Protein AF-0000000074537818 (afdb_homodimer)

Foldseek 3Di:
DDPDPPCPPPDDPDDDPPDQLQAQEEEEEEFEFEPDAPVLQVLLLVVVLPADVVLQQRYAYEYEYAQHPDDDDDDDGLHQYWYKYFNDNWPPQLQQRQLVSLVPGPHQWYKYDYSQKHWDNVLSVCSSPDDRQVLEKAFFKEFEPPPPPPDPPPPDPPQRQPPDDSVDRRTHTGDLGIMTGGSVLCVVLLHFFSVCINADDDRSVLRVVLSVLVPRHYYYDDNVGYMYGFDCDPPDSNHDVCVRRPDPDDHDCVPVVVVQVVLVCQCVPPHNVTSGPSDHNPGDMDTDDGDRNPDHDDDDDDPCPVVCVVVCVVVNDD/DDPDPPCPPPDDPDDDPPDQLQAQEEEEEEFEFEPDAPVLQVLLLVVVLPADVVLQQRYAYEYEYAQHPDDDDDDDGLHQYWYKYFNDNWPPQRQQRQLVSLVPGPHQWYKYDYSQKHWDNVLSVCSSPPDRQVLEKAFFKEFEPPPPPPDPQPPDPPQRQPPDDSVDRRTDTGDLGIMGGGSVLCVVLLHFFSVCINADDDRSVLRVVLSVLVPRHYYYDDNVGYMYGFDCDPPDSNHDVCVRGPDPDDHDCVPVVVVQVVLVCQCVPPHNVTSGPSDHNPGDMDTDDGDRNPDHDDDDDDPCPVVCVVVCVVPNDD

InterPro domains:
  IPR001173 Glycosyltransferase 2-like [PF00535] (56-130)
  IPR029044 Nucleotide-diphospho-sugar transferases [G3DSA:3.90.550.10] (13-238)
  IPR029044 Nucleotide-diphospho-sugar transferases [SSF53448] (52-224)

Sequence (636 aa):
MTASANDVPPYYPNRHPKDASHIKLSYVTHFYCNQKDINSVISLLREYETYDPRLLDVMEFIIVDDGSPIEYEIPKFDLNLRWLKINEDIPWNQAGARNLGVTYARSDKVLITDLDHLFYEDTLWYMANHKPLGRKFYKIYRDFVGYCAEERVYKGPLNLFYILSCKKKTIYKGHTNTFFISRARYMRLFGYDEEFAGHYGSEDFRFVKFQKAHGSIQGYLPIKYLCKERSSKKGDQQFVDRDLSYHSLDRDLSYNTPVDARKKRENREFGAEYGHSRIFLNFTWKILYENMRKNIPQPEQKRWWYYLWYVRWIFGYRMTASANDVPPYYPNRHPKDASHIKLSYVTHFYCNQKDINSVISLLREYETYDPRLLDVMEFIIVDDGSPIEYEIPKFDLNLRWLKINEDIPWNQAGARNLGVTYARSDKVLITDLDHLFYEDTLWYMANHKPLGRKFYKIYRDFVGYCAEERVYKGPLNLFYILSCKKKTIYKGHTNTFFISRARYMRLFGYDEEFAGHYGSEDFRFVKFQKAHGSIQGYLPIKYLCKERSSKKGDQQFVDRDLSYHSLDRDLSYNTPVDARKKRENREFGAEYGHSRIFLNFTWKILYENMRKNIPQPEQKRWWYYLWYVRWIFGYR

Solvent-accessible surface area (backbone atoms only — not comparable to full-atom values): 34981 Å² total; per-residue (Å²): 135,80,80,77,82,78,71,66,70,77,84,64,95,78,62,59,90,68,49,37,38,70,33,36,23,20,38,28,33,46,46,40,37,79,81,71,71,66,55,50,59,50,51,52,54,55,54,59,59,69,45,62,63,73,56,46,51,25,30,34,39,30,40,22,34,48,17,42,87,61,85,82,81,80,77,91,65,91,38,23,33,38,33,34,33,36,70,53,73,50,50,56,35,61,37,42,34,51,43,53,34,57,70,68,43,57,21,53,39,28,38,37,37,54,71,49,54,45,70,38,66,67,30,52,51,49,56,42,67,47,71,79,47,50,54,35,30,28,31,42,33,25,39,51,79,78,65,78,62,76,77,81,67,63,70,55,84,80,52,72,69,77,80,70,68,91,92,52,83,46,69,37,78,38,56,84,69,35,38,42,32,19,41,29,51,38,54,53,65,54,45,35,41,32,75,35,34,64,36,31,61,56,42,57,62,50,38,51,52,52,40,37,50,62,14,33,42,82,48,65,50,62,81,87,35,37,28,33,64,40,43,60,51,87,88,46,89,54,35,32,54,54,79,46,49,34,72,92,65,76,87,51,48,78,66,27,50,59,51,49,53,49,27,51,48,34,21,38,39,40,14,89,59,33,52,46,32,57,35,63,70,90,67,55,67,47,77,78,45,76,40,73,59,84,62,71,78,76,76,62,78,28,66,61,51,38,75,42,16,63,55,18,48,73,70,46,65,111,135,78,81,79,82,78,72,66,69,79,83,62,97,80,63,58,91,69,50,38,38,69,32,36,22,20,38,28,34,47,47,40,39,77,82,73,71,66,55,51,60,50,50,51,54,55,54,59,58,70,46,62,65,75,57,47,51,25,30,33,40,31,39,24,34,47,18,43,87,61,86,80,84,81,77,90,67,92,39,24,32,38,34,35,34,34,70,55,73,50,52,56,34,60,36,42,36,51,44,53,33,57,70,68,43,58,20,51,39,27,37,38,37,56,72,50,52,44,69,39,68,67,30,53,51,49,57,42,68,46,70,77,47,50,54,35,31,27,31,44,33,25,39,50,80,78,65,80,62,78,78,79,69,63,69,55,87,80,54,73,69,76,80,68,69,91,91,52,84,44,69,38,77,36,58,84,69,33,39,42,32,19,42,29,52,37,52,52,65,53,44,35,40,34,77,34,36,64,37,32,59,56,44,58,61,50,39,53,52,54,40,35,50,61,14,33,42,82,46,66,49,62,81,88,35,36,29,32,64,43,44,59,52,88,88,45,88,54,35,31,53,52,81,49,49,34,74,90,65,77,88,49,47,78,67,29,52,58,51,48,52,49,27,52,49,34,21,37,40,42,14,89,59,32,51,48,34,56,35,63,71,91,68,56,66,46,78,77,44,77,41,72,59,85,62,70,78,76,75,61,79,27,66,60,52,40,75,42,17,65,54,18,47,72,70,45,66,113

Radius of gyration: 25.88 Å; Cα contacts (8 Å, |Δi|>4): 1280; chains: 2; bounding box: 97×82×56 Å

Structure (mmCIF, N/CA/C/O backbone):
data_AF-0000000074537818-model_v1
#
loop_
_entity.id
_entity.type
_entity.pdbx_description
1 polymer 'Glycosyltransferase, family 2'
#
loop_
_atom_site.group_PDB
_atom_site.id
_atom_site.type_symbol
_atom_site.label_atom_id
_atom_site.label_alt_id
_atom_site.label_comp_id
_atom_site.label_asym_id
_atom_site.label_entity_id
_atom_site.label_seq_id
_atom_site.pdbx_PDB_ins_code
_atom_site.Cartn_x
_atom_site.Cartn_y
_atom_site.Cartn_z
_atom_site.occupancy
_atom_site.B_iso_or_equiv
_atom_site.auth_seq_id
_atom_site.auth_comp_id
_atom_site.auth_asym_id
_atom_site.auth_atom_id
_atom_site.pdbx_PDB_model_num
ATOM 1 N N . MET A 1 1 ? -49.5 23.891 -0.928 1 25.55 1 MET A N 1
ATOM 2 C CA . MET A 1 1 ? -48.75 23.406 0.235 1 25.55 1 MET A CA 1
ATOM 3 C C . MET A 1 1 ? -47.406 22.781 -0.185 1 25.55 1 MET A C 1
ATOM 5 O O . MET A 1 1 ? -47.406 21.734 -0.828 1 25.55 1 MET A O 1
ATOM 9 N N . THR A 1 2 ? -46.312 23.484 -0.629 1 27 2 THR A N 1
ATOM 10 C CA . THR A 1 2 ? -45.219 23.219 -1.543 1 27 2 THR A CA 1
ATOM 11 C C . THR A 1 2 ? -44.188 22.297 -0.896 1 27 2 THR A C 1
ATOM 13 O O . THR A 1 2 ? -43.688 22.578 0.201 1 27 2 THR A O 1
ATOM 16 N N . ALA A 1 3 ? -44.25 20.906 -0.992 1 31.2 3 ALA A N 1
ATOM 17 C CA . ALA A 1 3 ? -43.406 19.891 -0.404 1 31.2 3 ALA A CA 1
ATOM 18 C C . ALA A 1 3 ? -41.938 20.281 -0.536 1 31.2 3 ALA A C 1
ATOM 20 O O . ALA A 1 3 ? -41.438 20.547 -1.64 1 31.2 3 ALA A O 1
ATOM 21 N N . SER A 1 4 ? -41.312 20.844 0.522 1 30.86 4 SER A N 1
ATOM 22 C CA . SER A 1 4 ? -39.969 21.469 0.577 1 30.86 4 SER A CA 1
ATOM 23 C C . SER A 1 4 ? -38.906 20.5 0.114 1 30.86 4 SER A C 1
ATOM 25 O O . SER A 1 4 ? -38.906 19.328 0.477 1 30.86 4 SER A O 1
ATOM 27 N N . ALA A 1 5 ? -38.312 20.641 -0.981 1 34.28 5 ALA A N 1
ATOM 28 C CA . ALA A 1 5 ? -37.281 20.031 -1.834 1 34.28 5 ALA A CA 1
ATOM 29 C C . ALA A 1 5 ? -36.188 19.406 -0.998 1 34.28 5 ALA A C 1
ATOM 31 O O . ALA A 1 5 ? -35.562 18.438 -1.424 1 34.28 5 ALA A O 1
ATOM 32 N N . ASN A 1 6 ? -35.625 20.062 0.038 1 33.31 6 ASN A N 1
ATOM 33 C CA . ASN A 1 6 ? -34.281 20.062 0.6 1 33.31 6 ASN A CA 1
ATOM 34 C C . ASN A 1 6 ? -34.062 18.844 1.487 1 33.31 6 ASN A C 1
ATOM 36 O O . ASN A 1 6 ? -33.094 18.812 2.27 1 33.31 6 ASN A O 1
ATOM 40 N N . ASP A 1 7 ? -35.062 18.109 1.91 1 34.53 7 ASP A N 1
ATOM 41 C CA . ASP A 1 7 ? -34.781 17.078 2.9 1 34.53 7 ASP A CA 1
ATOM 42 C C . ASP A 1 7 ? -33.938 15.953 2.307 1 34.53 7 ASP A C 1
ATOM 44 O O . ASP A 1 7 ? -34.469 15 1.729 1 34.53 7 ASP A O 1
ATOM 48 N N . VAL A 1 8 ? -32.906 16.219 1.576 1 37.31 8 VAL A N 1
ATOM 49 C CA . VAL A 1 8 ? -32.094 15.094 1.102 1 37.31 8 VAL A CA 1
ATOM 50 C C . VAL A 1 8 ? -31.922 14.078 2.229 1 37.31 8 VAL A C 1
ATOM 52 O O . VAL A 1 8 ? -31.547 14.445 3.348 1 37.31 8 VAL A O 1
ATOM 55 N N . PRO A 1 9 ? -32.719 13.102 2.303 1 43.72 9 PRO A N 1
ATOM 56 C CA . PRO A 1 9 ? -32.469 12.102 3.348 1 43.72 9 PRO A CA 1
ATOM 57 C C . PRO A 1 9 ? -31 11.938 3.68 1 43.72 9 PRO A C 1
ATOM 59 O O . PRO A 1 9 ? -30.141 12.211 2.84 1 43.72 9 PRO A O 1
ATOM 62 N N . PRO A 1 10 ? -30.578 12.016 5.059 1 46.41 10 PRO A N 1
ATOM 63 C CA . PRO A 1 10 ? -29.172 11.766 5.422 1 46.41 10 PRO A CA 1
ATOM 64 C C . PRO A 1 10 ? -28.5 10.766 4.496 1 46.41 10 PRO A C 1
ATOM 66 O O . PRO A 1 10 ? -29.172 9.977 3.824 1 46.41 10 PRO A O 1
ATOM 69 N N . TYR A 1 11 ? -27.094 10.977 4.188 1 53.38 11 TYR A N 1
ATOM 70 C CA . TYR A 1 11 ? -26.188 9.984 3.627 1 53.38 11 TYR A CA 1
ATOM 71 C C . TYR A 1 11 ? -26.453 8.602 4.219 1 53.38 11 TYR A C 1
ATOM 73 O O . TYR A 1 11 ? -26.609 8.461 5.434 1 53.38 11 TYR A O 1
ATOM 81 N N . TYR A 1 12 ? -26.422 7.461 3.381 1 61.56 12 TYR A N 1
ATOM 82 C CA . TYR A 1 12 ? -26.812 6.078 3.123 1 61.56 12 TYR A CA 1
ATOM 83 C C . TYR A 1 12 ? -27.109 5.344 4.426 1 61.56 12 TYR A C 1
ATOM 85 O O . TYR A 1 12 ? -26.297 5.375 5.355 1 61.56 12 TYR A O 1
ATOM 93 N N . PRO A 1 13 ? -28.406 5.051 4.773 1 62.22 13 PRO A N 1
ATOM 94 C CA . PRO A 1 13 ? -28.859 4.367 5.984 1 62.22 13 PRO A CA 1
ATOM 95 C C . PRO A 1 13 ? -27.984 3.166 6.344 1 62.22 13 PRO A C 1
ATOM 97 O O . PRO A 1 13 ? -27.875 2.812 7.52 1 62.22 13 PRO A O 1
ATOM 100 N N . ASN A 1 14 ? -27.141 2.662 5.43 1 79.88 14 ASN A N 1
ATOM 101 C CA . ASN A 1 14 ? -26.438 1.436 5.781 1 79.88 14 ASN A CA 1
ATOM 102 C C . ASN A 1 14 ? -24.938 1.562 5.527 1 79.88 14 ASN A C 1
ATOM 104 O O . ASN A 1 14 ? -24.281 0.592 5.141 1 79.88 14 ASN A O 1
ATOM 108 N N . ARG A 1 15 ? -24.547 2.756 5.914 1 85.81 15 ARG A N 1
ATOM 109 C CA . ARG A 1 15 ? -23.109 2.969 5.766 1 85.81 15 ARG A CA 1
ATOM 110 C C . ARG A 1 15 ? -22.344 2.285 6.887 1 85.81 15 ARG A C 1
ATOM 112 O O . ARG A 1 15 ? -22.75 2.328 8.047 1 85.81 15 ARG A O 1
ATOM 119 N N . HIS A 1 16 ? -21.25 1.62 6.488 1 91.5 16 HIS A N 1
ATOM 120 C CA . HIS A 1 16 ? -20.406 1.007 7.512 1 91.5 16 HIS A CA 1
ATOM 121 C C . HIS A 1 16 ? -19.766 2.064 8.398 1 91.5 16 HIS A C 1
ATOM 123 O O . HIS A 1 16 ? -19.312 3.105 7.914 1 91.5 16 HIS A O 1
ATOM 129 N N . PRO A 1 17 ? -19.688 1.839 9.664 1 90.12 17 PRO A N 1
ATOM 130 C CA . PRO A 1 17 ? -19.141 2.836 10.578 1 90.12 17 PRO A CA 1
ATOM 131 C C . PRO A 1 17 ? -17.688 3.182 10.266 1 90.12 17 PRO A C 1
ATOM 133 O O . PRO A 1 17 ? -17.219 4.281 10.586 1 90.12 17 PRO A O 1
ATOM 136 N N . LYS A 1 18 ? -17 2.316 9.609 1 93.88 18 LYS A N 1
ATOM 137 C CA . LYS A 1 18 ? -15.586 2.557 9.328 1 93.88 18 LYS A CA 1
ATOM 138 C C . LYS A 1 18 ? -15.391 3.068 7.906 1 93.88 18 LYS A C 1
ATOM 140 O O . LYS A 1 18 ? -14.258 3.244 7.453 1 93.88 18 LYS A O 1
ATOM 145 N N . ASP A 1 19 ? -16.469 3.248 7.219 1 95.5 19 ASP A N 1
ATOM 146 C CA . ASP A 1 19 ? -16.375 3.797 5.871 1 95.5 19 ASP A CA 1
ATOM 147 C C . ASP A 1 19 ? -15.719 5.18 5.887 1 95.5 19 ASP A C 1
ATOM 149 O O . ASP A 1 19 ? -16.141 6.059 6.645 1 95.5 19 ASP A O 1
ATOM 153 N N . ALA A 1 20 ? -14.656 5.363 5.129 1 96.44 20 ALA A N 1
ATOM 154 C CA . ALA A 1 20 ? -13.891 6.609 5.121 1 96.44 20 ALA A CA 1
ATOM 155 C C . ALA A 1 20 ? -13.805 7.188 3.711 1 96.44 20 ALA A C 1
ATOM 157 O O . ALA A 1 20 ? -12.828 7.855 3.369 1 96.44 20 ALA A O 1
ATOM 158 N N . SER A 1 21 ? -14.781 6.93 2.857 1 95.06 21 SER A N 1
ATOM 159 C CA . SER A 1 21 ? -14.773 7.383 1.469 1 95.06 21 SER A CA 1
ATOM 160 C C . SER A 1 21 ? -14.789 8.906 1.383 1 95.06 21 SER A C 1
ATOM 162 O O . SER A 1 21 ? -14.367 9.477 0.376 1 95.06 21 SER A O 1
ATOM 164 N N . HIS A 1 22 ? -15.219 9.562 2.453 1 96.06 22 HIS A N 1
ATOM 165 C CA . HIS A 1 22 ? -15.344 11.008 2.445 1 96.06 22 HIS A CA 1
ATOM 166 C C . HIS A 1 22 ? -14.008 11.688 2.746 1 96.06 22 HIS A C 1
ATOM 168 O O . HIS A 1 22 ? -13.875 12.898 2.602 1 96.06 22 HIS A O 1
ATOM 174 N N . ILE A 1 23 ? -12.984 10.922 3.178 1 97.69 23 ILE A N 1
ATOM 175 C CA . ILE A 1 23 ? -11.68 11.484 3.512 1 97.69 23 ILE A CA 1
ATOM 176 C C . ILE A 1 23 ? -10.961 11.906 2.234 1 97.69 23 ILE A C 1
ATOM 178 O O . ILE A 1 23 ? -10.766 11.094 1.329 1 97.69 23 ILE A O 1
ATOM 182 N N . LYS A 1 24 ? -10.477 13.133 2.248 1 97.56 24 LYS A N 1
ATOM 183 C CA . LYS A 1 24 ? -9.883 13.703 1.043 1 97.56 24 LYS A CA 1
ATOM 184 C C . LYS A 1 24 ? -8.383 13.898 1.211 1 97.56 24 LYS A C 1
ATOM 186 O O . LYS A 1 24 ? -7.66 14.078 0.228 1 97.56 24 LYS A O 1
ATOM 191 N N . LEU A 1 25 ? -7.949 13.938 2.41 1 98.62 25 LEU A N 1
ATOM 192 C CA . LEU A 1 25 ? -6.543 14.18 2.701 1 98.62 25 LEU A CA 1
ATOM 193 C C . LEU A 1 25 ? -6.082 13.344 3.891 1 98.62 25 LEU A C 1
ATOM 195 O O . LEU A 1 25 ? -6.746 13.312 4.926 1 98.62 25 LEU A O 1
ATOM 199 N N . SER A 1 26 ? -5.043 12.617 3.703 1 98.69 26 SER A N 1
ATOM 200 C CA . SER A 1 26 ? -4.402 11.898 4.805 1 98.69 26 SER A CA 1
ATOM 201 C C . SER A 1 26 ? -3.107 12.586 5.227 1 98.69 26 SER A C 1
ATOM 203 O O . SER A 1 26 ? -2.178 12.711 4.43 1 98.69 26 SER A O 1
ATOM 205 N N . TYR A 1 27 ? -3.055 13.07 6.395 1 98.81 27 TYR A N 1
ATOM 206 C CA . TYR A 1 27 ? -1.888 13.664 7.035 1 98.81 27 TYR A CA 1
ATOM 207 C C . TYR A 1 27 ? -1.084 12.609 7.789 1 98.81 27 TYR A C 1
ATOM 209 O O . 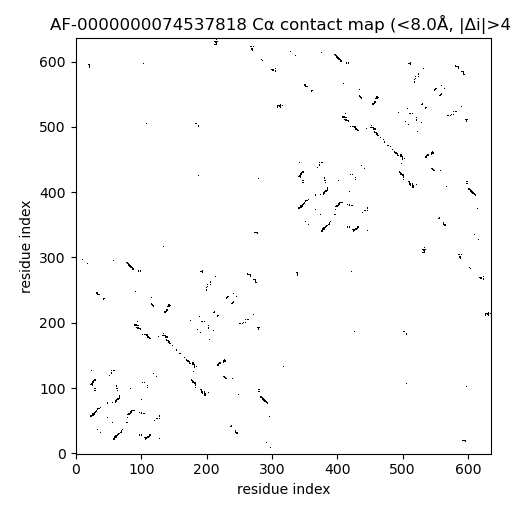TYR A 1 27 ? -1.574 12.016 8.758 1 98.81 27 TYR A O 1
ATOM 217 N N . VAL A 1 28 ? 0.143 12.352 7.363 1 98.62 28 VAL A N 1
ATOM 218 C CA . VAL A 1 28 ? 0.969 11.305 7.961 1 98.62 28 VAL A CA 1
ATOM 219 C C . VAL A 1 28 ? 2.191 11.93 8.625 1 98.62 28 VAL A C 1
ATOM 221 O O . VAL A 1 28 ? 2.945 12.664 7.988 1 98.62 28 VAL A O 1
ATOM 224 N N . THR A 1 29 ? 2.389 11.68 9.852 1 97.5 29 THR A N 1
ATOM 225 C CA . THR A 1 29 ? 3.596 12.078 10.57 1 97.5 29 THR A CA 1
ATOM 226 C C . THR A 1 29 ? 4.047 10.984 11.531 1 97.5 29 THR A C 1
ATOM 228 O O . THR A 1 29 ? 3.328 10.008 11.742 1 97.5 29 THR A O 1
ATOM 231 N N . HIS A 1 30 ? 5.25 11.07 11.969 1 96.5 30 HIS A N 1
ATOM 232 C CA . HIS A 1 30 ? 5.816 10.094 12.891 1 96.5 30 HIS A CA 1
ATOM 233 C C . HIS A 1 30 ? 6.605 10.781 14 1 96.5 30 HIS A C 1
ATOM 235 O O . HIS A 1 30 ? 6.957 11.961 13.883 1 96.5 30 HIS A O 1
ATOM 241 N N . PHE A 1 31 ? 6.844 10.047 15.055 1 93.44 31 PHE A N 1
ATOM 242 C CA . PHE A 1 31 ? 7.633 10.578 16.156 1 93.44 31 PHE A CA 1
ATOM 243 C C . PHE A 1 31 ? 8.359 9.461 16.891 1 93.44 31 PHE A C 1
ATOM 245 O O . PHE A 1 31 ? 8.016 8.289 16.734 1 93.44 31 PHE A O 1
ATOM 252 N N . TYR A 1 32 ? 9.367 9.836 17.484 1 91.69 32 TYR A N 1
ATOM 253 C CA . TYR A 1 32 ? 10.109 8.992 18.406 1 91.69 32 TYR A CA 1
ATOM 254 C C . TYR A 1 32 ? 10.422 9.75 19.703 1 91.69 32 TYR A C 1
ATOM 256 O O . TYR A 1 32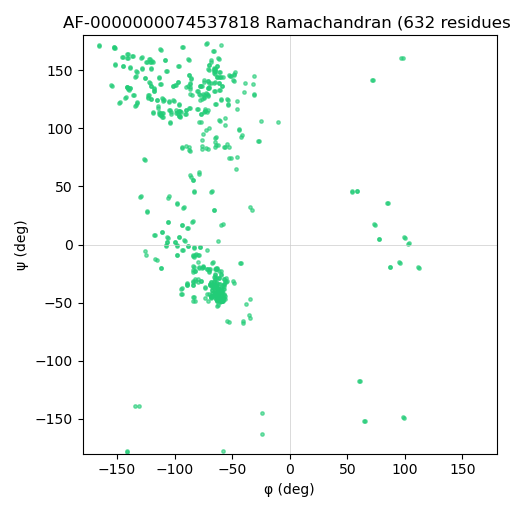 ? 11.023 10.82 19.656 1 91.69 32 TYR A O 1
ATOM 264 N N . CYS A 1 33 ? 9.969 9.18 20.812 1 83.62 33 CYS A N 1
ATOM 265 C CA . CYS A 1 33 ? 10.188 9.812 22.109 1 83.62 33 CYS A CA 1
ATOM 266 C C . CYS A 1 33 ? 11.008 8.914 23.016 1 83.62 33 CYS A C 1
ATOM 268 O O . CYS A 1 33 ? 10.578 7.812 23.375 1 83.62 33 CYS A O 1
ATOM 270 N N . ASN A 1 34 ? 12.188 9.25 23.375 1 72.38 34 ASN A N 1
ATOM 271 C CA . ASN A 1 34 ? 13.055 8.438 24.219 1 72.38 34 ASN A CA 1
ATOM 272 C C . ASN A 1 34 ? 12.922 8.805 25.688 1 72.38 34 ASN A C 1
ATOM 274 O O . ASN A 1 34 ? 13.133 7.969 26.562 1 72.38 34 ASN A O 1
ATOM 278 N N . GLN A 1 35 ? 12.852 9.984 26.109 1 61.34 35 GLN A N 1
ATOM 279 C CA . GLN A 1 35 ? 13.07 10.266 27.531 1 61.34 35 GLN A CA 1
ATOM 280 C C . GLN A 1 35 ? 11.906 11.047 28.125 1 61.34 35 GLN A C 1
ATOM 282 O O . GLN A 1 35 ? 11.773 11.141 29.344 1 61.34 35 GLN A O 1
ATOM 287 N N . LYS A 1 36 ? 10.984 11.438 27.266 1 69.31 36 LYS A N 1
ATOM 288 C CA . LYS A 1 36 ? 10.016 12.344 27.875 1 69.31 36 LYS A CA 1
ATOM 289 C C . LYS A 1 36 ? 8.586 11.953 27.5 1 69.31 36 LYS A C 1
ATOM 291 O O . LYS A 1 36 ? 8.195 10.789 27.641 1 69.31 36 LYS A O 1
ATOM 296 N N . ASP A 1 37 ? 7.805 12.961 27.234 1 77.94 37 ASP A N 1
ATOM 297 C CA . ASP 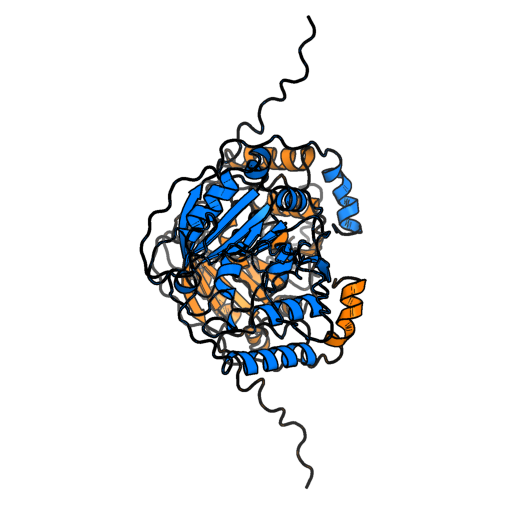A 1 37 ? 6.375 12.797 26.984 1 77.94 37 ASP A CA 1
ATOM 298 C C . ASP A 1 37 ? 6.039 13.133 25.531 1 77.94 37 ASP A C 1
ATOM 300 O O . ASP A 1 37 ? 6.918 13.531 24.766 1 77.94 37 ASP A O 1
ATOM 304 N N . ILE A 1 38 ? 4.957 12.82 25.203 1 87.25 38 ILE A N 1
ATOM 305 C CA . ILE A 1 38 ? 4.504 13 23.828 1 87.25 38 ILE A CA 1
ATOM 306 C C . ILE A 1 38 ? 3.797 14.344 23.688 1 87.25 38 ILE A C 1
ATOM 308 O O . ILE A 1 38 ? 2.873 14.492 22.875 1 87.25 38 ILE A O 1
ATOM 312 N N . ASN A 1 39 ? 4.227 15.344 24.469 1 88.25 39 ASN A N 1
ATOM 313 C CA . ASN A 1 39 ? 3.561 16.641 24.5 1 88.25 39 ASN A CA 1
ATOM 314 C C . ASN A 1 39 ? 3.66 17.359 23.156 1 88.25 39 ASN A C 1
ATOM 316 O O . ASN A 1 39 ? 2.744 18.078 22.766 1 88.25 39 ASN A O 1
ATOM 320 N N . SER A 1 40 ? 4.785 17.172 22.484 1 87.44 40 SER A N 1
ATOM 321 C CA . SER A 1 40 ? 4.949 17.812 21.188 1 87.44 40 SER A CA 1
ATOM 322 C C . SER A 1 40 ? 3.891 17.344 20.188 1 87.44 40 SER A C 1
ATOM 324 O O . SER A 1 40 ? 3.383 18.125 19.391 1 87.44 40 SER A O 1
ATOM 326 N N . VAL A 1 41 ? 3.572 16.109 20.234 1 92.88 41 VAL A N 1
ATOM 327 C CA . VAL A 1 41 ? 2.547 15.555 19.344 1 92.88 41 VAL A CA 1
ATOM 328 C C . VAL A 1 41 ? 1.171 16.062 19.781 1 92.88 41 VAL A C 1
ATOM 330 O O . VAL A 1 41 ? 0.369 16.484 18.938 1 92.88 41 VAL A O 1
ATOM 333 N N . ILE A 1 42 ? 0.959 16.062 21.062 1 94.19 42 ILE A N 1
ATOM 334 C CA . ILE A 1 42 ? -0.328 16.469 21.625 1 94.19 42 ILE A CA 1
ATOM 335 C C . ILE A 1 42 ? -0.598 17.938 21.281 1 94.19 42 ILE A C 1
ATOM 337 O O . ILE A 1 42 ? -1.69 18.281 20.812 1 94.19 42 ILE A O 1
ATOM 341 N N . SER A 1 43 ? 0.41 18.75 21.5 1 92.31 43 SER A N 1
ATOM 342 C CA . SER A 1 43 ? 0.23 20.188 21.25 1 92.31 43 SER A CA 1
ATOM 343 C C . SER A 1 43 ? -0.048 20.438 19.781 1 92.31 43 SER A C 1
ATOM 345 O O . SER A 1 43 ? -0.844 21.328 19.438 1 92.31 43 SER A O 1
ATOM 347 N N . LEU A 1 44 ? 0.574 19.719 18.875 1 93.94 44 LEU A N 1
ATOM 348 C CA . LEU A 1 44 ? 0.343 19.859 17.453 1 93.94 44 LEU A CA 1
ATOM 349 C C . LEU A 1 44 ? -1.098 19.5 17.094 1 93.94 44 LEU A C 1
ATOM 351 O O . LEU A 1 44 ? -1.776 20.25 16.391 1 93.94 44 LEU A O 1
ATOM 355 N N . LEU A 1 45 ? -1.587 18.375 17.578 1 97.31 45 LEU A N 1
ATOM 356 C CA . LEU A 1 45 ? -2.936 17.906 17.281 1 97.31 45 LEU A CA 1
ATOM 357 C C . LEU A 1 45 ? -3.982 18.828 17.875 1 97.31 45 LEU A C 1
ATOM 359 O O . LEU A 1 45 ? -5.039 19.062 17.281 1 97.31 45 LEU A O 1
ATOM 363 N N . ARG A 1 46 ? -3.68 19.391 19.062 1 96.75 46 ARG A N 1
ATOM 364 C CA . ARG A 1 46 ? -4.598 20.344 19.672 1 96.75 46 ARG A CA 1
ATOM 365 C C . ARG A 1 46 ? -4.727 21.594 18.828 1 96.75 46 ARG A C 1
ATOM 367 O O . ARG A 1 46 ? -5.816 22.156 18.703 1 96.75 46 ARG A O 1
ATOM 374 N N . GLU A 1 47 ? -3.607 21.984 18.297 1 95.56 47 GLU A N 1
ATOM 375 C CA . GLU A 1 47 ? -3.654 23.109 17.391 1 95.56 47 GLU A CA 1
ATOM 376 C C . GLU A 1 47 ? -4.531 22.812 16.172 1 95.56 47 GLU A C 1
ATOM 378 O O . GLU A 1 47 ? -5.379 23.625 15.805 1 95.56 47 GLU A O 1
ATOM 383 N N . TYR A 1 48 ? -4.371 21.672 15.586 1 97.56 48 TYR A N 1
ATOM 384 C CA . TYR A 1 48 ? -5.152 21.312 14.406 1 97.56 48 TYR A CA 1
ATOM 385 C C . TYR A 1 48 ? -6.633 21.203 14.75 1 97.56 48 TYR A C 1
ATOM 387 O O . TYR A 1 48 ? -7.492 21.5 13.906 1 97.56 48 TYR A O 1
ATOM 395 N N . GLU A 1 49 ? -6.977 20.891 15.945 1 97.88 49 GLU A N 1
ATOM 396 C CA . GLU A 1 49 ? -8.367 20.766 16.375 1 97.88 49 GLU A CA 1
ATOM 397 C C . GLU A 1 49 ? -9.086 22.109 16.281 1 97.88 49 GLU A C 1
ATOM 399 O O . GLU A 1 49 ? -10.32 22.172 16.297 1 97.88 49 GLU A O 1
ATOM 404 N N . THR A 1 50 ? -8.281 23.172 16.266 1 97.88 50 THR A N 1
ATOM 405 C CA . THR A 1 50 ? -8.875 24.5 16.266 1 97.88 50 THR A CA 1
ATOM 406 C C . THR A 1 50 ? -9.25 24.906 14.836 1 97.88 50 THR A C 1
ATOM 408 O O . THR A 1 50 ? -9.883 25.953 14.633 1 97.88 50 THR A O 1
ATOM 411 N N . TYR A 1 51 ? -8.859 24.156 13.867 1 98.25 51 TYR A N 1
ATOM 412 C CA . TYR A 1 51 ? -9.117 24.5 12.477 1 98.25 51 TYR A CA 1
ATOM 413 C C . TYR A 1 51 ? -10.586 24.297 12.133 1 98.25 51 TYR A C 1
ATOM 415 O O . TYR A 1 51 ? -11.367 23.797 12.953 1 98.25 51 TYR A O 1
ATOM 423 N N . ASP A 1 52 ? -11.047 24.719 10.891 1 98.19 52 ASP A N 1
ATOM 424 C CA . ASP A 1 52 ? -12.414 24.609 10.398 1 98.19 52 ASP A CA 1
ATOM 425 C C . ASP A 1 52 ? -12.922 23.172 10.508 1 98.19 52 ASP A C 1
ATOM 427 O O . ASP A 1 52 ? -12.328 22.25 9.945 1 98.19 52 ASP A O 1
ATOM 431 N N . PRO A 1 53 ? -14.008 22.984 11.25 1 97.94 53 PRO A N 1
ATOM 432 C CA . PRO A 1 53 ? -14.547 21.625 11.414 1 97.94 53 PRO A CA 1
ATOM 433 C C . PRO A 1 53 ? -14.859 20.953 10.078 1 97.94 53 PRO A C 1
ATOM 435 O O . PRO A 1 53 ? -14.75 19.719 9.969 1 97.94 53 PRO A O 1
ATOM 438 N N . ARG A 1 54 ? -15.234 21.688 9.102 1 97.94 54 ARG A N 1
ATOM 439 C CA . ARG A 1 54 ? -15.531 21.109 7.793 1 97.94 54 ARG A CA 1
ATOM 440 C C . ARG A 1 54 ? -14.289 20.484 7.176 1 97.94 54 ARG A C 1
ATOM 442 O O . ARG A 1 54 ? -14.375 19.484 6.465 1 97.94 54 ARG A O 1
ATOM 449 N N . LEU A 1 55 ? -13.172 21.094 7.395 1 98.44 55 LEU A N 1
ATOM 450 C CA . LEU A 1 55 ? -11.906 20.547 6.941 1 98.44 55 LEU A CA 1
ATOM 451 C C . LEU A 1 55 ? -11.555 19.281 7.719 1 98.44 55 LEU A C 1
ATOM 453 O O . LEU A 1 55 ? -11.18 18.266 7.125 1 98.44 55 LEU A O 1
ATOM 457 N N . LEU A 1 56 ? -11.766 19.406 9.031 1 98.69 56 LEU A N 1
ATOM 458 C CA . LEU A 1 56 ? -11.414 18.281 9.898 1 98.69 56 LEU A CA 1
ATOM 459 C C . LEU A 1 56 ? -12.273 17.062 9.602 1 98.69 56 LEU A C 1
ATOM 461 O O . LEU A 1 56 ? -11.844 15.93 9.797 1 98.69 56 LEU A O 1
ATOM 465 N N . ASP A 1 57 ? -13.477 17.281 9.07 1 98.12 57 ASP A N 1
ATOM 466 C CA . ASP A 1 57 ? -14.375 16.188 8.719 1 98.12 57 ASP A CA 1
ATOM 467 C C . ASP A 1 57 ? -13.844 15.406 7.52 1 98.12 57 ASP A C 1
ATOM 469 O O . ASP A 1 57 ? -14.133 14.219 7.375 1 98.12 57 ASP A O 1
ATOM 473 N N . VAL A 1 58 ? -13.008 16.016 6.684 1 98.12 58 VAL A N 1
ATOM 474 C CA . VAL A 1 58 ? -12.656 15.359 5.426 1 98.12 58 VAL A CA 1
ATOM 475 C C . VAL A 1 58 ? -11.164 15.062 5.391 1 98.12 58 VAL A C 1
ATOM 477 O O . VAL A 1 58 ? -10.617 14.703 4.344 1 98.12 58 VAL A O 1
ATOM 480 N N . MET A 1 59 ? -10.461 15.25 6.43 1 98.56 59 MET A N 1
ATOM 481 C CA . MET A 1 59 ? -9.055 14.852 6.5 1 98.56 59 MET A CA 1
ATOM 482 C C . MET A 1 59 ? -8.812 13.922 7.684 1 98.56 59 MET A C 1
ATOM 484 O O . MET A 1 59 ? -9.617 13.867 8.609 1 98.56 59 MET A O 1
ATOM 488 N N . GLU A 1 60 ? -7.789 13.172 7.605 1 98.81 60 GLU A N 1
ATOM 489 C CA . GLU A 1 60 ? -7.402 12.297 8.703 1 98.81 60 GLU A CA 1
ATOM 490 C C . GLU A 1 60 ? -5.934 12.492 9.07 1 98.81 60 GLU A C 1
ATOM 492 O O . GLU A 1 60 ? -5.137 12.945 8.25 1 98.81 60 GLU A O 1
ATOM 497 N N . PHE A 1 61 ? -5.68 12.219 10.328 1 98.88 61 PHE A N 1
ATOM 498 C CA . PHE A 1 61 ? -4.316 12.227 10.844 1 98.88 61 PHE A CA 1
ATOM 499 C C . PHE A 1 61 ? -3.855 10.812 11.172 1 98.88 61 PHE A C 1
ATOM 501 O O . PHE A 1 61 ? -4.555 10.07 11.875 1 98.88 61 PHE A O 1
ATOM 508 N N . ILE A 1 62 ? -2.787 10.414 10.586 1 98.81 62 ILE A N 1
ATOM 509 C CA . ILE A 1 62 ? -2.127 9.156 10.914 1 98.81 62 ILE A CA 1
ATOM 510 C C . ILE A 1 62 ? -0.805 9.43 11.625 1 98.81 62 ILE A C 1
ATOM 512 O O . ILE A 1 62 ? 0.138 9.945 11.016 1 98.81 62 ILE A O 1
ATOM 516 N N . ILE A 1 63 ? -0.767 9.133 12.867 1 98.56 63 ILE A N 1
ATOM 517 C CA . ILE A 1 63 ? 0.403 9.359 13.703 1 98.56 63 ILE A CA 1
ATOM 518 C C . ILE A 1 63 ? 1.116 8.031 13.969 1 98.56 63 ILE A C 1
ATOM 520 O O . ILE A 1 63 ? 0.518 7.094 14.492 1 98.56 63 ILE A O 1
ATOM 524 N N . VAL A 1 64 ? 2.377 7.973 13.609 1 98.38 64 VAL A N 1
ATOM 525 C CA . VAL A 1 64 ? 3.137 6.734 13.773 1 98.38 64 VAL A CA 1
ATOM 526 C C . VAL A 1 64 ? 4.199 6.922 14.852 1 98.38 64 VAL A C 1
ATOM 528 O O . VAL A 1 64 ? 5.125 7.719 14.695 1 98.38 64 VAL A O 1
ATOM 531 N N . ASP A 1 65 ? 4.055 6.266 15.969 1 97.25 65 ASP A N 1
ATOM 532 C CA . ASP A 1 65 ? 5.133 6.133 16.938 1 97.25 65 ASP A CA 1
ATOM 533 C C . ASP A 1 65 ? 6.203 5.164 16.453 1 97.25 65 ASP A C 1
ATOM 535 O O . ASP A 1 65 ? 5.961 3.959 16.344 1 97.25 65 ASP A O 1
ATOM 539 N N . ASP A 1 66 ? 7.332 5.68 16.234 1 96.25 66 ASP A N 1
ATOM 540 C CA . ASP A 1 66 ? 8.422 4.922 15.633 1 96.25 66 ASP A CA 1
ATOM 541 C C . ASP A 1 66 ? 9.172 4.105 16.672 1 96.25 66 ASP A C 1
ATOM 543 O O . ASP A 1 66 ? 10.398 4.172 16.766 1 96.25 66 ASP A O 1
ATOM 547 N N . GLY A 1 67 ? 8.469 3.455 17.5 1 95.5 67 GLY A N 1
ATOM 548 C CA . GLY A 1 67 ? 9.047 2.506 18.438 1 95.5 67 GLY A CA 1
ATOM 549 C C . GLY A 1 67 ? 9.547 3.154 19.719 1 95.5 67 GLY A C 1
ATOM 550 O O . GLY A 1 67 ? 10.594 2.775 20.234 1 95.5 67 GLY A O 1
ATOM 551 N N . SER A 1 68 ? 8.867 4.16 20.188 1 93 68 SER A N 1
ATOM 552 C CA . SER A 1 68 ? 9.266 4.805 21.438 1 93 68 SER A CA 1
ATOM 553 C C . SER A 1 68 ? 9.266 3.809 22.594 1 93 68 SER A C 1
ATOM 555 O O . SER A 1 68 ? 8.344 3.004 22.719 1 93 68 SER A O 1
ATOM 557 N N . PRO A 1 69 ? 10.281 3.836 23.453 1 89.38 69 PRO A N 1
ATOM 558 C CA . PRO A 1 69 ? 10.375 2.895 24.562 1 89.38 69 PRO A CA 1
ATOM 559 C C . PRO A 1 69 ? 9.586 3.35 25.797 1 89.38 69 PRO A C 1
ATOM 561 O O . PRO A 1 69 ? 9.805 2.848 26.891 1 89.38 69 PRO A O 1
ATOM 564 N N . ILE A 1 70 ? 8.703 4.203 25.625 1 88.19 70 ILE A N 1
ATOM 565 C CA . ILE A 1 70 ? 7.945 4.715 26.75 1 88.19 70 ILE A CA 1
ATOM 566 C C . ILE A 1 70 ? 6.461 4.398 26.578 1 88.19 70 ILE A C 1
ATOM 568 O O . ILE A 1 70 ? 6 4.18 25.453 1 88.19 70 ILE A O 1
ATOM 572 N N . GLU A 1 71 ? 5.891 4.402 27.688 1 90.38 71 GLU A N 1
ATOM 573 C CA . GLU A 1 71 ? 4.434 4.301 27.688 1 90.38 71 GLU A CA 1
ATOM 574 C C . GLU A 1 71 ? 3.783 5.672 27.875 1 90.38 71 GLU A C 1
ATOM 576 O O . GLU A 1 71 ? 4.309 6.523 28.594 1 90.38 71 GLU A O 1
ATOM 581 N N . TYR A 1 72 ? 2.836 5.867 27.156 1 93.25 72 TYR A N 1
ATOM 582 C CA . TYR A 1 72 ? 2.098 7.121 27.266 1 93.25 72 TYR A CA 1
ATOM 583 C C . TYR A 1 72 ? 0.611 6.898 27.016 1 93.25 72 TYR A C 1
ATOM 585 O O . TYR A 1 72 ? 0.208 5.855 26.5 1 93.25 72 TYR A O 1
ATOM 593 N N . GLU A 1 73 ? -0.167 7.879 27.469 1 93.94 73 GLU A N 1
ATOM 594 C CA . GLU A 1 73 ? -1.605 7.879 27.219 1 93.94 73 GLU A CA 1
ATOM 595 C C . GLU A 1 73 ? -1.969 8.836 26.078 1 93.94 73 GLU A C 1
ATOM 597 O O . GLU A 1 73 ? -1.427 9.938 26 1 93.94 73 GLU A O 1
ATOM 602 N N . ILE A 1 74 ? -2.812 8.383 25.234 1 96.19 74 ILE A N 1
ATOM 603 C CA . ILE A 1 74 ? -3.295 9.219 24.141 1 96.19 74 ILE A CA 1
ATOM 604 C C . ILE A 1 74 ? -4.609 9.883 24.531 1 96.19 74 ILE A C 1
ATOM 606 O O . ILE A 1 74 ? -5.609 9.203 24.781 1 96.19 74 ILE A O 1
ATOM 610 N N . PRO A 1 75 ? -4.598 11.164 24.641 1 96.25 75 PRO A N 1
ATOM 611 C CA . PRO A 1 75 ? -5.859 11.852 24.953 1 96.25 75 PRO A CA 1
ATOM 612 C C . PRO A 1 75 ? -6.875 11.75 23.812 1 96.25 75 PRO A C 1
ATOM 614 O O . PRO A 1 75 ? -6.523 11.367 22.703 1 96.25 75 PRO A O 1
ATOM 617 N N . LYS A 1 76 ? -8.094 12.086 24.125 1 97 76 LYS A N 1
ATOM 618 C CA . LYS A 1 76 ? -9.125 12.141 23.094 1 97 76 LYS A CA 1
ATOM 619 C C . LYS A 1 76 ? -8.984 13.398 22.25 1 97 76 LYS A C 1
ATOM 621 O O . LYS A 1 76 ? -8.695 14.477 22.766 1 97 76 LYS A O 1
ATOM 626 N N . PHE A 1 77 ? -9.125 13.219 20.984 1 97.81 77 PHE A N 1
ATOM 627 C CA . PHE A 1 77 ? -9.094 14.328 20.031 1 97.81 77 PHE A CA 1
ATOM 628 C C . PHE A 1 77 ? -10.352 14.328 19.172 1 97.81 77 PHE A C 1
ATOM 630 O O . PHE A 1 77 ? -10.875 13.273 18.812 1 97.81 77 PHE A O 1
ATOM 637 N N . ASP A 1 78 ? -10.828 15.5 18.859 1 97.88 78 ASP A N 1
ATOM 638 C CA . ASP A 1 78 ? -11.906 15.609 17.891 1 97.88 78 ASP A CA 1
ATOM 639 C C . ASP A 1 78 ? -11.352 15.672 16.469 1 97.88 78 ASP A C 1
ATOM 641 O O . ASP A 1 78 ? -11.523 16.672 15.766 1 97.88 78 ASP A O 1
ATOM 645 N N . LEU A 1 79 ? -10.656 14.672 16.094 1 98.62 79 LEU A N 1
ATOM 646 C CA . LEU A 1 79 ? -10.023 14.477 14.789 1 98.62 79 LEU A CA 1
ATOM 647 C C . LEU A 1 79 ? -10.266 13.07 14.266 1 98.62 79 LEU A C 1
ATOM 649 O O . LEU A 1 79 ? -10.492 12.141 15.055 1 98.62 79 LEU A O 1
ATOM 653 N N . ASN A 1 80 ? -10.445 12.867 12.938 1 98.62 80 ASN A N 1
ATOM 654 C CA . ASN A 1 80 ? -10.172 11.539 12.398 1 98.62 80 ASN A CA 1
ATOM 655 C C . ASN A 1 80 ? -8.719 11.133 12.609 1 98.62 80 ASN A C 1
ATOM 657 O O . ASN A 1 80 ? -7.816 11.695 11.984 1 98.62 80 ASN A O 1
ATOM 661 N N . LEU A 1 81 ? -8.516 10.227 13.531 1 98.69 81 LEU A N 1
ATOM 662 C CA . LEU A 1 81 ? -7.156 9.992 14.023 1 98.69 81 LEU A CA 1
ATOM 663 C C . LEU A 1 81 ? -6.867 8.5 14.125 1 98.69 81 LEU A C 1
ATOM 665 O O . LEU A 1 81 ? -7.684 7.738 14.648 1 98.69 81 LEU A O 1
ATOM 669 N N . ARG A 1 82 ? -5.793 8.102 13.562 1 98.38 82 ARG A N 1
ATOM 670 C CA . ARG A 1 82 ? -5.223 6.77 13.766 1 98.38 82 ARG A CA 1
ATOM 671 C C . ARG A 1 82 ? -3.814 6.859 14.344 1 98.38 82 ARG A C 1
ATOM 673 O O . ARG A 1 82 ? -2.961 7.566 13.805 1 98.38 82 ARG A O 1
ATOM 680 N N . TRP A 1 83 ? -3.639 6.191 15.445 1 98.5 83 TRP A N 1
ATOM 681 C CA . TRP A 1 83 ? -2.363 6.188 16.156 1 98.5 83 TRP A CA 1
ATOM 682 C C . TRP A 1 83 ? -1.724 4.805 16.109 1 98.5 83 TRP A C 1
ATOM 684 O O . TRP A 1 83 ? -2.236 3.857 16.719 1 98.5 83 TRP A O 1
ATOM 694 N N . LEU A 1 84 ? -0.606 4.738 15.375 1 98.19 84 LEU A N 1
ATOM 695 C CA . LEU A 1 84 ? 0.1 3.473 15.203 1 98.19 84 LEU A CA 1
ATOM 696 C C . LEU A 1 84 ? 1.396 3.461 16.016 1 98.19 84 LEU A C 1
ATOM 698 O O . LEU A 1 84 ? 2.033 4.504 16.188 1 98.19 84 LEU A O 1
ATOM 702 N N . LYS A 1 85 ? 1.771 2.314 16.438 1 97.94 85 LYS A N 1
ATOM 703 C CA . LYS A 1 85 ? 3.053 2.178 17.125 1 97.94 85 LYS A CA 1
ATOM 704 C C . LYS A 1 85 ? 3.83 0.972 16.609 1 97.94 85 LYS A C 1
ATOM 706 O O . LYS A 1 85 ? 3.328 -0.155 16.625 1 97.94 85 LYS A O 1
ATOM 711 N N . ILE A 1 86 ? 4.973 1.268 16.078 1 97.81 86 ILE A N 1
ATOM 712 C CA . ILE A 1 86 ? 5.898 0.2 15.727 1 97.81 86 ILE A CA 1
ATOM 713 C C . ILE A 1 86 ? 6.438 -0.463 16.984 1 97.81 86 ILE A C 1
ATOM 715 O O . ILE A 1 86 ? 6.77 0.219 17.969 1 97.81 86 ILE A O 1
ATOM 719 N N . ASN A 1 87 ? 6.555 -1.727 17 1 96.75 87 ASN A N 1
ATOM 720 C CA . ASN A 1 87 ? 6.902 -2.471 18.203 1 96.75 87 ASN A CA 1
ATOM 721 C C . ASN A 1 87 ? 8.414 -2.516 18.422 1 96.75 87 ASN A C 1
ATOM 723 O O . ASN A 1 87 ? 8.883 -2.596 19.547 1 96.75 87 ASN A O 1
ATOM 727 N N . GLU A 1 88 ? 9.156 -2.514 17.375 1 95.75 88 GLU A N 1
ATOM 728 C CA . GLU A 1 88 ? 10.609 -2.596 17.453 1 95.75 88 GLU A CA 1
ATOM 729 C C . GLU A 1 88 ? 11.234 -1.209 17.594 1 95.75 88 GLU A C 1
ATOM 731 O O . GLU A 1 88 ? 10.734 -0.238 17.031 1 95.75 88 GLU A O 1
ATOM 736 N N . ASP A 1 89 ? 12.289 -1.142 18.312 1 93.19 89 ASP A N 1
ATOM 737 C CA . ASP A 1 89 ? 13.062 0.092 18.406 1 93.19 89 ASP A CA 1
ATOM 738 C C . ASP A 1 89 ? 14.195 0.107 17.375 1 93.19 89 ASP A C 1
ATOM 740 O O . ASP A 1 89 ? 15.352 -0.149 17.719 1 93.19 89 ASP A O 1
ATOM 744 N N . ILE A 1 90 ? 13.891 0.488 16.188 1 94.19 90 ILE A N 1
ATOM 745 C CA . ILE A 1 90 ? 14.844 0.556 15.086 1 94.19 90 ILE A CA 1
ATOM 746 C C . ILE A 1 90 ? 15.375 1.981 14.953 1 94.19 90 ILE A C 1
ATOM 748 O O . ILE A 1 90 ? 14.609 2.914 14.695 1 94.19 90 ILE A O 1
ATOM 752 N N . PRO A 1 91 ? 16.656 2.184 15.195 1 93 91 PRO A N 1
ATOM 753 C CA . PRO A 1 91 ? 17.188 3.539 15.031 1 93 91 PRO A CA 1
ATOM 754 C C . PRO A 1 91 ? 17.047 4.062 13.602 1 93 91 PRO A C 1
ATOM 756 O O . PRO A 1 91 ? 17.172 3.293 12.648 1 93 91 PRO A O 1
ATOM 759 N N . TRP A 1 92 ? 16.781 5.355 13.492 1 93.56 92 TRP A N 1
ATOM 760 C CA . TRP A 1 92 ? 16.719 6.016 12.195 1 93.56 92 TRP A CA 1
ATOM 761 C C . TRP A 1 92 ? 15.75 5.305 11.266 1 93.56 92 TRP A C 1
ATOM 763 O O . TRP A 1 92 ? 16.078 5.035 10.102 1 93.56 92 TRP A O 1
ATOM 773 N N . ASN A 1 93 ? 14.539 4.953 11.766 1 96.12 93 ASN A N 1
ATOM 774 C CA . ASN A 1 93 ? 13.547 4.199 11 1 96.12 93 ASN A CA 1
ATOM 775 C C . ASN A 1 93 ? 12.492 5.113 10.391 1 96.12 93 ASN A C 1
ATOM 777 O O . ASN A 1 93 ? 11.312 4.746 10.312 1 96.12 93 ASN A O 1
ATOM 781 N N . GLN A 1 94 ? 12.859 6.324 9.961 1 94.5 94 GLN A N 1
ATOM 782 C CA . GLN A 1 94 ? 11.914 7.25 9.352 1 94.5 94 GLN A CA 1
ATOM 783 C C . GLN A 1 94 ? 11.289 6.648 8.094 1 94.5 94 GLN A C 1
ATOM 785 O O . GLN A 1 94 ? 10.086 6.789 7.863 1 94.5 94 GLN A O 1
ATOM 790 N N . ALA A 1 95 ? 12.117 5.934 7.371 1 96.62 95 ALA A N 1
ATOM 791 C CA . ALA A 1 95 ? 11.617 5.281 6.164 1 96.62 95 ALA A CA 1
ATOM 792 C C . ALA A 1 95 ? 10.492 4.309 6.492 1 96.62 95 ALA A C 1
ATOM 794 O O . ALA A 1 95 ? 9.43 4.352 5.867 1 96.62 95 ALA A O 1
ATOM 795 N N . GLY A 1 96 ? 10.711 3.48 7.477 1 97.81 96 GLY A N 1
ATOM 796 C CA . GLY A 1 96 ? 9.703 2.51 7.883 1 97.81 96 GLY A CA 1
ATOM 797 C C . GLY A 1 96 ? 8.445 3.152 8.438 1 97.81 96 GLY A C 1
ATOM 798 O O . GLY A 1 96 ? 7.336 2.723 8.133 1 97.81 96 GLY A O 1
ATOM 799 N N . ALA A 1 97 ? 8.648 4.16 9.219 1 98 97 ALA A N 1
ATOM 800 C CA . ALA A 1 97 ? 7.516 4.844 9.828 1 98 97 ALA A CA 1
ATOM 801 C C . ALA A 1 97 ? 6.633 5.504 8.773 1 98 97 ALA A C 1
ATOM 803 O O . ALA A 1 97 ? 5.406 5.43 8.852 1 98 97 ALA A O 1
ATOM 804 N N . ARG A 1 98 ? 7.238 6.145 7.84 1 98 98 ARG A N 1
ATOM 805 C CA . ARG A 1 98 ? 6.484 6.785 6.766 1 98 98 ARG A CA 1
ATOM 806 C C . ARG A 1 98 ? 5.762 5.75 5.91 1 98 98 ARG A C 1
ATOM 808 O O . ARG A 1 98 ? 4.602 5.941 5.543 1 98 98 ARG A O 1
ATOM 815 N N . ASN A 1 99 ? 6.453 4.637 5.594 1 98.06 99 ASN A N 1
ATOM 816 C CA . ASN A 1 99 ? 5.82 3.549 4.852 1 98.06 99 ASN A CA 1
ATOM 817 C C . ASN A 1 99 ? 4.574 3.033 5.566 1 98.06 99 ASN A C 1
ATOM 819 O O . ASN A 1 99 ? 3.531 2.832 4.941 1 98.06 99 ASN A O 1
ATOM 823 N N . LEU A 1 100 ? 4.688 2.877 6.844 1 98.25 100 LEU A N 1
ATOM 824 C CA . LEU A 1 100 ? 3.566 2.381 7.633 1 98.25 100 LEU A CA 1
ATOM 825 C C . LEU A 1 100 ? 2.398 3.361 7.594 1 98.25 100 LEU A C 1
ATOM 827 O O . LEU A 1 100 ? 1.257 2.963 7.352 1 98.25 100 LEU A O 1
ATOM 831 N N . GLY A 1 101 ? 2.727 4.582 7.797 1 98.38 101 GLY A N 1
ATOM 832 C CA . GLY A 1 101 ? 1.688 5.602 7.766 1 98.38 101 GLY A CA 1
ATOM 833 C C . GLY A 1 101 ? 0.949 5.656 6.441 1 98.38 101 GLY A C 1
ATOM 834 O O . GLY A 1 101 ? -0.283 5.688 6.414 1 98.38 101 GLY A O 1
ATOM 835 N N . VAL A 1 102 ? 1.665 5.637 5.348 1 97.56 102 VAL A N 1
ATOM 836 C CA . VAL A 1 102 ? 1.066 5.75 4.02 1 97.56 102 VAL A CA 1
ATOM 837 C C . VAL A 1 102 ? 0.248 4.5 3.713 1 97.56 102 VAL A C 1
ATOM 839 O O . VAL A 1 102 ? -0.783 4.574 3.041 1 97.56 102 VAL A O 1
ATOM 842 N N . THR A 1 103 ? 0.677 3.385 4.223 1 96.5 103 THR A N 1
ATOM 843 C CA . THR A 1 103 ? -0.058 2.139 4.023 1 96.5 103 THR A CA 1
ATOM 844 C C . THR A 1 103 ? -1.49 2.27 4.535 1 96.5 103 THR A C 1
ATOM 846 O O . THR A 1 103 ? -2.424 1.755 3.914 1 96.5 103 THR A O 1
ATOM 849 N N . TYR A 1 104 ? -1.679 2.998 5.551 1 97 104 TYR A N 1
ATOM 850 C CA . TYR A 1 104 ? -2.99 3.092 6.188 1 97 104 TYR A CA 1
ATOM 851 C C . TYR A 1 104 ? -3.732 4.336 5.719 1 97 104 TYR A C 1
ATOM 853 O O . TYR A 1 104 ? -4.848 4.609 6.172 1 97 104 TYR A O 1
ATOM 861 N N . ALA A 1 105 ? -3.111 5.137 4.855 1 97.44 105 ALA A N 1
ATOM 862 C CA . ALA A 1 105 ? -3.773 6.348 4.367 1 97.44 105 ALA A CA 1
ATOM 863 C C . ALA A 1 105 ? -5.055 6.004 3.613 1 97.44 105 ALA A C 1
ATOM 865 O O . ALA A 1 105 ? -5.082 5.062 2.816 1 97.44 105 ALA A O 1
ATOM 866 N N . ARG A 1 106 ? -6.07 6.789 3.848 1 96.88 106 ARG A N 1
ATOM 867 C CA . ARG A 1 106 ? -7.375 6.496 3.266 1 96.88 106 ARG A CA 1
ATOM 868 C C . ARG A 1 106 ? -7.703 7.465 2.137 1 96.88 106 ARG A C 1
ATOM 870 O O . ARG A 1 106 ? -8.797 7.426 1.574 1 96.88 106 ARG A O 1
ATOM 877 N N . SER A 1 107 ? -6.84 8.336 1.816 1 96.38 107 SER A N 1
ATOM 878 C CA . SER A 1 107 ? -6.906 9.203 0.646 1 96.38 107 SER A CA 1
ATOM 879 C C . SER A 1 107 ? -5.703 8.992 -0.268 1 96.38 107 SER A C 1
ATOM 881 O O . SER A 1 107 ? -4.629 8.617 0.193 1 96.38 107 SER A O 1
ATOM 883 N N . ASP A 1 108 ? -5.941 9.242 -1.503 1 94.12 108 ASP A N 1
ATOM 884 C CA . ASP A 1 108 ? -4.812 9.219 -2.432 1 94.12 108 ASP A CA 1
ATOM 885 C C . ASP A 1 108 ? -3.945 10.461 -2.277 1 94.12 108 ASP A C 1
ATOM 887 O O . ASP A 1 108 ? -2.811 10.5 -2.76 1 94.12 108 ASP A O 1
ATOM 891 N N . LYS A 1 109 ? -4.488 11.453 -1.706 1 97 109 LYS A N 1
ATOM 892 C CA . LYS A 1 109 ? -3.717 12.648 -1.381 1 97 109 LYS A CA 1
ATOM 893 C C . LYS A 1 109 ? -3.107 12.547 0.015 1 97 109 LYS A C 1
ATOM 895 O O . LYS A 1 109 ? -3.822 12.617 1.017 1 97 109 LYS A O 1
ATOM 900 N N . VAL A 1 110 ? -1.788 12.445 0.012 1 98.12 110 VAL A N 1
ATOM 901 C CA . VAL A 1 110 ? -1.107 12.195 1.278 1 98.12 110 VAL A CA 1
ATOM 902 C C . VAL A 1 110 ? -0.083 13.297 1.541 1 98.12 110 VAL A C 1
ATOM 904 O O . VAL A 1 110 ? 0.723 13.625 0.667 1 98.12 110 VAL A O 1
ATOM 907 N N . LEU A 1 111 ? -0.184 13.875 2.67 1 98.44 111 LEU A N 1
ATOM 908 C CA . LEU A 1 111 ? 0.859 14.758 3.182 1 98.44 111 LEU A CA 1
ATOM 909 C C . LEU A 1 111 ? 1.761 14.016 4.164 1 98.44 111 LEU A C 1
ATOM 911 O O . LEU A 1 111 ? 1.301 13.555 5.211 1 98.44 111 LEU A O 1
ATOM 915 N N . ILE A 1 112 ? 2.988 13.836 3.785 1 97.75 112 ILE A N 1
ATOM 916 C CA . ILE A 1 112 ? 3.996 13.25 4.66 1 97.75 112 ILE A CA 1
ATOM 917 C C . ILE A 1 112 ? 4.871 14.352 5.254 1 97.75 112 ILE A C 1
ATOM 919 O O . ILE A 1 112 ? 5.484 15.133 4.52 1 97.75 112 ILE A O 1
ATOM 923 N N . THR A 1 113 ? 4.934 14.406 6.531 1 95.19 113 THR A N 1
ATOM 924 C CA . THR A 1 113 ? 5.676 15.5 7.148 1 95.19 113 THR A CA 1
ATOM 925 C C . THR A 1 113 ? 6.234 15.078 8.5 1 95.19 113 THR A C 1
ATOM 927 O O . THR A 1 113 ? 5.922 14 9 1 95.19 113 THR A O 1
ATOM 930 N N . ASP A 1 114 ? 7.09 15.906 9.008 1 90.19 114 ASP A N 1
ATOM 931 C CA . ASP A 1 114 ? 7.648 15.703 10.336 1 90.19 114 ASP A CA 1
ATOM 932 C C . ASP A 1 114 ? 6.84 16.453 11.398 1 90.19 114 ASP A C 1
ATOM 934 O O . ASP A 1 114 ? 6.027 17.312 11.062 1 90.19 114 ASP A O 1
ATOM 938 N N . LEU A 1 115 ? 7.148 16.156 12.562 1 88.56 115 LEU A N 1
ATOM 939 C CA . LEU A 1 115 ? 6.395 16.688 13.688 1 88.56 115 LEU A CA 1
ATOM 940 C C . LEU A 1 115 ? 6.684 18.172 13.883 1 88.56 115 LEU A C 1
ATOM 942 O O . LEU A 1 115 ? 5.887 18.891 14.492 1 88.56 115 LEU A O 1
ATOM 946 N N . ASP A 1 116 ? 7.758 18.641 13.391 1 84.75 116 ASP A N 1
ATOM 947 C CA . ASP A 1 116 ? 8.18 20.016 13.68 1 84.75 116 ASP A CA 1
ATOM 948 C C . ASP A 1 116 ? 7.59 20.984 12.656 1 84.75 116 ASP A C 1
ATOM 950 O O . ASP A 1 116 ? 7.973 22.156 12.617 1 84.75 116 ASP A O 1
ATOM 954 N N . HIS A 1 117 ? 6.645 20.562 11.914 1 89.12 117 HIS A N 1
ATOM 955 C CA . HIS A 1 117 ? 5.961 21.438 10.961 1 89.12 117 HIS A CA 1
ATOM 956 C C . HIS A 1 117 ? 4.48 21.562 11.305 1 89.12 117 HIS A C 1
ATOM 958 O O . HIS A 1 117 ? 3.826 20.578 11.648 1 89.12 117 HIS A O 1
ATOM 964 N N . LEU A 1 118 ? 4.008 22.797 11.258 1 92.25 118 LEU A N 1
ATOM 965 C CA . LEU A 1 118 ? 2.584 23.094 11.375 1 92.25 118 LEU A CA 1
ATOM 966 C C . LEU A 1 118 ? 2.047 23.688 10.078 1 92.25 118 LEU A C 1
ATOM 968 O O . LEU A 1 118 ? 2.521 24.75 9.633 1 92.25 118 LEU A O 1
ATOM 972 N N . PHE A 1 119 ? 1.141 23.062 9.484 1 95 119 PHE A N 1
ATOM 973 C CA . PHE A 1 119 ? 0.56 23.531 8.234 1 95 119 PHE A CA 1
ATOM 974 C C . PHE A 1 119 ? -0.632 24.438 8.508 1 95 119 PHE A C 1
ATOM 976 O O . PHE A 1 119 ? -1.497 24.125 9.32 1 95 119 PHE A O 1
ATOM 983 N N . TYR A 1 120 ? -0.669 25.547 7.773 1 94.12 120 TYR A N 1
ATOM 984 C CA . TYR A 1 120 ? -1.779 26.469 7.934 1 94.12 120 TYR A CA 1
ATOM 985 C C . TYR A 1 120 ? -3.072 25.891 7.383 1 94.12 120 TYR A C 1
ATOM 987 O O . TYR A 1 120 ? -3.043 25.031 6.488 1 94.12 120 TYR A O 1
ATOM 995 N N . GLU A 1 121 ? -4.141 26.406 7.953 1 97 121 GLU A N 1
ATOM 996 C CA . GLU A 1 121 ? -5.461 25.891 7.613 1 97 121 GLU A CA 1
ATOM 997 C C . GLU A 1 121 ? -5.727 26 6.113 1 97 121 GLU A C 1
ATOM 999 O O . GLU A 1 121 ? -6.23 25.062 5.492 1 97 121 GLU A O 1
ATOM 1004 N N . ASP A 1 122 ? -5.383 27.078 5.504 1 96.31 122 ASP A N 1
ATOM 1005 C CA . ASP A 1 122 ? -5.633 27.297 4.082 1 96.31 122 ASP A CA 1
ATOM 1006 C C . ASP A 1 122 ? -4.805 26.328 3.234 1 96.31 122 ASP A C 1
ATOM 1008 O O . ASP A 1 122 ? -5.246 25.891 2.168 1 96.31 122 ASP A O 1
ATOM 1012 N N . THR A 1 123 ? -3.602 26.016 3.711 1 96.75 123 THR A N 1
ATOM 1013 C CA . THR A 1 123 ? -2.762 25.047 3.01 1 96.75 123 THR A CA 1
ATOM 1014 C C . THR A 1 123 ? -3.416 23.672 2.998 1 96.75 123 THR A C 1
ATOM 1016 O O . THR A 1 123 ? -3.475 23.016 1.956 1 96.75 123 THR A O 1
ATOM 1019 N N . LEU A 1 124 ? -3.939 23.281 4.121 1 98.56 124 LEU A N 1
ATOM 1020 C CA . LEU A 1 124 ? -4.578 21.969 4.219 1 98.56 124 LEU A CA 1
ATOM 1021 C C . LEU A 1 124 ? -5.871 21.938 3.41 1 98.56 124 LEU A C 1
ATOM 1023 O O . LEU A 1 124 ? -6.199 20.906 2.801 1 98.56 124 LEU A O 1
ATOM 1027 N N . TRP A 1 125 ? -6.586 23.047 3.354 1 98.12 125 TRP A N 1
ATOM 1028 C CA . TRP A 1 125 ? -7.762 23.156 2.496 1 98.12 125 TRP A CA 1
ATOM 1029 C C . TRP A 1 125 ? -7.379 22.984 1.028 1 98.12 125 TRP A C 1
ATOM 1031 O O . TRP A 1 125 ? -8.062 22.266 0.285 1 98.12 125 TRP A O 1
ATOM 1041 N N . TYR A 1 126 ? -6.344 23.656 0.708 1 97.81 126 TYR A N 1
ATOM 1042 C CA . TYR A 1 126 ? -5.875 23.562 -0.67 1 97.81 126 TYR A CA 1
ATOM 1043 C C . TYR A 1 126 ? -5.527 22.125 -1.031 1 97.81 126 TYR A C 1
ATOM 1045 O O . TYR A 1 126 ? -5.918 21.641 -2.094 1 97.81 126 TYR A O 1
ATOM 1053 N N . MET A 1 127 ? -4.867 21.469 -0.149 1 98.25 127 MET A N 1
ATOM 1054 C CA . MET A 1 127 ? -4.453 20.094 -0.393 1 98.25 127 MET A CA 1
ATOM 1055 C C . MET A 1 127 ? -5.66 19.172 -0.476 1 98.25 127 MET A C 1
ATOM 1057 O O . MET A 1 127 ? -5.746 18.328 -1.379 1 98.25 127 MET A O 1
ATOM 1061 N N . ALA A 1 128 ? -6.605 19.312 0.417 1 98.06 128 ALA A N 1
ATOM 1062 C CA . ALA A 1 128 ? -7.785 18.453 0.459 1 98.06 128 ALA A CA 1
ATOM 1063 C C . ALA A 1 128 ? -8.602 18.578 -0.823 1 98.06 128 ALA A C 1
ATOM 1065 O O . ALA A 1 128 ? -9.219 17.609 -1.278 1 98.06 128 ALA A O 1
ATOM 1066 N N . ASN A 1 129 ? -8.531 19.719 -1.43 1 96.62 129 ASN A N 1
ATOM 1067 C CA . ASN A 1 129 ? -9.359 19.984 -2.6 1 96.62 129 ASN A CA 1
ATOM 1068 C C . ASN A 1 129 ? -8.539 19.953 -3.887 1 96.62 129 ASN A C 1
ATOM 1070 O O . ASN A 1 129 ? -9.039 20.328 -4.949 1 96.62 129 ASN A O 1
ATOM 1074 N N . HIS A 1 130 ? -7.34 19.609 -3.746 1 96.5 130 HIS A N 1
ATOM 1075 C CA . HIS A 1 130 ? -6.48 19.531 -4.922 1 96.5 130 HIS A CA 1
ATOM 1076 C C . HIS A 1 130 ? -6.941 18.438 -5.883 1 96.5 130 HIS A C 1
ATOM 1078 O O . HIS A 1 130 ? -7.504 17.438 -5.457 1 96.5 130 HIS A O 1
ATOM 1084 N N . LYS A 1 131 ? -6.766 18.641 -7.074 1 92.5 131 LYS A N 1
ATOM 1085 C CA . LYS A 1 131 ? -6.992 17.578 -8.055 1 92.5 131 LYS A CA 1
ATOM 1086 C C . LYS A 1 131 ? -6.059 16.391 -7.809 1 92.5 131 LYS A C 1
ATOM 1088 O O . LYS A 1 131 ? -5.074 16.516 -7.074 1 92.5 131 LYS A O 1
ATOM 1093 N N . PRO A 1 132 ? -6.438 15.25 -8.336 1 89.19 132 PRO A N 1
ATOM 1094 C CA . PRO A 1 132 ? -5.527 14.109 -8.188 1 89.19 132 PRO A CA 1
ATOM 1095 C C . PRO A 1 132 ? -4.09 14.445 -8.57 1 89.19 132 PRO A C 1
ATOM 1097 O O . PRO A 1 132 ? -3.857 15.102 -9.594 1 89.19 132 PRO A O 1
ATOM 1100 N N . LEU A 1 133 ? -3.168 13.922 -7.816 1 92.25 133 LEU A N 1
ATOM 1101 C CA . LEU A 1 133 ? -1.78 14.344 -7.984 1 92.25 133 LEU A CA 1
ATOM 1102 C C . LEU A 1 133 ? -1.112 13.562 -9.117 1 92.25 133 LEU A C 1
ATOM 1104 O O . LEU A 1 133 ? -0.207 14.078 -9.773 1 92.25 133 LEU A O 1
ATOM 1108 N N . GLY A 1 134 ? -1.47 12.258 -9.289 1 87 134 GLY A N 1
ATOM 1109 C CA . GLY A 1 134 ? -0.809 11.438 -10.297 1 87 134 GLY A CA 1
ATOM 1110 C C . GLY A 1 134 ? 0.684 11.297 -10.062 1 87 134 GLY A C 1
ATOM 1111 O O . GLY A 1 134 ? 1.111 10.828 -9.008 1 87 134 GLY A O 1
ATOM 1112 N N . ARG A 1 135 ? 1.426 11.812 -11.039 1 90.19 135 ARG A N 1
ATOM 1113 C CA . ARG A 1 135 ? 2.873 11.656 -10.961 1 90.19 135 ARG A CA 1
ATOM 1114 C C . ARG A 1 135 ? 3.52 12.859 -10.289 1 90.19 135 ARG A C 1
ATOM 1116 O O . ARG A 1 135 ? 4.73 12.875 -10.055 1 90.19 135 ARG A O 1
ATOM 1123 N N . LYS A 1 136 ? 2.76 13.805 -9.992 1 91.5 136 LYS A N 1
ATOM 1124 C CA . LYS A 1 136 ? 3.322 15.008 -9.383 1 91.5 136 LYS A CA 1
ATOM 1125 C C . LYS A 1 136 ? 3.42 14.867 -7.867 1 91.5 136 LYS A C 1
ATOM 1127 O O . LYS A 1 136 ? 2.535 14.281 -7.234 1 91.5 136 LYS A O 1
ATOM 1132 N N . PHE A 1 137 ? 4.461 15.305 -7.32 1 93.06 137 PHE A N 1
ATOM 1133 C CA . PHE A 1 137 ? 4.555 15.477 -5.875 1 93.06 137 PHE A CA 1
ATOM 1134 C C . PHE A 1 137 ? 5.152 16.844 -5.531 1 93.06 137 PHE A C 1
ATOM 1136 O O . PHE A 1 137 ? 5.953 17.375 -6.297 1 93.06 137 PHE A O 1
ATOM 1143 N N . TYR A 1 138 ? 4.723 17.375 -4.398 1 94.38 138 TYR A N 1
ATOM 1144 C CA . TYR A 1 138 ? 4.988 18.781 -4.129 1 94.38 138 TYR A CA 1
ATOM 1145 C C . TYR A 1 138 ? 5.766 18.953 -2.83 1 94.38 138 TYR A C 1
ATOM 1147 O O . TYR A 1 138 ? 5.5 18.266 -1.845 1 94.38 138 TYR A O 1
ATOM 1155 N N . LYS A 1 139 ? 6.668 19.828 -2.875 1 92.81 139 LYS A N 1
ATOM 1156 C CA . LYS A 1 139 ? 7.25 20.406 -1.675 1 92.81 139 LYS A CA 1
ATOM 1157 C C . LYS A 1 139 ? 6.441 21.625 -1.212 1 92.81 139 LYS A C 1
ATOM 1159 O O . LYS A 1 139 ? 5.633 22.156 -1.969 1 92.81 139 LYS A O 1
ATOM 1164 N N . ILE A 1 140 ? 6.605 21.969 0.033 1 91.44 140 ILE A N 1
ATOM 1165 C CA . ILE A 1 140 ? 5.824 23.047 0.623 1 91.44 140 ILE A CA 1
ATOM 1166 C C . ILE A 1 140 ? 6.766 24.109 1.196 1 91.44 140 ILE A C 1
ATOM 1168 O O . ILE A 1 140 ? 7.691 23.781 1.944 1 91.44 140 ILE A O 1
ATOM 1172 N N . TYR A 1 141 ? 6.504 25.297 0.806 1 85.31 141 TYR A N 1
ATOM 1173 C CA . TYR A 1 141 ? 7.285 26.406 1.34 1 85.31 141 TYR A CA 1
ATOM 1174 C C . TYR A 1 141 ? 7.043 26.578 2.834 1 85.31 141 TYR A C 1
ATOM 1176 O O . TYR A 1 141 ? 5.965 26.25 3.336 1 85.31 141 TYR A O 1
ATOM 1184 N N . ARG A 1 142 ? 8.062 27.078 3.484 1 83.12 142 ARG A N 1
ATOM 1185 C CA . ARG A 1 142 ? 7.965 27.266 4.93 1 83.12 142 ARG A CA 1
ATOM 1186 C C . ARG A 1 142 ? 8.164 28.734 5.312 1 83.12 142 ARG A C 1
ATOM 1188 O O . ARG A 1 142 ? 8.922 29.453 4.664 1 83.12 142 ARG A O 1
ATOM 1195 N N . ASP A 1 143 ? 7.383 29.234 6.176 1 74.19 143 ASP A N 1
ATOM 1196 C CA . ASP A 1 143 ? 7.66 30.547 6.73 1 74.19 143 ASP A CA 1
ATOM 1197 C C . ASP A 1 143 ? 8.398 30.453 8.062 1 74.19 143 ASP A C 1
ATOM 1199 O O . ASP A 1 143 ? 8.227 29.469 8.797 1 74.19 143 ASP A O 1
ATOM 1203 N N . PHE A 1 144 ? 9.602 31.031 8.133 1 54.53 144 PHE A N 1
ATOM 1204 C CA . PHE A 1 144 ? 10.32 31.078 9.398 1 54.53 144 PHE A CA 1
ATOM 1205 C C . PHE A 1 144 ? 9.938 32.312 10.203 1 54.53 144 PHE A C 1
ATOM 1207 O O . PHE A 1 144 ? 10.039 33.438 9.703 1 54.53 144 PHE A O 1
ATOM 1214 N N . VAL A 1 145 ? 8.938 32.375 10.945 1 46.59 145 VAL A N 1
ATOM 1215 C CA . VAL A 1 1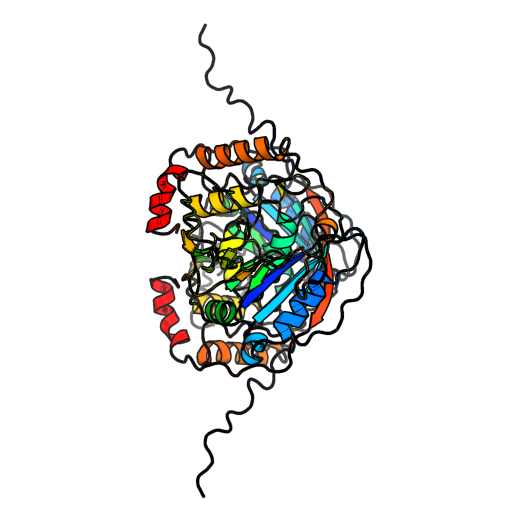45 ? 8.727 33.562 11.75 1 46.59 145 VAL A CA 1
ATOM 1216 C C . VAL A 1 145 ? 9.969 33.844 12.594 1 46.59 145 VAL A C 1
ATOM 1218 O O . VAL A 1 145 ? 10.383 35 12.734 1 46.59 145 VAL A O 1
ATOM 1221 N N . GLY A 1 146 ? 10.383 33.031 13.578 1 41.28 146 GLY A N 1
ATOM 1222 C CA . GLY A 1 146 ? 11.258 33.438 14.664 1 41.28 146 GLY A CA 1
ATOM 1223 C C . GLY A 1 146 ? 12.688 33.688 14.219 1 41.28 146 GLY A C 1
ATOM 1224 O O . GLY A 1 146 ? 13.5 34.219 14.984 1 41.28 146 GLY A O 1
ATOM 1225 N N . TYR A 1 147 ? 13.289 32.812 13.477 1 35.91 147 TYR A N 1
ATOM 1226 C CA . TYR A 1 147 ? 14.742 32.969 13.477 1 35.91 147 TYR A CA 1
ATOM 1227 C C . TYR A 1 147 ? 15.164 34.125 12.609 1 35.91 147 TYR A C 1
ATOM 1229 O O . TYR A 1 147 ? 14.93 34.125 11.398 1 35.91 147 TYR A O 1
ATOM 1237 N N . CYS A 1 148 ? 15.164 35.281 13.125 1 33.53 148 CYS A N 1
ATOM 1238 C CA . CYS A 1 148 ? 16.219 36.156 12.609 1 33.53 148 CYS A CA 1
ATOM 1239 C C . CYS A 1 148 ? 17.484 35.375 12.297 1 33.53 148 CYS A C 1
ATOM 1241 O O . CYS A 1 148 ? 18.328 35.156 13.164 1 33.53 148 CYS A O 1
ATOM 1243 N N . ALA A 1 149 ? 17.328 34.094 11.875 1 33.03 149 ALA A N 1
ATOM 1244 C CA . ALA A 1 149 ? 18.625 33.469 11.625 1 33.03 149 ALA A CA 1
ATOM 1245 C C . ALA A 1 149 ? 19.547 34.375 10.828 1 33.03 149 ALA A C 1
ATOM 1247 O O . ALA A 1 149 ? 19.094 35.031 9.875 1 33.03 149 ALA A O 1
ATOM 1248 N N . GLU A 1 150 ? 20.703 34.844 11.32 1 33.62 150 GLU A N 1
ATOM 1249 C CA . GLU A 1 150 ? 21.906 35.188 10.562 1 33.62 150 GLU A CA 1
ATOM 1250 C C . GLU A 1 150 ? 21.953 34.438 9.227 1 33.62 150 GLU A C 1
ATOM 1252 O O . GLU A 1 150 ? 21.094 33.594 8.953 1 33.62 150 GLU A O 1
ATOM 1257 N N . GLU A 1 151 ? 23.359 34.031 8.797 1 33.12 151 GLU A N 1
ATOM 1258 C CA . GLU A 1 151 ? 24.156 33.688 7.629 1 33.12 151 GLU A CA 1
ATOM 1259 C C . GLU A 1 151 ? 23.781 32.312 7.07 1 33.12 151 GLU A C 1
ATOM 1261 O O . GLU A 1 151 ? 24.516 31.734 6.262 1 33.12 151 GLU A O 1
ATOM 1266 N N . ARG A 1 152 ? 22.953 31.516 7.582 1 31.83 152 ARG A N 1
ATOM 1267 C CA . ARG A 1 152 ? 23.25 30.234 6.938 1 31.83 152 ARG A CA 1
ATOM 1268 C C . ARG A 1 152 ? 22.781 30.234 5.488 1 31.83 152 ARG A C 1
ATOM 1270 O O . ARG A 1 152 ? 21.594 30.406 5.215 1 31.83 152 ARG A O 1
ATOM 1277 N N . VAL A 1 153 ? 23.609 30.781 4.574 1 30.53 153 VAL A N 1
ATOM 1278 C CA . VAL A 1 153 ? 23.625 30.609 3.127 1 30.53 153 VAL A CA 1
ATOM 1279 C C . VAL A 1 153 ? 23.656 29.125 2.781 1 30.53 153 VAL A C 1
ATOM 1281 O O . VAL A 1 153 ? 24.594 28.406 3.15 1 30.53 153 VAL A O 1
ATOM 1284 N N . TYR A 1 154 ? 22.656 28.422 2.91 1 31.22 154 TYR A N 1
ATOM 1285 C CA . TYR A 1 154 ? 22.828 27.141 2.219 1 31.22 154 TYR A CA 1
ATOM 1286 C C . TYR A 1 154 ? 23.156 27.375 0.745 1 31.22 154 TYR A C 1
ATOM 1288 O O . TYR A 1 154 ? 22.328 27.922 0.003 1 31.22 154 TYR A O 1
ATOM 1296 N N . LYS A 1 155 ? 24.469 27.625 0.398 1 32.03 155 LYS A N 1
ATOM 1297 C CA . LYS A 1 155 ? 25.109 27.797 -0.903 1 32.03 155 LYS A CA 1
ATOM 1298 C C . LYS A 1 155 ? 24.922 26.547 -1.769 1 32.03 155 LYS A C 1
ATOM 1300 O O . LYS A 1 155 ? 25.609 26.359 -2.77 1 32.03 155 LYS A O 1
ATOM 1305 N N . GLY A 1 156 ? 24.031 25.578 -1.565 1 33.81 156 GLY A N 1
ATOM 1306 C CA . GLY A 1 156 ? 24.266 24.703 -2.707 1 33.81 156 GLY A CA 1
ATOM 1307 C C . GLY A 1 156 ? 23.859 25.328 -4.027 1 33.81 156 GLY A C 1
ATOM 1308 O O . GLY A 1 156 ? 23.219 26.391 -4.047 1 33.81 156 GLY A O 1
ATOM 1309 N N . PRO A 1 157 ? 24.344 24.906 -5.148 1 33.12 157 PRO A N 1
ATOM 1310 C CA . PRO A 1 157 ? 24.188 25.609 -6.426 1 33.12 157 PRO A CA 1
ATOM 1311 C C . PRO A 1 157 ? 22.781 26.188 -6.609 1 33.12 157 PRO A C 1
ATOM 1313 O O . PRO A 1 157 ? 22.641 27.312 -7.086 1 33.12 157 PRO A O 1
ATOM 1316 N N . LEU A 1 158 ? 21.812 25.359 -6.742 1 32.91 158 LEU A N 1
ATOM 1317 C CA . LEU A 1 158 ? 20.594 25.938 -7.285 1 32.91 158 LEU A CA 1
ATOM 1318 C C . LEU A 1 158 ? 19.812 26.688 -6.203 1 32.91 158 LEU A C 1
ATOM 1320 O O . LEU A 1 158 ? 18.766 27.266 -6.473 1 32.91 158 LEU A O 1
ATOM 1324 N N . ASN A 1 159 ? 19.906 26.266 -4.945 1 31.59 159 ASN A N 1
ATOM 1325 C CA . ASN A 1 159 ? 18.938 26.891 -4.055 1 31.59 159 ASN A CA 1
ATOM 1326 C C . ASN A 1 159 ? 19.375 28.297 -3.646 1 31.59 159 ASN A C 1
ATOM 1328 O O . ASN A 1 159 ? 20.281 28.453 -2.824 1 31.59 159 ASN A O 1
ATOM 1332 N N . LEU A 1 160 ? 19.547 29.203 -4.559 1 29.5 160 LEU A N 1
ATOM 1333 C CA . LEU A 1 160 ? 19.75 30.625 -4.234 1 29.5 160 LEU A CA 1
ATOM 1334 C C . LEU A 1 160 ? 18.734 31.094 -3.199 1 29.5 160 LEU A C 1
ATOM 1336 O O . LEU A 1 160 ? 17.531 31.125 -3.473 1 29.5 160 LEU A O 1
ATOM 1340 N N . PHE A 1 161 ? 18.766 30.578 -1.996 1 30.62 161 PHE A N 1
ATOM 1341 C CA . PHE A 1 161 ? 17.891 31.25 -1.051 1 30.62 161 PHE A CA 1
ATOM 1342 C C . PHE A 1 161 ? 18.344 32.688 -0.807 1 30.62 161 PHE A C 1
ATOM 1344 O O . PHE A 1 161 ? 19.531 32.938 -0.566 1 30.62 161 PHE A O 1
ATOM 1351 N N . TYR A 1 162 ? 17.922 33.656 -1.579 1 29.3 162 TYR A N 1
ATOM 1352 C CA . TYR A 1 162 ? 18.141 35.062 -1.256 1 29.3 162 TYR A CA 1
ATOM 1353 C C . TYR A 1 162 ? 17.406 35.438 0.023 1 29.3 162 TYR A C 1
ATOM 1355 O O . TYR A 1 162 ? 16.219 35.156 0.175 1 29.3 162 TYR A O 1
ATOM 1363 N N . ILE A 1 163 ? 18.031 35.219 1.252 1 31.89 163 ILE A N 1
ATOM 1364 C CA . ILE A 1 163 ? 17.516 35.875 2.467 1 31.89 163 ILE A CA 1
ATOM 1365 C C . ILE A 1 163 ? 17.438 37.375 2.27 1 31.89 163 ILE A C 1
ATOM 1367 O O . ILE A 1 163 ? 18.453 38.031 2.062 1 31.89 163 ILE A O 1
ATOM 1371 N N . LEU A 1 164 ? 16.391 37.844 1.738 1 30.42 164 LEU A N 1
ATOM 1372 C CA . LEU A 1 164 ? 16.234 39.312 1.834 1 30.42 164 LEU A CA 1
ATOM 1373 C C . LEU A 1 164 ? 16.234 39.75 3.291 1 30.42 164 LEU A C 1
ATOM 1375 O O . LEU A 1 164 ? 15.961 38.969 4.191 1 30.42 164 LEU A O 1
ATOM 1379 N N . SER A 1 165 ? 16.062 41.094 3.732 1 31.8 165 SER A N 1
ATOM 1380 C CA . SER A 1 165 ? 16.094 41.969 4.906 1 31.8 165 SER A CA 1
ATOM 1381 C C . SER A 1 165 ? 15.234 41.406 6.031 1 31.8 165 SER A C 1
ATOM 1383 O O . SER A 1 165 ? 14.305 40.625 5.781 1 31.8 165 SER A O 1
ATOM 1385 N N . CYS A 1 166 ? 15.492 41.5 7.473 1 35.88 166 CYS A N 1
ATOM 1386 C CA . CYS A 1 166 ? 14.992 41.156 8.805 1 35.88 166 CYS A CA 1
ATOM 1387 C C . CYS A 1 166 ? 13.469 41.219 8.836 1 35.88 166 CYS A C 1
ATOM 1389 O O . CYS A 1 166 ? 12.844 40.562 9.68 1 35.88 166 CYS A O 1
ATOM 1391 N N . LYS A 1 167 ? 12.789 42.281 8.586 1 40.47 167 LYS A N 1
ATOM 1392 C CA . LYS A 1 167 ? 11.352 42.531 8.68 1 40.47 167 LYS A CA 1
ATOM 1393 C C . LYS A 1 167 ? 10.555 41.531 7.852 1 40.47 167 LYS A C 1
ATOM 1395 O O . LYS A 1 167 ? 9.328 41.562 7.84 1 40.47 167 LYS A O 1
ATOM 1400 N N . LYS A 1 168 ? 11.039 40.906 6.703 1 42 168 LYS A N 1
ATOM 1401 C CA . LYS A 1 168 ? 10.312 40.25 5.609 1 42 168 LYS A CA 1
ATOM 1402 C C . LYS A 1 168 ? 10.25 38.75 5.805 1 42 168 LYS A C 1
ATOM 1404 O O . LYS A 1 168 ? 11.242 38.125 6.199 1 42 168 LYS A O 1
ATOM 1409 N N . LYS A 1 169 ? 8.969 38.094 6.082 1 49.34 169 LYS A N 1
ATOM 1410 C CA . LYS A 1 169 ? 8.617 36.688 6.035 1 49.34 169 LYS A CA 1
ATOM 1411 C C . LYS A 1 169 ? 9.508 35.938 5.059 1 49.34 169 LYS A C 1
ATOM 1413 O O . LYS A 1 169 ? 9.523 36.219 3.865 1 49.34 169 LYS A O 1
ATOM 1418 N N . THR A 1 170 ? 10.695 35.438 5.66 1 52.75 170 THR A N 1
ATOM 1419 C CA . THR A 1 170 ? 11.57 34.688 4.785 1 52.75 170 THR A CA 1
ATOM 1420 C C . THR A 1 170 ? 10.961 33.312 4.465 1 52.75 170 THR A C 1
ATOM 1422 O O . THR A 1 170 ? 10.539 32.594 5.371 1 52.75 170 THR A O 1
ATOM 1425 N N . ILE A 1 171 ? 10.359 33.188 3.381 1 52.97 171 ILE A N 1
ATOM 1426 C CA . ILE A 1 171 ? 9.852 31.906 2.865 1 52.97 171 ILE A CA 1
ATOM 1427 C C . ILE A 1 171 ? 11.023 31.031 2.402 1 52.97 171 ILE A C 1
ATOM 1429 O O . ILE A 1 171 ? 11.891 31.5 1.666 1 52.97 171 ILE A O 1
ATOM 1433 N N . TYR A 1 172 ? 11.195 29.922 3.141 1 60.19 172 TYR A N 1
ATOM 1434 C CA . TYR A 1 172 ? 12.258 28.984 2.799 1 60.19 172 TYR A CA 1
ATOM 1435 C C . TYR A 1 172 ? 11.719 27.844 1.95 1 60.19 172 TYR A C 1
ATOM 1437 O O . TYR A 1 172 ? 10.516 27.562 1.954 1 60.19 172 TYR A O 1
ATOM 1445 N N . LYS A 1 173 ? 12.672 27.375 1.224 1 62.66 173 LYS A N 1
ATOM 1446 C CA . LYS A 1 173 ? 12.367 26.156 0.464 1 62.66 173 LYS A CA 1
ATOM 1447 C C . LYS A 1 173 ? 11.938 25.016 1.387 1 62.66 173 LYS A C 1
ATOM 1449 O O . LYS A 1 173 ? 12.289 25.016 2.568 1 62.66 173 LYS A O 1
ATOM 1454 N N . GLY A 1 174 ? 11.078 24.328 0.883 1 64.38 174 GLY A N 1
ATOM 1455 C CA . GLY A 1 174 ? 10.477 23.219 1.607 1 64.38 174 GLY A CA 1
ATOM 1456 C C . GLY A 1 174 ? 11.5 22.266 2.193 1 64.38 174 GLY A C 1
ATOM 1457 O O . GLY A 1 174 ? 12.602 22.109 1.656 1 64.38 174 GLY A O 1
ATOM 1458 N N . HIS A 1 175 ? 11.164 21.766 3.295 1 70.25 175 HIS A N 1
ATOM 1459 C CA . HIS A 1 175 ? 12 20.734 3.914 1 70.25 175 HIS A CA 1
ATOM 1460 C C . HIS A 1 175 ? 12.07 19.484 3.041 1 70.25 175 HIS A C 1
ATOM 1462 O O . HIS A 1 175 ? 11.086 19.109 2.406 1 70.25 175 HIS A O 1
ATOM 1468 N N . THR A 1 176 ? 13.18 18.891 3.047 1 65 176 THR A N 1
ATOM 1469 C CA . THR A 1 176 ? 13.469 17.766 2.15 1 65 176 THR A CA 1
ATOM 1470 C C . THR A 1 176 ? 12.617 16.562 2.5 1 65 176 THR A C 1
ATOM 1472 O O . THR A 1 176 ? 12.422 15.664 1.67 1 65 176 THR A O 1
ATOM 1475 N N . ASN A 1 177 ? 12.039 16.594 3.641 1 77.62 177 ASN A N 1
ATOM 1476 C CA . ASN A 1 177 ? 11.352 15.383 4.07 1 77.62 177 ASN A CA 1
ATOM 1477 C C . ASN A 1 177 ? 9.836 15.57 4.102 1 77.62 177 ASN A C 1
ATOM 1479 O O . ASN A 1 177 ? 9.125 14.789 4.73 1 77.62 177 ASN A O 1
ATOM 1483 N N . THR A 1 178 ? 9.344 16.578 3.6 1 87.5 178 THR A N 1
ATOM 1484 C CA . THR A 1 178 ? 7.91 16.844 3.518 1 87.5 178 THR A CA 1
ATOM 1485 C C . THR A 1 178 ? 7.43 16.781 2.07 1 87.5 178 THR A C 1
ATOM 1487 O O . THR A 1 178 ? 7.98 17.453 1.195 1 87.5 178 THR A O 1
ATOM 1490 N N . PHE A 1 179 ? 6.426 15.969 1.877 1 93.56 179 PHE A N 1
ATOM 1491 C CA . PHE A 1 179 ? 5.91 15.773 0.528 1 93.56 179 PHE A CA 1
ATOM 1492 C C . PHE A 1 179 ? 4.391 15.688 0.538 1 93.56 179 PHE A C 1
ATOM 1494 O O . PHE A 1 179 ? 3.801 15.102 1.452 1 93.56 179 PHE A O 1
ATOM 1501 N N . PHE A 1 180 ? 3.805 16.422 -0.395 1 97.31 180 PHE A N 1
ATOM 1502 C CA . PHE A 1 180 ? 2.43 16.172 -0.814 1 97.31 180 PHE A CA 1
ATOM 1503 C C . PHE A 1 180 ? 2.395 15.305 -2.062 1 97.31 180 PHE A C 1
ATOM 1505 O O . PHE A 1 180 ? 2.826 15.727 -3.137 1 97.31 180 PHE A O 1
ATOM 1512 N N . ILE A 1 181 ? 1.919 14.031 -1.856 1 96.69 181 ILE A N 1
ATOM 1513 C CA . ILE A 1 181 ? 2.148 13.023 -2.891 1 96.69 181 ILE A CA 1
ATOM 1514 C C . ILE A 1 181 ? 0.949 12.078 -2.969 1 96.69 181 ILE A C 1
ATOM 1516 O O . ILE A 1 181 ? 0.197 11.945 -2 1 96.69 181 ILE A O 1
ATOM 1520 N N . SER A 1 182 ? 0.773 11.508 -4.156 1 94.62 182 SER A N 1
ATOM 1521 C CA . SER A 1 182 ? -0.255 10.492 -4.344 1 94.62 182 SER A CA 1
ATOM 1522 C C . SER A 1 182 ? 0.125 9.188 -3.648 1 94.62 182 SER A C 1
ATOM 1524 O O . SER A 1 182 ? 1.261 8.719 -3.768 1 94.62 182 SER A O 1
ATOM 1526 N N . ARG A 1 183 ? -0.808 8.586 -2.936 1 94.25 183 ARG A N 1
ATOM 1527 C CA . ARG A 1 183 ? -0.59 7.281 -2.32 1 94.25 183 ARG A CA 1
ATOM 1528 C C . ARG A 1 183 ? -0.249 6.23 -3.371 1 94.25 183 ARG A C 1
ATOM 1530 O O . ARG A 1 183 ? 0.642 5.402 -3.162 1 94.25 183 ARG A O 1
ATOM 1537 N N . ALA A 1 184 ? -0.941 6.32 -4.48 1 88.81 184 ALA A N 1
ATOM 1538 C CA . ALA A 1 184 ? -0.726 5.367 -5.566 1 88.81 184 ALA A CA 1
ATOM 1539 C C . ALA A 1 184 ? 0.707 5.445 -6.09 1 88.81 184 ALA A C 1
ATOM 1541 O O . ALA A 1 184 ? 1.361 4.418 -6.277 1 88.81 184 ALA A O 1
ATOM 1542 N N . ARG A 1 185 ? 1.131 6.637 -6.332 1 89.81 185 ARG A N 1
ATOM 1543 C CA . ARG A 1 185 ? 2.488 6.836 -6.828 1 89.81 185 ARG A CA 1
ATOM 1544 C C . ARG A 1 185 ? 3.518 6.367 -5.805 1 89.81 185 ARG A C 1
ATOM 1546 O O . ARG A 1 185 ? 4.527 5.754 -6.164 1 89.81 185 ARG A O 1
ATOM 1553 N N . TYR A 1 186 ? 3.246 6.691 -4.617 1 94.75 186 TYR A N 1
ATOM 1554 C CA . TYR A 1 186 ? 4.102 6.27 -3.512 1 94.75 186 TYR A CA 1
ATOM 1555 C C . TYR A 1 186 ? 4.238 4.754 -3.48 1 94.75 186 TYR A C 1
ATOM 1557 O O . TYR A 1 186 ? 5.352 4.227 -3.438 1 94.75 186 TYR A O 1
ATOM 1565 N N . MET A 1 187 ? 3.146 4.062 -3.609 1 90.81 187 MET A N 1
ATOM 1566 C CA . MET A 1 187 ? 3.113 2.607 -3.492 1 90.81 187 MET A CA 1
ATOM 1567 C C . MET A 1 187 ? 3.641 1.946 -4.762 1 90.81 187 MET A C 1
ATOM 1569 O O . MET A 1 187 ? 4.242 0.872 -4.703 1 90.81 187 MET A O 1
ATOM 1573 N N . ARG A 1 188 ? 3.441 2.553 -5.836 1 88.5 188 ARG A N 1
ATOM 1574 C CA . ARG A 1 188 ? 3.943 2.027 -7.102 1 88.5 188 ARG A CA 1
ATOM 1575 C C . ARG A 1 188 ? 5.457 1.844 -7.059 1 88.5 188 ARG A C 1
ATOM 1577 O O . ARG A 1 188 ? 5.984 0.857 -7.574 1 88.5 188 ARG A O 1
ATOM 1584 N N . LEU A 1 189 ? 6.027 2.75 -6.449 1 91.94 189 LEU A N 1
ATOM 1585 C CA . LEU A 1 189 ? 7.484 2.723 -6.43 1 91.94 189 LEU A CA 1
ATOM 1586 C C . LEU A 1 189 ? 8 2.277 -5.066 1 91.94 189 LEU A C 1
ATOM 1588 O O . LEU A 1 189 ? 9.117 2.629 -4.676 1 91.94 189 LEU A O 1
ATOM 1592 N N . PHE A 1 190 ? 7.172 1.639 -4.289 1 93 190 PHE A N 1
ATOM 1593 C CA . PHE A 1 190 ? 7.496 0.854 -3.104 1 93 190 PHE A CA 1
ATOM 1594 C C . PHE A 1 190 ? 7.863 1.764 -1.938 1 93 190 PHE A C 1
ATOM 1596 O O . PHE A 1 190 ? 8.555 1.342 -1.006 1 93 190 PHE A O 1
ATOM 1603 N N . GLY A 1 191 ? 7.512 3.041 -2.039 1 95.69 191 GLY A N 1
ATOM 1604 C CA . GLY A 1 191 ? 7.738 3.959 -0.936 1 95.69 191 GLY A CA 1
ATOM 1605 C C . GLY A 1 191 ? 9.211 4.176 -0.631 1 95.69 191 GLY A C 1
ATOM 1606 O O . GLY A 1 191 ? 10.039 4.191 -1.54 1 95.69 191 GLY A O 1
ATOM 1607 N N . TYR A 1 192 ? 9.492 4.477 0.615 1 97.31 192 TYR A N 1
ATOM 1608 C CA . TYR A 1 192 ? 10.867 4.617 1.069 1 97.31 192 TYR A CA 1
ATOM 1609 C C . TYR A 1 192 ? 11.57 3.266 1.121 1 97.31 192 TYR A C 1
ATOM 1611 O O . TYR A 1 192 ? 10.953 2.258 1.483 1 97.31 192 TYR A O 1
ATOM 1619 N N . ASP A 1 193 ? 12.812 3.27 0.724 1 97.75 193 ASP A N 1
ATOM 1620 C CA . ASP A 1 193 ? 13.609 2.049 0.812 1 97.75 193 ASP A CA 1
ATOM 1621 C C . ASP A 1 193 ? 14.07 1.795 2.246 1 97.75 193 ASP A C 1
ATOM 1623 O O . ASP A 1 193 ? 14.961 2.479 2.748 1 97.75 193 ASP A O 1
ATOM 1627 N N . GLU A 1 194 ? 13.578 0.807 2.824 1 97.88 194 GLU A N 1
ATOM 1628 C CA . GLU A 1 194 ? 13.844 0.546 4.234 1 97.88 194 GLU A CA 1
ATOM 1629 C C . GLU A 1 194 ? 15.227 -0.059 4.434 1 97.88 194 GLU A C 1
ATOM 1631 O O . GLU A 1 194 ? 15.664 -0.276 5.57 1 97.88 194 GLU A O 1
ATOM 1636 N N . GLU A 1 195 ? 15.938 -0.286 3.355 1 97.12 195 GLU A N 1
ATOM 1637 C CA . GLU A 1 195 ? 17.344 -0.671 3.523 1 97.12 195 GLU A CA 1
ATOM 1638 C C . GLU A 1 195 ? 18.125 0.411 4.258 1 97.12 195 GLU A C 1
ATOM 1640 O O . GLU A 1 195 ? 19.109 0.117 4.93 1 97.12 195 GLU A O 1
ATOM 1645 N N . PHE A 1 196 ? 17.672 1.608 4.168 1 96.88 196 PHE A N 1
ATOM 1646 C CA . PHE A 1 196 ? 18.359 2.725 4.801 1 96.88 196 PHE A CA 1
ATOM 1647 C C . PHE A 1 196 ? 18.047 2.773 6.293 1 96.88 196 PHE A C 1
ATOM 1649 O O . PHE A 1 196 ? 18.734 3.461 7.051 1 96.88 196 PHE A O 1
ATOM 1656 N N . ALA A 1 197 ? 17 2.148 6.723 1 95.75 197 ALA A N 1
ATOM 1657 C CA . ALA A 1 197 ? 16.641 2.148 8.133 1 95.75 197 ALA A CA 1
ATOM 1658 C C . ALA A 1 197 ? 17.719 1.505 8.984 1 95.75 197 ALA A C 1
ATOM 1660 O O . ALA A 1 197 ? 18.406 0.574 8.539 1 95.75 197 ALA A O 1
ATOM 1661 N N . GLY A 1 198 ? 17.922 1.921 10.234 1 94.38 198 GLY A N 1
ATOM 1662 C CA . GLY A 1 198 ? 18.969 1.444 11.117 1 94.38 198 GLY A CA 1
ATOM 1663 C C . GLY A 1 198 ? 20.203 2.326 11.109 1 94.38 198 GLY A C 1
ATOM 1664 O O . GLY A 1 198 ? 21.047 2.242 12.008 1 94.38 198 GLY A O 1
ATOM 1665 N N . HIS A 1 199 ? 20.266 3.195 10.047 1 93.44 199 HIS A N 1
ATOM 1666 C CA . HIS A 1 199 ? 21.406 4.094 9.875 1 93.44 199 HIS A CA 1
ATOM 1667 C C . HIS A 1 199 ? 20.953 5.469 9.391 1 93.44 199 HIS A C 1
ATOM 1669 O O . HIS A 1 199 ? 19.906 5.594 8.758 1 93.44 199 HIS A O 1
ATOM 1675 N N . TYR A 1 200 ? 21.766 6.375 9.578 1 91.88 200 TYR A N 1
ATOM 1676 C CA . TYR A 1 200 ? 21.359 7.754 9.312 1 91.88 200 TYR A CA 1
ATOM 1677 C C . TYR A 1 200 ? 21.578 8.109 7.848 1 91.88 200 TYR A C 1
ATOM 1679 O O . TYR A 1 200 ? 22.609 7.762 7.262 1 91.88 200 TYR A O 1
ATOM 1687 N N . GLY A 1 201 ? 20.547 8.758 7.316 1 90.69 201 GLY A N 1
ATOM 1688 C CA . GLY A 1 201 ? 20.75 9.562 6.125 1 90.69 201 GLY A CA 1
ATOM 1689 C C . GLY A 1 201 ? 20.391 8.836 4.844 1 90.69 201 GLY A C 1
ATOM 1690 O O . GLY A 1 201 ? 20.125 7.629 4.859 1 90.69 201 GLY A O 1
ATOM 1691 N N . SER A 1 202 ? 20.156 9.555 3.766 1 92.56 202 SER A N 1
ATOM 1692 C CA . SER A 1 202 ? 20.125 9.203 2.352 1 92.56 202 SER A CA 1
ATOM 1693 C C . SER A 1 202 ? 18.734 8.711 1.938 1 92.56 202 SER A C 1
ATOM 1695 O O . SER A 1 202 ? 18.438 8.625 0.748 1 92.56 202 SER A O 1
ATOM 1697 N N . GLU A 1 203 ? 17.906 8.297 2.865 1 94.06 203 GLU A N 1
ATOM 1698 C CA . GLU A 1 203 ? 16.609 7.727 2.502 1 94.06 203 GLU A CA 1
ATOM 1699 C C . GLU A 1 203 ? 15.742 8.742 1.753 1 94.06 203 GLU A C 1
ATOM 1701 O O . GLU A 1 203 ? 15.086 8.398 0.769 1 94.06 203 GLU A O 1
ATOM 1706 N N . ASP A 1 204 ? 15.734 10.031 2.17 1 92.25 204 ASP A N 1
ATOM 1707 C CA . ASP A 1 204 ? 14.938 11.055 1.515 1 92.25 204 ASP A CA 1
ATOM 1708 C C . ASP A 1 204 ? 15.461 11.352 0.111 1 92.25 204 ASP A C 1
ATOM 1710 O O . ASP A 1 204 ? 14.68 11.438 -0.842 1 92.25 204 ASP A O 1
ATOM 1714 N N . PHE A 1 205 ? 16.766 11.477 0.105 1 92.38 205 PHE A N 1
ATOM 1715 C CA . PHE A 1 205 ? 17.422 11.789 -1.158 1 92.38 205 PHE A CA 1
ATOM 1716 C C . PHE A 1 205 ? 17.156 10.688 -2.186 1 92.38 205 PHE A C 1
ATOM 1718 O O . PHE A 1 205 ? 16.75 10.977 -3.314 1 92.38 205 PHE A O 1
ATOM 1725 N N . ARG A 1 206 ? 17.359 9.445 -1.774 1 94.88 206 ARG A N 1
ATOM 1726 C CA . ARG A 1 206 ? 17.156 8.32 -2.678 1 94.88 206 ARG A CA 1
ATOM 1727 C C . ARG A 1 206 ? 15.695 8.188 -3.08 1 94.88 206 ARG A C 1
ATOM 1729 O O . ARG A 1 206 ? 15.391 7.852 -4.223 1 94.88 206 ARG A O 1
ATOM 1736 N N . PHE A 1 207 ? 14.852 8.484 -2.162 1 96.19 207 PHE A N 1
ATOM 1737 C CA . PHE A 1 207 ? 13.43 8.453 -2.459 1 96.19 207 PHE A CA 1
ATOM 1738 C C . PHE A 1 207 ? 13.086 9.398 -3.604 1 96.19 207 PHE A C 1
ATOM 1740 O O . PHE A 1 207 ? 12.461 9 -4.582 1 96.19 207 PHE A O 1
ATOM 1747 N N . VAL A 1 208 ? 13.539 10.586 -3.541 1 93.31 208 VAL A N 1
ATOM 1748 C CA . VAL A 1 208 ? 13.234 11.609 -4.535 1 93.31 208 VAL A CA 1
ATOM 1749 C C . VAL A 1 208 ? 13.883 11.25 -5.871 1 93.31 208 VAL A C 1
ATOM 1751 O O . VAL A 1 208 ? 13.234 11.32 -6.918 1 93.31 208 VAL A O 1
ATOM 1754 N N . LYS A 1 209 ? 15.125 10.828 -5.812 1 93.25 209 LYS A N 1
ATOM 1755 C CA . LYS A 1 209 ? 15.836 10.484 -7.043 1 93.25 209 LYS A CA 1
ATOM 1756 C C . LYS A 1 209 ? 15.18 9.312 -7.754 1 93.25 209 LYS A C 1
ATOM 1758 O O . LYS A 1 209 ? 15.078 9.297 -8.984 1 93.25 209 LYS A O 1
ATOM 1763 N N . PHE A 1 210 ? 14.82 8.352 -6.977 1 94.31 210 PHE A N 1
ATOM 1764 C CA . PHE A 1 210 ? 14.156 7.191 -7.562 1 94.31 210 PHE A CA 1
ATOM 1765 C C . PHE A 1 210 ? 12.828 7.582 -8.188 1 94.31 210 PHE A C 1
ATOM 1767 O O . PHE A 1 210 ? 12.5 7.145 -9.297 1 94.31 210 PHE A O 1
ATOM 1774 N N . GLN A 1 211 ? 12.047 8.461 -7.52 1 92.94 211 GLN A N 1
ATOM 1775 C CA . GLN A 1 211 ? 10.797 8.977 -8.062 1 92.94 211 GLN A CA 1
ATOM 1776 C C . GLN A 1 211 ? 11.031 9.695 -9.398 1 92.94 211 GLN A C 1
ATOM 1778 O O . GLN A 1 211 ? 10.328 9.43 -10.375 1 92.94 211 GLN A O 1
ATOM 1783 N N . LYS A 1 212 ? 11.961 10.453 -9.414 1 91.19 212 LYS A N 1
ATOM 1784 C CA . LYS A 1 212 ? 12.25 11.234 -10.609 1 91.19 212 LYS A CA 1
ATOM 1785 C C . LYS A 1 212 ? 12.703 10.328 -11.758 1 91.19 212 LYS A C 1
ATOM 1787 O O . LYS A 1 212 ? 12.336 10.547 -12.914 1 91.19 212 LYS A O 1
ATOM 1792 N N . ALA A 1 213 ? 13.539 9.359 -11.43 1 91.56 213 ALA A N 1
ATOM 1793 C CA . ALA A 1 213 ? 13.992 8.414 -12.445 1 91.56 213 ALA A CA 1
ATOM 1794 C C . ALA A 1 213 ? 12.812 7.715 -13.117 1 91.56 213 ALA A C 1
ATOM 1796 O O . ALA A 1 213 ? 12.891 7.348 -14.289 1 91.56 213 ALA A O 1
ATOM 1797 N N . HIS A 1 214 ? 11.75 7.582 -12.352 1 91.88 214 HIS A N 1
ATOM 1798 C CA . HIS A 1 214 ? 10.586 6.875 -12.859 1 91.88 214 HIS A CA 1
ATOM 1799 C C . HIS A 1 214 ? 9.555 7.848 -13.422 1 91.88 214 HIS A C 1
ATOM 1801 O O . HIS A 1 214 ? 8.406 7.469 -13.68 1 91.88 214 HIS A O 1
ATOM 1807 N N . GLY A 1 215 ? 9.914 9.094 -13.484 1 89.75 215 GLY A N 1
ATOM 1808 C CA . GLY A 1 215 ? 9.086 10.031 -14.219 1 89.75 215 GLY A CA 1
ATOM 1809 C C . GLY A 1 215 ? 8.18 10.852 -13.328 1 89.75 215 GLY A C 1
ATOM 1810 O O . GLY A 1 215 ? 7.281 11.547 -13.812 1 89.75 215 GLY A O 1
ATOM 1811 N N . SER A 1 216 ? 8.289 10.742 -12.07 1 91.06 216 SER A N 1
ATOM 1812 C CA . SER A 1 216 ? 7.555 11.641 -11.188 1 91.06 216 SER A CA 1
ATOM 1813 C C . SER A 1 216 ? 8.031 13.078 -11.336 1 91.06 216 SER A C 1
ATOM 1815 O O . SER A 1 216 ? 9.203 13.328 -11.633 1 91.06 216 SER A O 1
ATOM 1817 N N . ILE A 1 217 ? 7.125 13.984 -11.117 1 92.44 217 ILE A N 1
ATOM 1818 C CA . ILE A 1 217 ? 7.414 15.398 -11.32 1 92.44 217 ILE A CA 1
ATOM 1819 C C . ILE A 1 217 ? 7.383 16.125 -9.984 1 92.44 217 ILE A C 1
ATOM 1821 O O . ILE A 1 217 ? 6.332 16.234 -9.344 1 92.44 217 ILE A O 1
ATOM 1825 N N . GLN A 1 218 ? 8.531 16.594 -9.625 1 91.38 218 GLN A N 1
ATOM 1826 C CA . GLN A 1 218 ? 8.625 17.359 -8.383 1 91.38 218 GLN A CA 1
ATOM 1827 C C . GLN A 1 218 ? 8.312 18.828 -8.617 1 91.38 218 GLN A C 1
ATOM 1829 O O . GLN A 1 218 ? 8.82 19.438 -9.562 1 91.38 218 GLN A O 1
ATOM 1834 N N . GLY A 1 219 ? 7.434 19.375 -7.836 1 90.12 219 GLY A N 1
ATOM 1835 C CA . GLY A 1 219 ? 7.117 20.797 -7.871 1 90.12 219 GLY A CA 1
ATOM 1836 C C . GLY A 1 219 ? 6.887 21.391 -6.492 1 90.12 219 GLY A C 1
ATOM 1837 O O . GLY A 1 219 ? 7.172 20.75 -5.48 1 90.12 219 GLY A O 1
ATOM 1838 N N . TYR A 1 220 ? 6.551 22.688 -6.477 1 90.5 220 TYR A N 1
ATOM 1839 C CA . TYR A 1 220 ? 6.18 23.375 -5.242 1 90.5 220 TYR A CA 1
ATOM 1840 C C . TYR A 1 220 ? 4.715 23.797 -5.273 1 90.5 220 TYR A C 1
ATOM 1842 O O . TYR A 1 220 ? 4.191 24.156 -6.328 1 90.5 220 TYR A O 1
ATOM 1850 N N . LEU A 1 221 ? 4.086 23.719 -4.098 1 92.12 221 LEU A N 1
ATOM 1851 C CA . LEU A 1 221 ? 2.787 24.375 -4 1 92.12 221 LEU A CA 1
ATOM 1852 C C . LEU A 1 221 ? 2.924 25.891 -4.203 1 92.12 221 LEU A C 1
ATOM 1854 O O . LEU A 1 221 ? 4.004 26.453 -4 1 92.12 221 LEU A O 1
ATOM 1858 N N . PRO A 1 222 ? 1.818 26.484 -4.676 1 90.06 222 PRO A N 1
ATOM 1859 C CA . PRO A 1 222 ? 1.883 27.953 -4.727 1 90.06 222 PRO A CA 1
ATOM 1860 C C . PRO A 1 222 ? 2.379 28.562 -3.42 1 90.06 222 PRO A C 1
ATOM 1862 O O . PRO A 1 222 ? 2.051 28.062 -2.338 1 90.06 222 PRO A O 1
ATOM 1865 N N . ILE A 1 223 ? 3.08 29.625 -3.453 1 85.88 223 ILE A N 1
ATOM 1866 C CA . ILE A 1 223 ? 3.842 30.234 -2.361 1 85.88 223 ILE A CA 1
ATOM 1867 C C . ILE A 1 223 ? 2.893 30.688 -1.256 1 85.88 223 ILE A C 1
ATOM 1869 O O . ILE A 1 223 ? 3.309 30.875 -0.111 1 85.88 223 ILE A O 1
ATOM 1873 N N . LYS A 1 224 ? 1.662 30.875 -1.566 1 88.19 224 LYS A N 1
ATOM 1874 C CA . LYS A 1 224 ? 0.718 31.344 -0.554 1 88.19 224 LYS A CA 1
ATOM 1875 C C . LYS A 1 224 ? 0.328 30.219 0.394 1 88.19 224 LYS A C 1
ATOM 1877 O O . LYS A 1 224 ? -0.225 30.469 1.468 1 88.19 224 LYS A O 1
ATOM 1882 N N . TYR A 1 225 ? 0.523 28.984 -0.037 1 91.62 225 TYR A N 1
ATOM 1883 C CA . TYR A 1 225 ? 0.219 27.844 0.818 1 91.62 225 TYR A CA 1
ATOM 1884 C C . TYR A 1 225 ? 1.467 27.359 1.55 1 91.62 225 TYR A C 1
ATOM 1886 O O . TYR A 1 225 ? 2.361 26.766 0.942 1 91.62 225 TYR A O 1
ATOM 1894 N N . LEU A 1 226 ? 1.506 27.562 2.902 1 85.75 226 LEU A N 1
ATOM 1895 C CA . LEU A 1 226 ? 2.742 27.453 3.67 1 85.75 226 LEU A CA 1
ATOM 1896 C C . LEU A 1 226 ? 2.561 26.531 4.871 1 85.75 226 LEU A C 1
ATOM 1898 O O . LEU A 1 226 ? 1.435 26.172 5.215 1 85.75 226 LEU A O 1
ATOM 1902 N N . CYS A 1 227 ? 3.643 26.109 5.34 1 89.12 227 CYS A N 1
ATOM 1903 C CA . CYS A 1 227 ? 3.719 25.562 6.688 1 89.12 227 CYS A CA 1
ATOM 1904 C C . CYS A 1 227 ? 4.727 26.328 7.531 1 89.12 227 CYS A C 1
ATOM 1906 O O . CYS A 1 227 ? 5.523 27.109 7.004 1 89.12 227 CYS A O 1
ATOM 1908 N N . LYS A 1 228 ? 4.59 26.219 8.836 1 85.88 228 LYS A N 1
ATOM 1909 C CA . LYS A 1 228 ? 5.488 26.875 9.781 1 85.88 228 LYS A CA 1
ATOM 1910 C C . LYS A 1 228 ? 6.316 25.844 10.547 1 85.88 228 LYS A C 1
ATOM 1912 O O . LYS A 1 228 ? 5.812 24.781 10.906 1 85.88 228 LYS A O 1
ATOM 1917 N N . GLU A 1 229 ? 7.57 26.172 10.703 1 82.44 229 GLU A N 1
ATOM 1918 C CA . GLU A 1 229 ? 8.383 25.344 11.586 1 82.44 229 GLU A CA 1
ATOM 1919 C C . GLU A 1 229 ? 8.062 25.609 13.047 1 82.44 229 GLU A C 1
ATOM 1921 O O . GLU A 1 229 ? 8 26.766 13.477 1 82.44 229 GLU A O 1
ATOM 1926 N N . ARG A 1 230 ? 7.84 24.562 13.711 1 80.31 230 ARG A N 1
ATOM 1927 C CA . ARG A 1 230 ? 7.5 24.703 15.117 1 80.31 230 ARG A CA 1
ATOM 1928 C C . ARG A 1 230 ? 8.742 24.953 15.961 1 80.31 230 ARG A C 1
ATOM 1930 O O . ARG A 1 230 ? 9.812 24.406 15.672 1 80.31 230 ARG A O 1
ATOM 1937 N N . SER A 1 231 ? 8.711 26 16.812 1 64.69 231 SER A N 1
ATOM 1938 C CA . SER A 1 231 ? 9.836 26.531 17.562 1 64.69 231 SER A CA 1
ATOM 1939 C C . SER A 1 231 ? 10.359 25.531 18.594 1 64.69 231 SER A C 1
ATOM 1941 O O . SER A 1 231 ? 9.602 24.703 19.109 1 64.69 231 SER A O 1
ATOM 1943 N N . SER A 1 232 ? 11.703 25.328 18.641 1 58.81 232 SER A N 1
ATOM 1944 C CA . SER A 1 232 ? 12.359 24.531 19.672 1 58.81 232 SER A CA 1
ATOM 1945 C C . SER A 1 232 ? 12.609 25.359 20.922 1 58.81 232 SER A C 1
ATOM 1947 O O . SER A 1 232 ? 13.219 24.875 21.891 1 58.81 232 SER A O 1
ATOM 1949 N N . LYS A 1 233 ? 12.234 26.703 20.859 1 52.5 233 LYS A N 1
ATOM 1950 C CA . LYS A 1 233 ? 12.523 27.531 22.031 1 52.5 233 LYS A CA 1
ATOM 1951 C C . LYS A 1 233 ? 11.5 27.281 23.141 1 52.5 233 LYS A C 1
ATOM 1953 O O . LYS A 1 233 ? 10.289 27.344 22.906 1 52.5 233 LYS A O 1
ATOM 1958 N N . LYS A 1 234 ? 12.008 26.922 24.312 1 53.34 234 LYS A N 1
ATOM 1959 C CA . LYS A 1 234 ? 11.234 26.688 25.531 1 53.34 234 LYS A CA 1
ATOM 1960 C C . LYS A 1 234 ? 10.344 27.891 25.859 1 53.34 234 LYS A C 1
ATOM 1962 O O . LYS A 1 234 ? 10.781 29.031 25.766 1 53.34 234 LYS A O 1
ATOM 1967 N N . GLY A 1 235 ? 8.977 27.672 26.016 1 47.81 235 GLY A N 1
ATOM 1968 C CA . GLY A 1 235 ? 8.047 28.75 26.328 1 47.81 235 GLY A CA 1
ATOM 1969 C C . GLY A 1 235 ? 7.094 29.062 25.188 1 47.81 235 GLY A C 1
ATOM 1970 O O . GLY A 1 235 ? 6.055 29.688 25.391 1 47.81 235 GLY A O 1
ATOM 1971 N N . ASP A 1 236 ? 7.512 28.625 23.969 1 52.28 236 ASP A N 1
ATOM 1972 C CA . ASP A 1 236 ? 6.645 28.875 22.812 1 52.28 236 ASP A CA 1
ATOM 1973 C C . ASP A 1 236 ? 5.508 27.859 22.766 1 52.28 236 ASP A C 1
ATOM 1975 O O . ASP A 1 236 ? 5.672 26.703 23.172 1 52.28 236 ASP A O 1
ATOM 1979 N N . GLN A 1 237 ? 4.359 28.297 22.594 1 49.62 237 GLN A N 1
ATOM 1980 C CA . GLN A 1 237 ? 3.16 27.469 22.531 1 49.62 237 GLN A CA 1
ATOM 1981 C C . GLN A 1 237 ? 3.354 26.281 21.578 1 49.62 237 GLN A C 1
ATOM 1983 O O . GLN A 1 237 ? 2.818 25.203 21.812 1 49.62 237 GLN A O 1
ATOM 1988 N N . GLN A 1 238 ? 4.152 26.594 20.547 1 49.38 238 GLN A N 1
ATOM 1989 C CA . GLN A 1 238 ? 4.355 25.531 19.578 1 49.38 238 GLN A CA 1
ATOM 1990 C C . GLN A 1 238 ? 5.738 24.906 19.734 1 49.38 238 GLN A C 1
ATOM 1992 O O . GLN A 1 238 ? 6.434 24.672 18.75 1 49.38 238 GLN A O 1
ATOM 1997 N N . PHE A 1 239 ? 6.18 24.688 20.938 1 47.72 239 PHE A N 1
ATOM 1998 C CA . PHE A 1 239 ? 7.512 24.219 21.297 1 47.72 239 PHE A CA 1
ATOM 1999 C C . PHE A 1 239 ? 7.668 22.734 20.953 1 47.72 239 PHE A C 1
ATOM 2001 O O . PHE A 1 239 ? 6.789 21.938 21.25 1 47.72 239 PHE A O 1
ATOM 2008 N N . VAL A 1 240 ? 8.625 22.5 20 1 54.41 240 VAL A N 1
ATOM 2009 C CA . VAL A 1 240 ? 9.039 21.109 19.797 1 54.41 240 VAL A CA 1
ATOM 2010 C C . VAL A 1 240 ? 10.414 20.891 20.438 1 54.41 240 VAL A C 1
ATOM 2012 O O . VAL A 1 240 ? 11.383 21.562 20.078 1 54.41 240 VAL A O 1
ATOM 2015 N N . ASP A 1 241 ? 10.523 20.219 21.578 1 51.16 241 ASP A N 1
ATOM 2016 C CA . ASP A 1 241 ? 11.812 19.891 22.188 1 51.16 241 ASP A CA 1
ATOM 2017 C C . ASP A 1 241 ? 12.609 18.938 21.297 1 51.16 241 ASP A C 1
ATOM 2019 O O . ASP A 1 241 ? 12.414 17.734 21.344 1 51.16 241 ASP A O 1
ATOM 2023 N N . ARG A 1 242 ? 13.406 19.516 20.453 1 53.53 242 ARG A N 1
ATOM 2024 C CA . ARG A 1 242 ? 14.172 18.719 19.5 1 53.53 242 ARG A CA 1
ATOM 2025 C C . ARG A 1 242 ? 15.117 17.75 20.219 1 53.53 242 ARG A C 1
ATOM 2027 O O . ARG A 1 242 ? 15.383 16.656 19.734 1 53.53 242 ARG A O 1
ATOM 2034 N N . ASP A 1 243 ? 15.625 18.25 21.391 1 51.19 243 ASP A N 1
ATOM 2035 C CA . ASP A 1 243 ? 16.516 17.375 22.156 1 51.19 243 ASP A CA 1
ATOM 2036 C C . ASP A 1 243 ? 15.781 16.156 22.672 1 51.19 243 ASP A C 1
ATOM 2038 O O . ASP A 1 243 ? 16.359 15.07 22.797 1 51.19 243 ASP A O 1
ATOM 2042 N N . LEU A 1 244 ? 14.539 16.438 22.875 1 47.84 244 LEU A N 1
ATOM 2043 C CA . LEU A 1 244 ? 13.758 15.344 23.438 1 47.84 244 LEU A CA 1
ATOM 2044 C C . LEU A 1 244 ? 13.078 14.531 22.344 1 47.84 244 LEU A C 1
ATOM 2046 O O . LEU A 1 244 ? 12.828 13.336 22.516 1 47.84 244 LEU A O 1
ATOM 2050 N N . SER A 1 245 ? 12.656 15.281 21.359 1 49.59 245 SER A N 1
ATOM 2051 C CA . SER A 1 245 ? 11.875 14.617 20.312 1 49.59 245 SER A CA 1
ATOM 2052 C C . SER A 1 245 ? 12.781 13.969 19.281 1 49.59 245 SER A C 1
ATOM 2054 O O . SER A 1 245 ? 12.336 13.109 18.5 1 49.59 245 SER A O 1
ATOM 2056 N N . TYR A 1 246 ? 14 14.547 19.297 1 53.81 246 TYR A N 1
ATOM 2057 C CA . TYR A 1 246 ? 14.953 13.945 18.375 1 53.81 246 TYR A CA 1
ATOM 2058 C C . TYR A 1 246 ? 15.852 12.938 19.078 1 53.81 246 TYR A C 1
ATOM 2060 O O . TYR A 1 246 ? 16.031 13.008 20.297 1 53.81 246 TYR A O 1
ATOM 2068 N N . HIS A 1 247 ? 16.078 11.938 18.438 1 55.75 247 HIS A N 1
ATOM 2069 C CA . HIS A 1 247 ? 16.953 10.883 18.938 1 55.75 247 HIS A CA 1
ATOM 2070 C C . HIS A 1 247 ? 18.359 11.406 19.172 1 55.75 247 HIS A C 1
ATOM 2072 O O . HIS A 1 247 ? 18.766 12.398 18.578 1 55.75 247 HIS A O 1
ATOM 2078 N N . SER A 1 248 ? 18.844 11.062 20.297 1 60.38 248 SER A N 1
ATOM 2079 C CA . SER A 1 248 ? 20.25 11.289 20.625 1 60.38 248 SER A CA 1
ATOM 2080 C C . SER A 1 248 ? 21.156 10.453 19.734 1 60.38 248 SER A C 1
ATOM 2082 O O . SER A 1 248 ? 22.25 10.07 20.156 1 60.38 248 SER A O 1
ATOM 2084 N N . LEU A 1 249 ? 20.641 10.219 18.562 1 68.31 249 LEU A N 1
ATOM 2085 C CA . LEU A 1 249 ? 21.438 9.312 17.734 1 68.31 249 LEU A CA 1
ATOM 2086 C C . LEU A 1 249 ? 22.516 10.07 16.969 1 68.31 249 LEU A C 1
ATOM 2088 O O . LEU A 1 249 ? 22.328 11.234 16.625 1 68.31 249 LEU A O 1
ATOM 2092 N N . ASP A 1 250 ? 23.594 9.422 16.875 1 73.62 250 ASP A N 1
ATOM 2093 C CA . ASP A 1 250 ? 24.719 9.961 16.109 1 73.62 250 ASP A CA 1
ATOM 2094 C C . ASP A 1 250 ? 24.438 9.961 14.617 1 73.62 250 ASP A C 1
ATOM 2096 O O . ASP A 1 250 ? 23.859 9 14.094 1 73.62 250 ASP A O 1
ATOM 2100 N N . ARG A 1 251 ? 24.75 11.031 13.977 1 81.69 251 ARG A N 1
ATOM 2101 C CA . ARG A 1 251 ? 24.594 11.156 12.531 1 81.69 251 ARG A CA 1
ATOM 2102 C C . ARG A 1 251 ? 25.828 10.625 11.812 1 81.69 251 ARG A C 1
ATOM 2104 O O . ARG A 1 251 ? 26.75 11.383 11.508 1 81.69 251 ARG A O 1
ATOM 2111 N N . ASP A 1 252 ? 25.875 9.266 11.672 1 86.81 252 ASP A N 1
ATOM 2112 C CA . ASP A 1 252 ? 26.953 8.555 11 1 86.81 252 ASP A CA 1
ATOM 2113 C C . ASP A 1 252 ? 26.531 8.102 9.602 1 86.81 252 ASP A C 1
ATOM 2115 O O . ASP A 1 252 ? 25.672 7.227 9.461 1 86.81 252 ASP A O 1
ATOM 2119 N N . LEU A 1 253 ? 27.156 8.664 8.586 1 90.19 253 LEU A N 1
ATOM 2120 C CA . LEU A 1 253 ? 26.781 8.391 7.199 1 90.19 253 LEU A CA 1
ATOM 2121 C C . LEU A 1 253 ? 27.594 7.234 6.633 1 90.19 253 LEU A C 1
ATOM 2123 O O . LEU A 1 253 ? 27.391 6.836 5.484 1 90.19 253 LEU A O 1
ATOM 2127 N N . SER A 1 254 ? 28.406 6.625 7.41 1 91.5 254 SER A N 1
ATOM 2128 C CA . SER A 1 254 ? 29.375 5.648 6.918 1 91.5 254 SER A CA 1
ATOM 2129 C C . SER A 1 254 ? 28.672 4.438 6.309 1 91.5 254 SER A C 1
ATOM 2131 O O . SER A 1 254 ? 29.172 3.842 5.352 1 91.5 254 SER A O 1
ATOM 2133 N N . TYR A 1 255 ? 27.547 4.129 6.852 1 92.25 255 TYR A N 1
ATOM 2134 C CA . TYR A 1 255 ? 26.844 2.967 6.332 1 92.25 255 TYR A CA 1
ATOM 2135 C C . TYR A 1 255 ? 26.016 3.334 5.102 1 92.25 255 TYR A C 1
ATOM 2137 O O . TYR A 1 255 ? 26.125 2.68 4.062 1 92.25 255 TYR A O 1
ATOM 2145 N N . ASN A 1 256 ? 25.219 4.402 5.125 1 94.69 256 ASN A N 1
ATOM 2146 C CA . ASN A 1 256 ? 24.219 4.684 4.098 1 94.69 256 ASN A CA 1
ATOM 2147 C C . ASN A 1 256 ? 24.844 5.387 2.893 1 94.69 256 ASN A C 1
ATOM 2149 O O . ASN A 1 256 ? 24.25 5.402 1.81 1 94.69 256 ASN A O 1
ATOM 2153 N N . THR A 1 257 ? 26 5.988 3.039 1 93.5 257 THR A N 1
ATOM 2154 C CA . THR A 1 257 ? 26.625 6.633 1.893 1 93.5 257 THR A CA 1
ATOM 2155 C C . THR A 1 257 ? 26.953 5.613 0.805 1 93.5 257 THR A C 1
ATOM 2157 O O . THR A 1 257 ? 26.547 5.777 -0.346 1 93.5 257 THR A O 1
ATOM 2160 N N . PRO A 1 258 ? 27.672 4.531 1.208 1 93.31 258 PRO A N 1
ATOM 2161 C CA . PRO A 1 258 ? 27.922 3.533 0.165 1 93.31 258 PRO A CA 1
ATOM 2162 C C . PRO A 1 258 ? 26.641 2.855 -0.326 1 93.31 258 PRO A C 1
ATOM 2164 O O . PRO A 1 258 ? 26.547 2.471 -1.494 1 93.31 258 PRO A O 1
ATOM 2167 N N . VAL A 1 259 ? 25.656 2.688 0.49 1 94.62 259 VAL A N 1
ATOM 2168 C CA . VAL A 1 259 ? 24.391 2.107 0.085 1 94.62 259 VAL A CA 1
ATOM 2169 C C . VAL A 1 259 ? 23.719 2.998 -0.963 1 94.62 259 VAL A C 1
ATOM 2171 O O . VAL A 1 259 ? 23.25 2.51 -1.991 1 94.62 259 VAL A O 1
ATOM 2174 N N . ASP A 1 260 ? 23.719 4.262 -0.706 1 95.31 260 ASP A N 1
ATOM 2175 C CA . ASP A 1 260 ? 23.141 5.215 -1.647 1 95.31 260 ASP A CA 1
ATOM 2176 C C . ASP A 1 260 ? 23.875 5.172 -2.99 1 95.31 260 ASP A C 1
ATOM 2178 O O . ASP A 1 260 ? 23.234 5.172 -4.047 1 95.31 260 ASP A O 1
ATOM 2182 N N . ALA A 1 261 ? 25.188 5.148 -2.896 1 94.19 261 ALA A N 1
ATOM 2183 C CA . ALA A 1 261 ? 25.984 5.078 -4.121 1 94.19 261 ALA A CA 1
ATOM 2184 C C . ALA A 1 261 ? 25.672 3.812 -4.91 1 94.19 261 ALA A C 1
ATOM 2186 O O . ALA A 1 261 ? 25.547 3.855 -6.137 1 94.19 261 ALA A O 1
ATOM 2187 N N . ARG A 1 262 ? 25.531 2.766 -4.207 1 94.62 262 ARG A N 1
ATOM 2188 C CA . ARG A 1 262 ? 25.203 1.501 -4.855 1 94.62 262 ARG A CA 1
ATOM 2189 C C . ARG A 1 262 ? 23.828 1.573 -5.523 1 94.62 262 ARG A C 1
ATOM 2191 O O . ARG A 1 262 ? 23.672 1.157 -6.672 1 94.62 262 ARG A O 1
ATOM 2198 N N . LYS A 1 263 ? 22.906 2.111 -4.828 1 94.94 263 LYS A N 1
ATOM 2199 C CA . LYS A 1 263 ? 21.547 2.221 -5.359 1 94.94 263 LYS A CA 1
ATOM 2200 C C . LYS A 1 263 ? 21.516 3.1 -6.609 1 94.94 263 LYS A C 1
ATOM 2202 O O . LYS A 1 263 ? 20.812 2.791 -7.574 1 94.94 263 LYS A O 1
ATOM 2207 N N . LYS A 1 264 ? 22.25 4.152 -6.531 1 93.19 264 LYS A N 1
ATOM 2208 C CA . LYS A 1 264 ? 22.375 5.02 -7.699 1 93.19 264 LYS A CA 1
ATOM 2209 C C . LYS A 1 264 ? 22.922 4.25 -8.898 1 93.19 264 LYS A C 1
ATOM 2211 O O . LYS A 1 264 ? 22.359 4.324 -10 1 93.19 264 LYS A O 1
ATOM 2216 N N . ARG A 1 265 ? 23.922 3.535 -8.695 1 92.19 265 ARG A N 1
ATOM 2217 C CA . ARG A 1 265 ? 24.547 2.766 -9.766 1 92.19 265 ARG A CA 1
ATOM 2218 C C . ARG A 1 265 ? 23.609 1.691 -10.289 1 92.19 265 ARG A C 1
ATOM 2220 O O . ARG A 1 265 ? 23.484 1.5 -11.508 1 92.19 265 ARG A O 1
ATOM 2227 N N . GLU A 1 266 ? 22.938 1.045 -9.414 1 93.38 266 GLU A N 1
ATOM 2228 C CA . GLU A 1 266 ? 21.984 0.001 -9.805 1 93.38 266 GLU A CA 1
ATOM 2229 C C . GLU A 1 266 ? 20.906 0.552 -10.727 1 93.38 266 GLU A C 1
ATOM 2231 O O . GLU A 1 266 ? 20.609 -0.046 -11.758 1 93.38 266 GLU A O 1
ATOM 2236 N N . ASN A 1 267 ? 20.391 1.614 -10.305 1 93.38 267 ASN A N 1
ATOM 2237 C CA . ASN A 1 267 ? 19.344 2.221 -11.109 1 93.38 267 ASN A CA 1
ATOM 2238 C C . ASN A 1 267 ? 19.859 2.658 -12.477 1 93.38 267 ASN A C 1
ATOM 2240 O O . ASN A 1 267 ? 19.188 2.459 -13.492 1 93.38 267 ASN A O 1
ATOM 2244 N N . ARG A 1 268 ? 21.016 3.141 -12.523 1 91.56 268 ARG A N 1
ATOM 2245 C CA . ARG A 1 268 ? 21.609 3.648 -13.758 1 91.56 268 ARG A CA 1
ATOM 2246 C C . ARG A 1 268 ? 22 2.504 -14.688 1 91.56 268 AR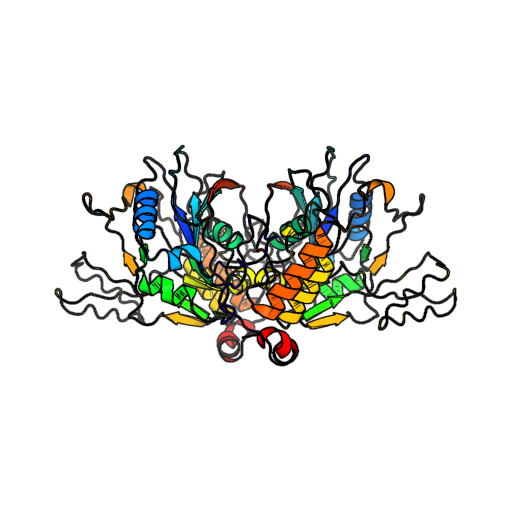G A C 1
ATOM 2248 O O . ARG A 1 268 ? 21.828 2.604 -15.906 1 91.56 268 ARG A O 1
ATOM 2255 N N . GLU A 1 269 ? 22.453 1.477 -14.094 1 91.31 269 GLU A N 1
ATOM 2256 C CA . GLU A 1 269 ? 23 0.392 -14.898 1 91.31 269 GLU A CA 1
ATOM 2257 C C . GLU A 1 269 ? 21.938 -0.619 -15.281 1 91.31 269 GLU A C 1
ATOM 2259 O O . GLU A 1 269 ? 21.984 -1.199 -16.375 1 91.31 269 GLU A O 1
ATOM 2264 N N . PHE A 1 270 ? 20.969 -0.798 -14.352 1 92.19 270 PHE A N 1
ATOM 2265 C CA . PHE A 1 270 ? 20.094 -1.945 -14.547 1 92.19 270 PHE A CA 1
ATOM 2266 C C . PHE A 1 270 ? 18.656 -1.494 -14.773 1 92.19 270 PHE A C 1
ATOM 2268 O O . PHE A 1 270 ? 17.797 -2.307 -15.109 1 92.19 270 PHE A O 1
ATOM 2275 N N . GLY A 1 271 ? 18.391 -0.292 -14.5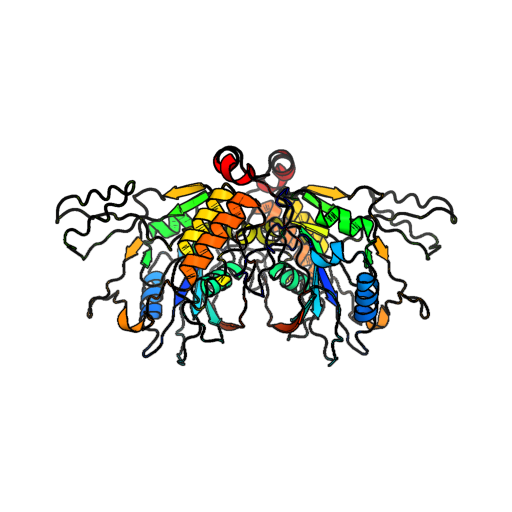16 1 90.56 271 GLY A N 1
ATOM 2276 C CA . GLY A 1 271 ? 17.125 0.242 -14.977 1 90.56 271 GLY A CA 1
ATOM 2277 C C . GLY A 1 271 ? 16.047 0.261 -13.898 1 90.56 271 GLY A C 1
ATOM 2278 O O . GLY A 1 271 ? 16.359 0.398 -12.711 1 90.56 271 GLY A O 1
ATOM 2279 N N . ALA A 1 272 ? 14.789 0.102 -14.297 1 88.44 272 ALA A N 1
ATOM 2280 C CA . ALA A 1 272 ? 13.594 0.481 -13.547 1 88.44 272 ALA A CA 1
ATOM 2281 C C . ALA A 1 272 ? 13.453 -0.366 -12.281 1 88.44 272 ALA A C 1
ATOM 2283 O O . ALA A 1 272 ? 13 0.125 -11.25 1 88.44 272 ALA A O 1
ATOM 2284 N N . GLU A 1 273 ? 13.82 -1.545 -12.344 1 88.56 273 GLU A N 1
ATOM 2285 C CA . GLU A 1 273 ? 13.516 -2.457 -11.25 1 88.56 273 GLU A CA 1
ATOM 2286 C C . GLU A 1 273 ? 14.609 -2.43 -10.188 1 88.56 273 GLU A C 1
ATOM 2288 O O . GLU A 1 273 ? 14.5 -3.098 -9.156 1 88.56 273 GLU A O 1
ATOM 2293 N N . TYR A 1 274 ? 15.609 -1.641 -10.445 1 92.56 274 TYR A N 1
ATOM 2294 C CA . TYR A 1 274 ? 16.766 -1.645 -9.547 1 92.56 274 TYR A CA 1
ATOM 2295 C C . TYR A 1 274 ? 16.984 -0.264 -8.945 1 92.56 274 TYR A C 1
ATOM 2297 O O . TYR A 1 274 ? 16.516 0.74 -9.477 1 92.56 274 TYR A O 1
ATOM 2305 N N . GLY A 1 275 ? 17.656 -0.233 -7.809 1 94.31 275 GLY A N 1
ATOM 2306 C CA . GLY A 1 275 ? 17.859 0.999 -7.066 1 94.31 275 GLY A CA 1
ATOM 2307 C C . GLY A 1 275 ? 16.969 1.12 -5.848 1 94.31 275 GLY A C 1
ATOM 2308 O O . GLY A 1 275 ? 17 2.139 -5.152 1 94.31 275 GLY A O 1
ATOM 2309 N N . HIS A 1 276 ? 16.203 0.188 -5.609 1 96.56 276 HIS A N 1
ATOM 2310 C CA . HIS A 1 276 ? 15.336 0.026 -4.441 1 96.56 276 HIS A CA 1
ATOM 2311 C C . HIS A 1 276 ? 15.297 -1.428 -3.982 1 96.56 276 HIS A C 1
ATOM 2313 O O . HIS A 1 276 ? 15.094 -2.336 -4.793 1 96.56 276 HIS A O 1
ATOM 2319 N N . SER A 1 277 ? 15.406 -1.659 -2.695 1 96.38 277 SER A N 1
ATOM 2320 C CA . SER A 1 277 ? 15.586 -3.008 -2.164 1 96.38 277 SER A CA 1
ATOM 2321 C C . SER A 1 277 ? 14.25 -3.73 -2.047 1 96.38 277 SER A C 1
ATOM 2323 O O . SER A 1 277 ? 14.211 -4.953 -1.898 1 96.38 277 SER A O 1
ATOM 2325 N N . ARG A 1 278 ? 13.133 -3.094 -1.96 1 96.62 278 ARG A N 1
ATOM 2326 C CA . ARG A 1 278 ? 11.781 -3.607 -1.777 1 96.62 278 ARG A CA 1
ATOM 2327 C C . ARG A 1 278 ? 11.539 -4.012 -0.327 1 96.62 278 ARG A C 1
ATOM 2329 O O . ARG A 1 278 ? 10.539 -4.66 -0.017 1 96.62 278 ARG A O 1
ATOM 2336 N N . ILE A 1 279 ? 12.531 -3.738 0.517 1 96.19 279 ILE A N 1
ATOM 2337 C CA . ILE A 1 279 ? 12.242 -3.92 1.936 1 96.19 279 ILE A CA 1
ATOM 2338 C C . ILE A 1 279 ? 11.164 -2.936 2.373 1 96.19 279 ILE A C 1
ATOM 2340 O O . ILE A 1 279 ? 11.305 -1.725 2.193 1 96.19 279 ILE A O 1
ATOM 2344 N N . PHE A 1 280 ? 10.086 -3.48 2.861 1 96 280 PHE A N 1
ATOM 2345 C CA . PHE A 1 280 ? 8.891 -2.701 3.15 1 96 280 PHE A CA 1
ATOM 2346 C C . PHE A 1 280 ? 8.141 -3.281 4.344 1 96 280 PHE A C 1
ATOM 2348 O O . PHE A 1 280 ? 7.797 -4.465 4.352 1 96 280 PHE A O 1
ATOM 2355 N N . LEU A 1 281 ? 7.949 -2.461 5.363 1 96.44 281 LEU A N 1
ATOM 2356 C CA . LEU A 1 281 ? 7.262 -2.852 6.586 1 96.44 281 LEU A CA 1
ATOM 2357 C C . LEU A 1 281 ? 7.957 -4.039 7.242 1 96.44 281 LEU A C 1
ATOM 2359 O O . LEU A 1 281 ? 7.305 -5.023 7.602 1 96.44 281 LEU A O 1
ATOM 2363 N N . ASN A 1 282 ? 9.234 -3.955 7.332 1 94.62 282 ASN A N 1
ATOM 2364 C CA . ASN A 1 282 ? 10.039 -5 7.957 1 94.62 282 ASN A CA 1
ATOM 2365 C C . ASN A 1 282 ? 10.094 -4.836 9.477 1 94.62 282 ASN A C 1
ATOM 2367 O O . ASN A 1 282 ? 11.18 -4.734 10.055 1 94.62 282 ASN A O 1
ATOM 2371 N N . PHE A 1 283 ? 8.984 -4.781 10.102 1 96.31 283 PHE A N 1
ATOM 2372 C CA . PHE A 1 283 ? 8.734 -4.652 11.531 1 96.31 283 PHE A CA 1
ATOM 2373 C C . PHE A 1 283 ? 7.289 -4.98 11.867 1 96.31 283 PHE A C 1
ATOM 2375 O O . PHE A 1 283 ? 6.488 -5.262 10.969 1 96.31 283 PHE A O 1
ATOM 2382 N N . THR A 1 284 ? 6.988 -5.066 13.062 1 94.75 284 THR A N 1
ATOM 2383 C CA . THR A 1 284 ? 5.613 -5.258 13.508 1 94.75 284 THR A CA 1
ATOM 2384 C C . THR A 1 284 ? 5.07 -3.99 14.156 1 94.75 284 THR A C 1
ATOM 2386 O O . THR A 1 284 ? 5.832 -3.086 14.5 1 94.75 284 THR A O 1
ATOM 2389 N N . TRP A 1 285 ? 3.734 -3.871 14.203 1 97 285 TRP A N 1
ATOM 2390 C CA . TRP A 1 285 ? 3.133 -2.676 14.781 1 97 285 TRP A CA 1
ATOM 2391 C C . TRP A 1 285 ? 1.75 -2.982 15.352 1 97 285 TRP A C 1
ATOM 2393 O O . TRP A 1 285 ? 1.232 -4.09 15.172 1 97 285 TRP A O 1
ATOM 2403 N N . LYS A 1 286 ? 1.214 -2.068 16.062 1 95.88 286 LYS A N 1
ATOM 2404 C CA . LYS A 1 286 ? -0.153 -2.143 16.562 1 95.88 286 LYS A CA 1
ATOM 2405 C C . LYS A 1 286 ? -0.858 -0.794 16.438 1 95.88 286 LYS A C 1
ATOM 2407 O O . LYS A 1 286 ? -0.205 0.247 16.344 1 95.88 286 LYS A O 1
ATOM 2412 N N . ILE A 1 287 ? -2.145 -0.869 16.328 1 96.31 287 ILE A N 1
ATOM 2413 C CA . ILE A 1 287 ? -2.969 0.333 16.391 1 96.31 287 ILE A CA 1
ATOM 2414 C C . ILE A 1 287 ? -3.322 0.644 17.844 1 96.31 287 ILE A C 1
ATOM 2416 O O . ILE A 1 287 ? -4 -0.146 18.5 1 96.31 287 ILE A O 1
ATOM 2420 N N . LEU A 1 288 ? -2.889 1.759 18.328 1 96.44 288 LEU A N 1
ATOM 2421 C CA . LEU A 1 288 ? -3.088 2.109 19.719 1 96.44 288 LEU A CA 1
ATOM 2422 C C . LEU A 1 288 ? -4.406 2.852 19.922 1 96.44 288 LEU A C 1
ATOM 2424 O O . LEU A 1 288 ? -5.02 2.77 20.984 1 96.44 288 LEU A O 1
ATOM 2428 N N . TYR A 1 289 ? -4.734 3.607 18.953 1 96.81 289 TYR A N 1
ATOM 2429 C CA . TYR A 1 289 ? -5.895 4.48 19.094 1 96.81 289 TYR A CA 1
ATOM 2430 C C . TYR A 1 289 ? -6.488 4.812 17.719 1 96.81 289 TYR A C 1
ATOM 2432 O O . TYR A 1 289 ? -5.75 5.008 16.75 1 96.81 289 TYR A O 1
ATOM 2440 N N . GLU A 1 290 ? -7.758 4.785 17.594 1 96.75 290 GLU A N 1
ATOM 2441 C CA . GLU A 1 290 ? -8.484 5.203 16.406 1 96.75 290 GLU A CA 1
ATOM 2442 C C . GLU A 1 290 ? -9.734 6 16.766 1 96.75 290 GLU A C 1
ATOM 2444 O O . GLU A 1 290 ? -10.438 5.664 17.719 1 96.75 290 GLU A O 1
ATOM 2449 N N . ASN A 1 291 ? -9.898 7.066 16.062 1 97.06 291 ASN A N 1
ATOM 2450 C CA . ASN A 1 291 ? -11.086 7.895 16.219 1 97.06 291 ASN A CA 1
ATOM 2451 C C . ASN A 1 291 ? -11.578 8.43 14.883 1 97.06 291 ASN A C 1
ATOM 2453 O O . ASN A 1 291 ? -10.781 8.844 14.039 1 97.06 291 ASN A O 1
ATOM 2457 N N . MET A 1 292 ? -12.875 8.359 14.68 1 96.12 292 MET A N 1
ATOM 2458 C CA . MET A 1 292 ? -13.523 8.977 13.531 1 96.12 292 MET A CA 1
ATOM 2459 C C . MET A 1 292 ? -14.523 10.039 13.977 1 96.12 292 MET A C 1
ATOM 2461 O O . MET A 1 292 ? -15.289 9.828 14.914 1 96.12 292 MET A O 1
ATOM 2465 N N . ARG A 1 293 ? -14.406 11.133 13.352 1 96.69 293 ARG A N 1
ATOM 2466 C CA . ARG A 1 293 ? -15.383 12.18 13.633 1 96.69 293 ARG A CA 1
ATOM 2467 C C . ARG A 1 293 ? -16.781 11.75 13.203 1 96.69 293 ARG A C 1
ATOM 2469 O O . ARG A 1 293 ? -16.938 11.008 12.234 1 96.69 293 ARG A O 1
ATOM 2476 N N . LYS A 1 294 ? -17.766 12.266 13.867 1 92.56 294 LYS A N 1
ATOM 2477 C CA . LYS A 1 294 ? -19.141 11.812 13.688 1 92.56 294 LYS A CA 1
ATOM 2478 C C . LYS A 1 294 ? -19.781 12.469 12.469 1 92.56 294 LYS A C 1
ATOM 2480 O O . LYS A 1 294 ? -20.641 11.875 11.812 1 92.56 294 LYS A O 1
ATOM 2485 N N . ASN A 1 295 ? -19.359 13.648 12.219 1 93.81 295 ASN A N 1
ATOM 2486 C CA . ASN A 1 295 ? -19.953 14.367 11.102 1 93.81 295 ASN A CA 1
ATOM 2487 C C . ASN A 1 295 ? -19.375 13.922 9.766 1 93.81 295 ASN A C 1
ATOM 2489 O O . ASN A 1 295 ? -18.172 14.094 9.516 1 93.81 295 ASN A O 1
ATOM 2493 N N . ILE A 1 296 ? -20.172 13.375 8.961 1 93.44 296 ILE A N 1
ATOM 2494 C CA . ILE A 1 296 ? -19.797 12.977 7.613 1 93.44 296 ILE A CA 1
ATOM 2495 C C . ILE A 1 296 ? -20.5 13.875 6.594 1 93.44 296 ILE A C 1
ATOM 2497 O O . ILE A 1 296 ? -21.719 13.836 6.469 1 93.44 296 ILE A O 1
ATOM 2501 N N . PRO A 1 297 ? -19.766 14.641 5.914 1 93.31 297 PRO A N 1
ATOM 2502 C CA . PRO A 1 297 ? -20.391 15.555 4.961 1 93.31 297 PRO A CA 1
ATOM 2503 C C . PRO A 1 297 ? -21.094 14.82 3.82 1 93.31 297 PRO A C 1
ATOM 2505 O O . PRO A 1 297 ? -20.656 13.758 3.395 1 93.31 297 PRO A O 1
ATOM 2508 N N . GLN A 1 298 ? -22.109 15.438 3.346 1 89.19 298 GLN A N 1
ATOM 2509 C CA . GLN A 1 298 ? -22.797 14.922 2.164 1 89.19 298 GLN A CA 1
ATOM 2510 C C . GLN A 1 298 ? -21.938 15.102 0.913 1 89.19 298 GLN A C 1
ATOM 2512 O O . GLN A 1 298 ? -21.438 16.203 0.65 1 89.19 298 GLN A O 1
ATOM 2517 N N . PRO A 1 299 ? -21.812 14.062 0.27 1 91.12 299 PRO A N 1
ATOM 2518 C CA . PRO A 1 299 ? -21 14.188 -0.943 1 91.12 299 PRO A CA 1
ATOM 2519 C C . PRO A 1 299 ? -21.703 15 -2.033 1 91.12 299 PRO A C 1
ATOM 2521 O O . PRO A 1 299 ? -22.922 15.055 -2.076 1 91.12 299 PRO A O 1
ATOM 2524 N N . GLU A 1 300 ? -20.859 15.609 -2.773 1 89.88 300 GLU A N 1
ATOM 2525 C CA . GLU A 1 300 ? -21.391 16.312 -3.947 1 89.88 300 GLU A CA 1
ATOM 2526 C C . GLU A 1 300 ? -21.781 15.32 -5.043 1 89.88 300 GLU A C 1
ATOM 2528 O O . GLU A 1 300 ? -21.078 14.336 -5.281 1 89.88 300 GLU A O 1
ATOM 2533 N N . GLN A 1 301 ? -22.875 15.625 -5.691 1 90.75 301 GLN A N 1
ATOM 2534 C CA . GLN A 1 301 ? -23.328 14.781 -6.789 1 90.75 301 GLN A CA 1
ATOM 2535 C C . GLN A 1 301 ? -22.469 14.977 -8.031 1 90.75 301 GLN A C 1
ATOM 2537 O O . GLN A 1 301 ? -22.203 16.109 -8.43 1 90.75 301 GLN A O 1
ATOM 2542 N N . LYS A 1 302 ? -21.984 13.906 -8.5 1 89.94 302 LYS A N 1
ATOM 2543 C CA . LYS A 1 302 ? -21.25 13.891 -9.75 1 89.94 302 LYS A CA 1
ATOM 2544 C C . LYS A 1 302 ? -21.828 12.867 -10.727 1 89.94 302 LYS A C 1
ATOM 2546 O O . LYS A 1 302 ? -21.188 11.883 -11.07 1 89.94 302 LYS A O 1
ATOM 2551 N N . ARG A 1 303 ? -22.906 13.141 -11.258 1 81.06 303 ARG A N 1
ATOM 2552 C CA . ARG A 1 303 ? -23.75 12.172 -11.961 1 81.06 303 ARG A CA 1
ATOM 2553 C C . ARG A 1 303 ? -23.094 11.727 -13.266 1 81.06 303 ARG A C 1
ATOM 2555 O O . ARG A 1 303 ? -23.312 10.602 -13.727 1 81.06 303 ARG A O 1
ATOM 2562 N N . TRP A 1 304 ? -22.172 12.516 -13.797 1 87.62 304 TRP A N 1
ATOM 2563 C CA . TRP A 1 304 ? -21.641 12.164 -15.109 1 87.62 304 TRP A CA 1
ATOM 2564 C C . TRP A 1 304 ? -20.312 11.422 -14.984 1 87.62 304 TRP A C 1
ATOM 2566 O O . TRP A 1 304 ? -19.844 10.805 -15.938 1 87.62 304 TRP A O 1
ATOM 2576 N N . TRP A 1 305 ? -19.844 11.414 -13.789 1 88.81 305 TRP A N 1
ATOM 2577 C CA . TRP A 1 305 ? -18.516 10.844 -13.625 1 88.81 305 TRP A CA 1
ATOM 2578 C C . TRP A 1 305 ? -18.484 9.383 -14.039 1 88.81 305 TRP A C 1
ATOM 2580 O O . TRP A 1 305 ? -17.625 8.953 -14.797 1 88.81 305 TRP A O 1
ATOM 2590 N N . TYR A 1 306 ? -19.453 8.672 -13.609 1 87.19 306 TYR A N 1
ATOM 2591 C CA . TYR A 1 306 ? -19.469 7.23 -13.82 1 87.19 306 TYR A CA 1
ATOM 2592 C C . TYR A 1 306 ? -19.641 6.902 -15.297 1 87.19 306 TYR A C 1
ATOM 2594 O O . TYR A 1 306 ? -19 5.988 -15.82 1 87.19 306 TYR A O 1
ATOM 2602 N N . TYR A 1 307 ? -20.359 7.633 -15.914 1 84.88 307 TYR A N 1
ATOM 2603 C CA . TYR A 1 307 ? -20.719 7.32 -17.281 1 84.88 307 TYR A CA 1
ATOM 2604 C C . TYR A 1 307 ? -19.609 7.695 -18.25 1 84.88 307 TYR A C 1
ATOM 2606 O O . TYR A 1 307 ? -19.609 7.281 -19.406 1 84.88 307 TYR A O 1
ATOM 2614 N N . LEU A 1 308 ? -18.656 8.367 -17.766 1 85.31 308 LEU A N 1
ATOM 2615 C CA . LEU A 1 308 ? -17.5 8.719 -18.578 1 85.31 308 LEU A CA 1
ATOM 2616 C C . LEU A 1 308 ? -16.391 7.695 -18.422 1 85.31 308 LEU A C 1
ATOM 2618 O O . LEU A 1 308 ? -15.227 7.969 -18.75 1 85.31 308 LEU A O 1
ATOM 2622 N N . TRP A 1 309 ? -16.812 6.562 -17.906 1 80.81 309 TRP A N 1
ATOM 2623 C CA . TRP A 1 309 ? -15.828 5.512 -17.703 1 80.81 309 TRP A CA 1
ATOM 2624 C C . TRP A 1 309 ? -15.141 5.145 -19.031 1 80.81 309 TRP A C 1
ATOM 2626 O O . TRP A 1 309 ? -13.953 4.82 -19.047 1 80.81 309 TRP A O 1
ATOM 2636 N N . TYR A 1 310 ? -15.859 5.191 -20.062 1 80.31 310 TYR A N 1
ATOM 2637 C CA . TYR A 1 310 ? -15.312 4.832 -21.359 1 80.31 310 TYR A CA 1
ATOM 2638 C C . TYR A 1 310 ? -14.203 5.797 -21.781 1 80.31 310 TYR A C 1
ATOM 2640 O O . TYR A 1 310 ? -13.219 5.391 -22.391 1 80.31 310 TYR A O 1
ATOM 2648 N N . VAL A 1 311 ? -14.375 7.035 -21.422 1 80.25 311 VAL A N 1
ATOM 2649 C CA . VAL A 1 311 ? -13.344 8.023 -21.719 1 80.25 311 VAL A CA 1
ATOM 2650 C C . VAL A 1 311 ? -12.086 7.727 -20.891 1 80.25 311 VAL A C 1
ATOM 2652 O O . VAL A 1 311 ? -10.969 7.797 -21.406 1 80.25 311 VAL A O 1
ATOM 2655 N N . ARG A 1 312 ? -12.367 7.344 -19.703 1 83.81 312 ARG A N 1
ATOM 2656 C CA . ARG A 1 312 ? -11.25 6.977 -18.828 1 83.81 312 ARG A CA 1
ATOM 2657 C C . ARG A 1 312 ? -10.594 5.688 -19.312 1 83.81 312 ARG A C 1
ATOM 2659 O O . ARG A 1 312 ? -9.375 5.523 -19.188 1 83.81 312 ARG A O 1
ATOM 2666 N N . TRP A 1 313 ? -11.438 4.867 -19.812 1 78.25 313 TRP A N 1
ATOM 2667 C CA . TRP A 1 313 ? -10.945 3.609 -20.375 1 78.25 313 TRP A CA 1
ATOM 2668 C C . TRP A 1 313 ? -10.062 3.859 -21.594 1 78.25 313 TRP A C 1
ATOM 2670 O O . TRP A 1 313 ? -9.008 3.234 -21.734 1 78.25 313 TRP A O 1
ATOM 2680 N N . ILE A 1 314 ? -10.352 4.828 -22.344 1 74.94 314 ILE A N 1
ATOM 2681 C CA . ILE A 1 314 ? -9.625 5.121 -23.562 1 74.94 314 ILE A CA 1
ATOM 2682 C C . ILE A 1 314 ? -8.383 5.949 -23.25 1 74.94 314 ILE A C 1
ATOM 2684 O O . ILE A 1 314 ? -7.277 5.625 -23.703 1 74.94 314 ILE A O 1
ATOM 2688 N N . PHE A 1 315 ? -8.539 7.016 -22.375 1 72.62 315 PHE A N 1
ATOM 2689 C CA . PHE A 1 315 ? -7.48 8.008 -22.25 1 72.62 315 PHE A CA 1
ATOM 2690 C C . PHE A 1 315 ? -6.746 7.852 -20.922 1 72.62 315 PHE A C 1
ATOM 2692 O O . PHE A 1 315 ? -5.668 8.422 -20.734 1 72.62 315 PHE A O 1
ATOM 2699 N N . GLY A 1 316 ? -7.191 6.941 -20.234 1 67.62 316 GLY A N 1
ATOM 2700 C CA . GLY A 1 316 ? -6.617 6.844 -18.906 1 67.62 316 GLY A CA 1
ATOM 2701 C C . GLY A 1 316 ? -7.062 7.957 -17.969 1 67.62 316 GLY A C 1
ATOM 2702 O O . GLY A 1 316 ? -7.598 8.969 -18.422 1 67.62 316 GLY A O 1
ATOM 2703 N N . TYR A 1 317 ? -7.289 7.621 -16.688 1 59.28 317 TYR A N 1
ATOM 2704 C CA . TYR A 1 317 ? -7.637 8.625 -15.695 1 59.28 317 TYR A CA 1
ATOM 2705 C C . TYR A 1 317 ? -6.398 9.391 -15.234 1 59.28 317 TYR A C 1
ATOM 2707 O O . TYR A 1 317 ? -5.367 8.789 -14.93 1 59.28 317 TYR A O 1
ATOM 2715 N N . ARG A 1 318 ? -6.125 10.656 -15.609 1 47.53 318 ARG A N 1
ATOM 2716 C CA . ARG A 1 318 ? -4.996 11.461 -15.156 1 47.53 318 ARG A CA 1
ATOM 2717 C C . ARG A 1 318 ? -4.977 11.562 -13.633 1 47.53 318 ARG A C 1
ATOM 2719 O O . ARG A 1 318 ? -6.031 11.594 -12.992 1 47.53 318 ARG A O 1
ATOM 2726 N N . MET B 1 1 ? 48.375 -13.641 -24.375 1 25.61 1 MET B N 1
ATOM 2727 C CA . MET B 1 1 ? 47.812 -14.148 -23.125 1 25.61 1 MET B CA 1
ATOM 2728 C C . MET B 1 1 ? 46.469 -13.461 -22.812 1 25.61 1 MET B C 1
ATOM 2730 O O . MET B 1 1 ? 46.469 -12.289 -22.453 1 25.61 1 MET B O 1
ATOM 2734 N N . THR B 1 2 ? 45.281 -13.648 -23.484 1 27.33 2 THR B N 1
ATOM 2735 C CA . THR B 1 2 ? 44.125 -12.828 -23.766 1 27.33 2 THR B CA 1
ATOM 2736 C C . THR B 1 2 ? 43.25 -12.688 -22.531 1 27.33 2 THR B C 1
ATOM 2738 O O . THR B 1 2 ? 42.906 -13.68 -21.875 1 27.33 2 THR B O 1
ATOM 2741 N N . ALA B 1 3 ? 43.344 -11.594 -21.656 1 30.66 3 ALA B N 1
ATOM 2742 C CA . ALA B 1 3 ? 42.656 -11.305 -20.406 1 30.66 3 ALA B CA 1
ATOM 2743 C C . ALA B 1 3 ? 41.156 -11.617 -20.547 1 30.66 3 ALA B C 1
ATOM 2745 O O . ALA B 1 3 ? 40.5 -11.125 -21.469 1 30.66 3 ALA B O 1
ATOM 2746 N N . SER B 1 4 ? 40.719 -12.805 -20.078 1 30.78 4 SER B N 1
ATOM 2747 C CA . SER B 1 4 ? 39.406 -13.406 -20.266 1 30.78 4 SER B CA 1
ATOM 2748 C C . SER B 1 4 ? 38.312 -12.477 -19.781 1 30.78 4 SER B C 1
ATOM 2750 O O . SER B 1 4 ? 38.375 -11.93 -18.672 1 30.78 4 SER B O 1
ATOM 2752 N N . ALA B 1 5 ? 37.562 -11.773 -20.531 1 33.5 5 ALA B N 1
ATOM 2753 C CA . ALA B 1 5 ? 36.531 -10.758 -20.562 1 33.5 5 ALA B CA 1
ATOM 2754 C C . ALA B 1 5 ? 35.531 -10.961 -19.422 1 33.5 5 ALA B C 1
ATOM 2756 O O . ALA B 1 5 ? 35.031 -9.992 -18.859 1 33.5 5 ALA B O 1
ATOM 2757 N N . ASN B 1 6 ? 34.969 -12.148 -19.234 1 33.44 6 ASN B N 1
ATOM 2758 C CA . ASN B 1 6 ? 33.625 -12.477 -18.766 1 33.44 6 ASN B CA 1
ATOM 2759 C C . ASN B 1 6 ? 33.531 -12.398 -17.25 1 33.44 6 ASN B C 1
ATOM 2761 O O . ASN B 1 6 ? 32.594 -12.969 -16.656 1 33.44 6 ASN B O 1
ATOM 2765 N N . ASP B 1 7 ? 34.562 -12.227 -16.5 1 34.72 7 ASP B N 1
ATOM 2766 C CA . ASP B 1 7 ? 34.438 -12.328 -15.047 1 34.72 7 ASP B CA 1
ATOM 2767 C C . ASP B 1 7 ? 33.594 -11.195 -14.484 1 34.72 7 ASP B C 1
ATOM 2769 O O . ASP B 1 7 ? 34.094 -10.117 -14.18 1 34.72 7 ASP B O 1
ATOM 2773 N N . VAL B 1 8 ? 32.469 -10.883 -15.047 1 37.53 8 VAL B N 1
ATOM 2774 C CA . VAL B 1 8 ? 31.641 -9.852 -14.414 1 37.53 8 VAL B CA 1
ATOM 2775 C C . VAL B 1 8 ? 31.625 -10.078 -12.898 1 37.53 8 VAL B C 1
ATOM 2777 O O . VAL B 1 8 ? 31.359 -11.188 -12.438 1 37.53 8 VAL B O 1
ATOM 2780 N N . PRO B 1 9 ? 32.469 -9.484 -12.172 1 43.94 9 PRO B N 1
ATOM 2781 C CA . PRO B 1 9 ? 32.375 -9.656 -10.719 1 43.94 9 PRO B CA 1
ATOM 2782 C C . PRO B 1 9 ? 30.938 -9.859 -10.242 1 43.94 9 PRO B C 1
ATOM 2784 O O . PRO B 1 9 ? 30 -9.422 -10.906 1 43.94 9 PRO B O 1
ATOM 2787 N N . PRO B 1 10 ? 30.641 -10.977 -9.375 1 46.53 10 PRO B N 1
ATOM 2788 C CA . PRO B 1 10 ? 29.297 -11.141 -8.82 1 46.53 10 PRO B CA 1
ATOM 2789 C C . PRO B 1 10 ? 28.594 -9.805 -8.578 1 46.53 10 PRO B C 1
ATOM 2791 O O . PRO B 1 10 ? 29.25 -8.766 -8.453 1 46.53 10 PRO B O 1
ATOM 2794 N N . TYR B 1 11 ? 27.25 -9.695 -8.922 1 52.66 11 TYR B N 1
ATOM 2795 C CA . TYR B 1 11 ? 26.312 -8.656 -8.477 1 52.66 11 TYR B CA 1
ATOM 2796 C C . TYR B 1 11 ? 26.547 -8.312 -7.012 1 52.66 11 TYR B C 1
ATOM 2798 O O . TYR B 1 11 ? 26.562 -9.195 -6.152 1 52.66 11 TYR B O 1
ATOM 2806 N N . TYR B 1 12 ? 26.656 -6.945 -6.617 1 61.78 12 TYR B N 1
ATOM 2807 C CA . TYR B 1 12 ? 27.031 -5.84 -5.742 1 61.78 12 TYR B CA 1
ATOM 2808 C C . TYR B 1 12 ? 27.484 -6.348 -4.379 1 61.78 12 TYR B C 1
ATOM 2810 O O . TYR B 1 12 ? 26.781 -7.125 -3.734 1 61.78 12 TYR B O 1
ATOM 2818 N N . PRO B 1 13 ? 28.781 -6.363 -4.016 1 62.28 13 PRO B N 1
ATOM 2819 C CA . PRO B 1 13 ? 29.391 -6.824 -2.764 1 62.28 13 PRO B CA 1
ATOM 2820 C C . PRO B 1 13 ? 28.609 -6.367 -1.532 1 62.28 13 PRO B C 1
ATOM 2822 O O . PRO B 1 13 ? 28.641 -7.039 -0.498 1 62.28 13 PRO B O 1
ATOM 2825 N N . ASN B 1 14 ? 27.703 -5.379 -1.64 1 79.75 14 ASN B N 1
ATOM 2826 C CA . ASN B 1 14 ? 27.094 -4.895 -0.407 1 79.75 14 ASN B CA 1
ATOM 2827 C C . ASN B 1 14 ? 25.562 -4.859 -0.514 1 79.75 14 ASN B C 1
ATOM 2829 O O . ASN B 1 14 ? 24.922 -3.971 0.045 1 79.75 14 ASN B O 1
ATOM 2833 N N . ARG B 1 15 ? 25.172 -5.949 -1.131 1 85.5 15 ARG B N 1
ATOM 2834 C CA . ARG B 1 15 ? 23.719 -6.039 -1.249 1 85.5 15 ARG B CA 1
ATOM 2835 C C . ARG B 1 15 ? 23.094 -6.492 0.064 1 85.5 15 ARG B C 1
ATOM 2837 O O . ARG B 1 15 ? 23.625 -7.387 0.733 1 85.5 15 ARG B O 1
ATOM 2844 N N . HIS B 1 16 ? 22 -5.809 0.422 1 91.5 16 HIS B N 1
ATOM 2845 C CA . HIS B 1 16 ? 21.297 -6.234 1.624 1 91.5 16 HIS B CA 1
ATOM 2846 C C . HIS B 1 16 ? 20.688 -7.629 1.446 1 91.5 16 HIS B C 1
ATOM 2848 O O . HIS B 1 16 ? 20.156 -7.945 0.385 1 91.5 16 HIS B O 1
ATOM 2854 N N . PRO B 1 17 ? 20.766 -8.453 2.426 1 90 17 PRO B N 1
ATOM 2855 C CA . PRO B 1 17 ? 20.266 -9.82 2.301 1 90 17 PRO B CA 1
ATOM 2856 C C . PRO B 1 17 ? 18.766 -9.867 1.979 1 90 17 PRO B C 1
ATOM 2858 O O . PRO B 1 17 ? 18.297 -10.844 1.386 1 90 17 PRO B O 1
ATOM 2861 N N . LYS B 1 18 ? 18.062 -8.852 2.287 1 93.81 18 LYS B N 1
ATOM 2862 C CA . LYS B 1 18 ? 16.609 -8.852 2.059 1 93.81 18 LYS B CA 1
ATOM 2863 C C . LYS B 1 18 ? 16.266 -8.102 0.779 1 93.81 18 LYS B C 1
ATOM 2865 O O . LYS B 1 18 ? 15.078 -7.93 0.464 1 93.81 18 LYS B O 1
ATOM 2870 N N . ASP B 1 19 ? 17.25 -7.645 0.101 1 95.44 19 ASP B N 1
ATOM 2871 C CA . ASP B 1 19 ? 17 -6.973 -1.169 1 95.44 19 ASP B CA 1
ATOM 2872 C C . ASP B 1 19 ? 16.297 -7.902 -2.152 1 95.44 19 ASP B C 1
ATOM 2874 O O . ASP B 1 19 ? 16.75 -9.031 -2.379 1 95.44 19 ASP B O 1
ATOM 2878 N N . ALA B 1 20 ? 15.164 -7.488 -2.676 1 96.44 20 ALA B N 1
ATOM 2879 C CA . ALA B 1 20 ? 14.352 -8.32 -3.564 1 96.44 20 ALA B CA 1
ATOM 2880 C C . ALA B 1 20 ? 14.094 -7.613 -4.895 1 96.44 20 ALA B C 1
ATOM 2882 O O . ALA B 1 20 ? 13.062 -7.824 -5.527 1 96.44 20 ALA B O 1
ATOM 2883 N N . SER B 1 21 ? 14.992 -6.758 -5.336 1 95.06 21 SER B N 1
ATOM 2884 C CA . SER B 1 21 ? 14.828 -5.984 -6.562 1 95.06 21 SER B CA 1
ATOM 2885 C C . SER B 1 21 ? 14.766 -6.891 -7.785 1 95.06 21 SER B C 1
ATOM 2887 O O . SER B 1 21 ? 14.219 -6.508 -8.82 1 95.06 21 SER B O 1
ATOM 2889 N N . HIS B 1 22 ? 15.258 -8.109 -7.652 1 96.06 22 HIS B N 1
ATOM 2890 C CA . HIS B 1 22 ? 15.32 -9.023 -8.781 1 96.06 22 HIS B CA 1
ATOM 2891 C C . HIS B 1 22 ? 13.992 -9.75 -8.977 1 96.06 22 HIS B C 1
ATOM 2893 O O . HIS B 1 22 ? 13.781 -10.43 -9.984 1 96.06 22 HIS B O 1
ATOM 2899 N N . ILE B 1 23 ? 13.047 -9.641 -8.016 1 97.69 23 ILE B N 1
ATOM 2900 C CA . ILE B 1 23 ? 11.758 -10.32 -8.109 1 97.69 23 ILE B CA 1
ATOM 2901 C C . ILE B 1 23 ? 10.891 -9.641 -9.164 1 97.69 23 ILE B C 1
ATOM 2903 O O . ILE B 1 23 ? 10.641 -8.438 -9.102 1 97.69 23 ILE B O 1
ATOM 2907 N N . LYS B 1 24 ? 10.352 -10.469 -10.047 1 97.56 24 LYS B N 1
ATOM 2908 C CA . LYS B 1 24 ? 9.617 -9.945 -11.195 1 97.56 24 LYS B CA 1
ATOM 2909 C C . LYS B 1 24 ? 8.133 -10.266 -11.086 1 97.56 24 LYS B C 1
ATOM 2911 O O . LYS B 1 24 ? 7.305 -9.664 -11.773 1 97.56 24 LYS B O 1
ATOM 2916 N N . LEU B 1 25 ? 7.816 -11.219 -10.305 1 98.62 25 LEU B N 1
ATOM 2917 C CA . LEU B 1 25 ? 6.438 -11.664 -10.172 1 98.62 25 LEU B CA 1
ATOM 2918 C C . LEU B 1 25 ? 6.133 -12.055 -8.727 1 98.62 25 LEU B C 1
ATOM 2920 O O . LEU B 1 25 ? 6.895 -12.797 -8.109 1 98.62 25 LEU B O 1
ATOM 2924 N N . SER B 1 26 ? 5.121 -11.492 -8.18 1 98.69 26 SER B N 1
ATOM 2925 C CA . SER B 1 26 ? 4.625 -11.906 -6.867 1 98.69 26 SER B CA 1
ATOM 2926 C C . SER B 1 26 ? 3.35 -12.734 -6.996 1 98.69 26 SER B C 1
ATOM 2928 O O . SER B 1 26 ? 2.338 -12.242 -7.508 1 98.69 26 SER B O 1
ATOM 2930 N N . TYR B 1 27 ? 3.391 -13.93 -6.621 1 98.81 27 TYR B N 1
ATOM 2931 C CA . TYR B 1 27 ? 2.266 -14.859 -6.555 1 98.81 27 TYR B CA 1
ATOM 2932 C C . TYR B 1 27 ? 1.59 -14.797 -5.191 1 98.81 27 TYR B C 1
ATOM 2934 O O . TYR B 1 27 ? 2.201 -15.133 -4.172 1 98.81 27 TYR B O 1
ATOM 2942 N N . VAL B 1 28 ? 0.34 -14.367 -5.141 1 98.62 28 VAL B N 1
ATOM 2943 C CA . VAL B 1 28 ? -0.374 -14.188 -3.879 1 98.62 28 VAL B CA 1
ATOM 2944 C C . VAL B 1 28 ? -1.554 -15.156 -3.814 1 98.62 28 VAL B C 1
ATOM 2946 O O . VAL B 1 28 ? -2.395 -15.18 -4.715 1 98.62 28 VAL B O 1
ATOM 2949 N N . THR B 1 29 ? -1.617 -15.93 -2.818 1 97.44 29 THR B N 1
ATOM 2950 C CA . THR B 1 29 ? -2.768 -16.797 -2.555 1 97.44 29 THR B CA 1
ATOM 2951 C C . THR B 1 29 ? -3.07 -16.844 -1.061 1 97.44 29 THR B C 1
ATOM 2953 O O . THR B 1 29 ? -2.293 -16.344 -0.245 1 97.44 29 THR B O 1
ATOM 2956 N N . HIS B 1 30 ? -4.227 -17.297 -0.737 1 96.44 30 HIS B N 1
ATOM 2957 C CA . HIS B 1 30 ? -4.656 -17.406 0.652 1 96.44 30 HIS B CA 1
ATOM 2958 C C . HIS B 1 30 ? -5.363 -18.734 0.91 1 96.44 30 HIS B C 1
ATOM 2960 O O . HIS B 1 30 ? -5.781 -19.406 -0.031 1 96.44 30 HIS B O 1
ATOM 2966 N N . PHE B 1 31 ? -5.461 -19.078 2.164 1 93.38 31 PHE B N 1
ATOM 2967 C CA . PHE B 1 31 ? -6.16 -20.312 2.533 1 93.38 31 PHE B CA 1
ATOM 2968 C C . PHE B 1 31 ? -6.758 -20.188 3.932 1 93.38 31 PHE B C 1
ATOM 2970 O O . PHE B 1 31 ? -6.379 -19.312 4.699 1 93.38 31 PHE B O 1
ATOM 2977 N N . TYR B 1 32 ? -7.723 -20.922 4.113 1 91.62 32 TYR B N 1
ATOM 2978 C CA . TYR B 1 32 ? -8.336 -21.125 5.426 1 91.62 32 TYR B CA 1
ATOM 2979 C C . TYR B 1 32 ? -8.555 -22.609 5.699 1 91.62 32 TYR B C 1
ATOM 2981 O O . TYR B 1 32 ? -9.195 -23.312 4.906 1 91.62 32 TYR B O 1
ATOM 2989 N N . CYS B 1 33 ? -7.965 -23.062 6.785 1 83.44 33 CYS B N 1
ATOM 2990 C CA . CYS B 1 33 ? -8.078 -24.469 7.148 1 83.44 33 CYS B CA 1
ATOM 2991 C C . CYS B 1 33 ? -8.766 -24.641 8.5 1 83.44 33 CYS B C 1
ATOM 2993 O O . CYS B 1 33 ? -8.25 -24.172 9.523 1 83.44 33 CYS B O 1
ATOM 2995 N N . ASN B 1 34 ? -9.906 -25.203 8.586 1 72.56 34 ASN B N 1
ATOM 2996 C CA . ASN B 1 34 ? -10.648 -25.344 9.828 1 72.56 34 ASN B CA 1
ATOM 2997 C C . ASN B 1 34 ? -10.383 -26.703 10.477 1 72.56 34 ASN B C 1
ATOM 2999 O O . ASN B 1 34 ? -10.453 -26.844 11.703 1 72.56 34 ASN B O 1
ATOM 3003 N N . GLN B 1 35 ? -10.336 -27.766 9.836 1 62 35 GLN B N 1
ATOM 3004 C CA . GLN B 1 35 ? -10.422 -29.031 10.555 1 62 35 GLN B CA 1
ATOM 3005 C C . GLN B 1 35 ? -9.227 -29.938 10.234 1 62 35 GLN B C 1
ATOM 3007 O O . GLN B 1 35 ? -8.953 -30.906 10.961 1 62 35 GLN B O 1
ATOM 3012 N N . LYS B 1 36 ? -8.445 -29.531 9.258 1 69.75 36 LYS B N 1
ATOM 3013 C CA . LYS B 1 36 ? -7.465 -30.547 8.875 1 69.75 36 LYS B CA 1
ATOM 3014 C C . LYS B 1 36 ? -6.062 -29.938 8.797 1 69.75 36 LYS B C 1
ATOM 3016 O O . LYS B 1 36 ? -5.609 -29.281 9.734 1 69.75 36 LYS B O 1
ATOM 3021 N N . ASP B 1 37 ? -5.344 -30.344 7.797 1 77.88 37 ASP B N 1
ATOM 3022 C CA . ASP B 1 37 ? -3.947 -29.969 7.613 1 77.88 37 ASP B CA 1
ATOM 3023 C C . ASP B 1 37 ? -3.777 -29.062 6.398 1 77.88 37 ASP B C 1
ATOM 3025 O O . ASP B 1 37 ? -4.746 -28.766 5.691 1 77.88 37 ASP B O 1
ATOM 3029 N N . ILE B 1 38 ? -2.717 -28.531 6.32 1 87.25 38 ILE B N 1
ATOM 3030 C CA . ILE B 1 38 ? -2.42 -27.578 5.262 1 87.25 38 ILE B CA 1
ATOM 3031 C C . ILE B 1 38 ? -1.788 -28.297 4.074 1 87.25 38 ILE B C 1
ATOM 3033 O O . ILE B 1 38 ? -0.957 -27.734 3.363 1 87.25 38 ILE B O 1
ATOM 3037 N N . ASN B 1 39 ? -2.176 -29.562 3.848 1 88.06 39 ASN B N 1
ATOM 3038 C CA . ASN B 1 39 ? -1.567 -30.391 2.811 1 88.06 39 ASN B CA 1
ATOM 3039 C C . ASN B 1 39 ? -1.832 -29.812 1.417 1 88.06 39 ASN B C 1
ATOM 3041 O O . ASN B 1 39 ? -0.991 -29.938 0.524 1 88.06 39 ASN B O 1
ATOM 3045 N N . SER B 1 40 ? -3.004 -29.25 1.244 1 87.38 40 SER B N 1
ATOM 3046 C CA . SER B 1 40 ? -3.324 -28.672 -0.059 1 87.38 40 SER B CA 1
ATOM 3047 C C . SER B 1 40 ? -2.344 -27.562 -0.432 1 87.38 40 SER B C 1
ATOM 3049 O O . SER B 1 40 ? -1.951 -27.438 -1.594 1 87.38 40 SER B O 1
ATOM 3051 N N . VAL B 1 41 ? -1.976 -26.781 0.503 1 92.88 41 VAL B N 1
ATOM 3052 C CA . VAL B 1 41 ? -1.019 -25.703 0.258 1 92.88 41 VAL B CA 1
ATOM 3053 C C . VAL B 1 41 ? 0.368 -26.297 0.011 1 92.88 41 VAL B C 1
ATOM 3055 O O . VAL B 1 41 ? 1.064 -25.891 -0.924 1 92.88 41 VAL B O 1
ATOM 3058 N N . ILE B 1 42 ? 0.701 -27.266 0.809 1 94.19 42 ILE B N 1
ATOM 3059 C CA . ILE B 1 42 ? 2.016 -27.891 0.722 1 94.19 42 ILE B CA 1
ATOM 3060 C C . ILE B 1 42 ? 2.184 -28.562 -0.644 1 94.19 42 ILE B C 1
ATOM 3062 O O . ILE B 1 42 ? 3.209 -28.391 -1.306 1 94.19 42 ILE B O 1
ATOM 3066 N N . SER B 1 43 ? 1.168 -29.312 -1.021 1 92.31 43 SER B N 1
ATOM 3067 C CA . SER B 1 43 ? 1.255 -30.016 -2.293 1 92.31 43 SER B CA 1
ATOM 3068 C C . SER B 1 43 ? 1.373 -29.047 -3.463 1 92.31 43 SER B C 1
ATOM 3070 O O . SER B 1 43 ? 2.088 -29.312 -4.43 1 92.31 43 SER B O 1
ATOM 3072 N N . LEU B 1 44 ? 0.7 -27.922 -3.416 1 93.81 44 LEU B N 1
ATOM 3073 C CA . LEU B 1 44 ? 0.781 -26.906 -4.453 1 93.81 44 LEU B CA 1
ATOM 3074 C C . LEU B 1 44 ? 2.193 -26.344 -4.551 1 93.81 44 LEU B C 1
ATOM 3076 O O . LEU B 1 44 ? 2.762 -26.266 -5.645 1 93.81 44 LEU B O 1
ATOM 3080 N N . LEU B 1 45 ? 2.785 -25.969 -3.428 1 97.31 45 LEU B N 1
ATOM 3081 C CA . LEU B 1 45 ? 4.117 -25.359 -3.402 1 97.31 45 LEU B CA 1
ATOM 3082 C C . LEU B 1 45 ? 5.172 -26.375 -3.838 1 97.31 45 LEU B C 1
ATOM 3084 O O . LEU B 1 45 ? 6.152 -26.016 -4.496 1 97.31 45 LEU B O 1
ATOM 3088 N N . ARG B 1 46 ? 4.961 -27.656 -3.467 1 96.69 46 ARG B N 1
ATOM 3089 C CA . ARG B 1 46 ? 5.887 -28.703 -3.898 1 96.69 46 ARG B CA 1
ATOM 3090 C C . ARG B 1 46 ? 5.871 -28.844 -5.418 1 96.69 46 ARG B C 1
ATOM 3092 O O . ARG B 1 46 ? 6.918 -29.062 -6.035 1 96.69 46 ARG B O 1
ATOM 3099 N N . GLU B 1 47 ? 4.695 -28.734 -5.922 1 95.44 47 GLU B N 1
ATOM 3100 C CA . GLU B 1 47 ? 4.598 -28.766 -7.379 1 95.44 47 GLU B CA 1
ATOM 3101 C C . GLU B 1 47 ? 5.367 -27.609 -8.008 1 95.44 47 GLU B C 1
ATOM 3103 O O . GLU B 1 47 ? 6.137 -27.812 -8.953 1 95.44 47 GLU B O 1
ATOM 3108 N N . TYR B 1 48 ? 5.199 -26.438 -7.504 1 97.56 48 TYR B N 1
ATOM 3109 C CA . TYR B 1 48 ? 5.879 -25.266 -8.047 1 97.56 48 TYR B CA 1
ATOM 3110 C C . TYR B 1 48 ? 7.391 -25.391 -7.902 1 97.56 48 TYR B C 1
ATOM 3112 O O . TYR B 1 48 ? 8.148 -24.891 -8.742 1 97.56 48 TYR B O 1
ATOM 3120 N N . GLU B 1 49 ? 7.867 -26.078 -6.926 1 97.88 49 GLU B N 1
ATOM 3121 C CA . GLU B 1 49 ? 9.297 -26.266 -6.703 1 97.88 49 GLU B CA 1
ATOM 3122 C C . GLU B 1 49 ? 9.938 -27.031 -7.855 1 97.88 49 GLU B C 1
ATOM 3124 O O . GLU B 1 49 ? 11.156 -27.016 -8.016 1 97.88 49 GLU B O 1
ATOM 3129 N N . THR B 1 50 ? 9.078 -27.75 -8.586 1 97.81 50 THR B N 1
ATOM 3130 C CA . THR B 1 50 ? 9.609 -28.562 -9.672 1 97.81 50 THR B CA 1
ATOM 3131 C C . THR B 1 50 ? 9.828 -27.719 -10.93 1 97.81 50 THR B C 1
ATOM 3133 O O . THR B 1 50 ? 10.383 -28.203 -11.914 1 97.81 50 THR B O 1
ATOM 3136 N N . TYR B 1 51 ? 9.375 -26.516 -10.93 1 98.25 51 TYR B N 1
ATOM 3137 C CA . TYR B 1 51 ? 9.484 -25.656 -12.102 1 98.25 51 TYR B CA 1
ATOM 3138 C C . TYR B 1 51 ? 10.922 -25.203 -12.312 1 98.25 51 TYR B C 1
ATOM 3140 O O . TYR B 1 51 ? 11.797 -25.469 -11.484 1 98.25 51 TYR B O 1
ATOM 3148 N N . ASP B 1 52 ? 11.234 -24.484 -13.469 1 98.12 52 ASP B N 1
ATOM 3149 C CA . ASP B 1 52 ? 12.555 -23.969 -13.836 1 98.12 52 ASP B CA 1
ATOM 3150 C C . ASP B 1 52 ? 13.133 -23.125 -12.711 1 98.12 52 ASP B C 1
ATOM 3152 O O . ASP B 1 52 ? 12.531 -22.125 -12.305 1 98.12 52 ASP B O 1
ATOM 3156 N N . PRO B 1 53 ? 14.289 -23.516 -12.188 1 97.94 53 PRO B N 1
ATOM 3157 C CA . PRO B 1 53 ? 14.906 -22.75 -11.102 1 97.94 53 PRO B CA 1
ATOM 3158 C C . PRO B 1 53 ? 15.117 -21.281 -11.469 1 97.94 53 PRO B C 1
ATOM 3160 O O . PRO B 1 53 ? 15.055 -20.406 -10.594 1 97.94 53 PRO B O 1
ATOM 3163 N N . ARG B 1 54 ? 15.359 -20.984 -12.695 1 97.88 54 ARG B N 1
ATOM 3164 C CA . ARG B 1 54 ? 15.555 -19.609 -13.117 1 97.88 54 ARG B CA 1
ATOM 3165 C C . ARG B 1 54 ? 14.289 -18.781 -12.906 1 97.88 54 ARG B C 1
ATOM 3167 O O . ARG B 1 54 ? 14.359 -17.594 -12.602 1 97.88 54 ARG B O 1
ATOM 3174 N N . LEU B 1 55 ? 13.18 -19.391 -13.125 1 98.44 55 LEU B N 1
ATOM 3175 C CA . LEU B 1 55 ? 11.891 -18.75 -12.867 1 98.44 55 LEU B CA 1
ATOM 3176 C C . LEU B 1 55 ? 11.68 -18.547 -11.367 1 98.44 55 LEU B C 1
ATOM 3178 O O . LEU B 1 55 ? 11.297 -17.453 -10.93 1 98.44 55 LEU B O 1
ATOM 3182 N N . LEU B 1 56 ? 12.008 -19.625 -10.656 1 98.69 56 LEU B N 1
ATOM 3183 C CA . LEU B 1 56 ? 11.789 -19.578 -9.211 1 98.69 56 LEU B CA 1
ATOM 3184 C C . LEU B 1 56 ? 12.68 -18.531 -8.555 1 98.69 56 LEU B C 1
ATOM 3186 O O . LEU B 1 56 ? 12.32 -17.969 -7.52 1 98.69 56 LEU B O 1
ATOM 3190 N N . ASP B 1 57 ? 13.812 -18.219 -9.18 1 98.12 57 ASP B N 1
ATOM 3191 C CA . ASP B 1 57 ? 14.727 -17.219 -8.656 1 98.12 57 ASP B CA 1
ATOM 3192 C C . ASP B 1 57 ? 14.125 -15.812 -8.766 1 98.12 57 ASP B C 1
ATOM 3194 O O . ASP B 1 57 ? 14.461 -14.922 -7.98 1 98.12 57 ASP B O 1
ATOM 3198 N N . VAL B 1 58 ? 13.172 -15.602 -9.68 1 98.12 58 VAL B N 1
ATOM 3199 C CA . VAL B 1 58 ? 12.734 -14.234 -9.945 1 98.12 58 VAL B CA 1
ATOM 3200 C C . VAL B 1 58 ? 11.258 -14.086 -9.594 1 98.12 58 VAL B C 1
ATOM 3202 O O . VAL B 1 58 ? 10.633 -13.07 -9.922 1 98.12 58 VAL B O 1
ATOM 3205 N N . MET B 1 59 ? 10.656 -15.023 -9.008 1 98.56 59 MET B N 1
ATOM 3206 C CA . MET B 1 59 ? 9.289 -14.891 -8.523 1 98.56 59 MET B CA 1
ATOM 3207 C C . MET B 1 59 ? 9.195 -15.211 -7.035 1 98.56 59 MET B C 1
ATOM 3209 O O . MET B 1 59 ? 10.094 -15.852 -6.48 1 98.56 59 MET B O 1
ATOM 3213 N N . GLU B 1 60 ? 8.211 -14.719 -6.402 1 98.81 60 GLU B N 1
ATOM 3214 C CA . GLU B 1 60 ? 7.977 -15.016 -4.992 1 98.81 60 GLU B CA 1
ATOM 3215 C C . GLU B 1 60 ? 6.543 -15.484 -4.762 1 98.81 60 GLU B C 1
ATOM 3217 O O . GLU B 1 60 ? 5.648 -15.18 -5.555 1 98.81 60 GLU B O 1
ATOM 3222 N N . PHE B 1 61 ? 6.426 -16.297 -3.74 1 98.81 61 PHE B N 1
ATOM 3223 C CA . PHE B 1 61 ? 5.121 -16.75 -3.281 1 98.81 61 PHE B CA 1
ATOM 3224 C C . PHE B 1 61 ? 4.766 -16.109 -1.942 1 98.81 61 PHE B C 1
ATOM 3226 O O . PHE B 1 61 ? 5.559 -16.141 -1.001 1 98.81 61 PHE B O 1
ATOM 3233 N N . ILE B 1 62 ? 3.662 -15.461 -1.899 1 98.81 62 ILE B N 1
ATOM 3234 C CA . ILE B 1 62 ? 3.1 -14.93 -0.662 1 98.81 62 ILE B CA 1
ATOM 3235 C C . ILE B 1 62 ? 1.839 -15.711 -0.293 1 98.81 62 ILE B C 1
ATOM 3237 O O . ILE B 1 62 ? 0.818 -15.609 -0.977 1 98.81 62 ILE B O 1
ATOM 3241 N N . ILE B 1 63 ? 1.93 -16.469 0.73 1 98.56 63 ILE B N 1
ATOM 3242 C CA . ILE B 1 63 ? 0.837 -17.312 1.205 1 98.56 63 ILE B CA 1
ATOM 3243 C C . ILE B 1 63 ? 0.217 -16.688 2.455 1 98.56 63 ILE B C 1
ATOM 3245 O O . ILE B 1 63 ? 0.908 -16.453 3.451 1 98.56 63 ILE B O 1
ATOM 3249 N N . VAL B 1 64 ? -1.066 -16.438 2.402 1 98.38 64 VAL B N 1
ATOM 3250 C CA . VAL B 1 64 ? -1.747 -15.805 3.525 1 98.38 64 VAL B CA 1
ATOM 3251 C C . VAL B 1 64 ? -2.707 -16.797 4.176 1 98.38 64 VAL B C 1
ATOM 3253 O O . VAL B 1 64 ? -3.682 -17.234 3.553 1 98.38 64 VAL B O 1
ATOM 3256 N N . ASP B 1 65 ? -2.42 -17.219 5.371 1 97.31 65 ASP B N 1
ATOM 3257 C CA . ASP B 1 65 ? -3.389 -17.938 6.199 1 97.31 65 ASP B CA 1
ATOM 3258 C C . ASP B 1 65 ? -4.461 -16.984 6.73 1 97.31 65 ASP B C 1
ATOM 3260 O O . ASP B 1 65 ? -4.176 -16.125 7.566 1 97.31 65 ASP B O 1
ATOM 3264 N N . ASP B 1 66 ? -5.625 -17.203 6.305 1 96.19 66 ASP B N 1
ATOM 3265 C CA . ASP B 1 66 ? -6.738 -16.312 6.605 1 96.19 66 ASP B CA 1
ATOM 3266 C C . ASP B 1 66 ? -7.344 -16.625 7.969 1 96.19 66 ASP B C 1
ATOM 3268 O O . ASP B 1 66 ? -8.562 -16.781 8.086 1 96.19 66 ASP B O 1
ATOM 3272 N N . GLY B 1 67 ? -6.531 -16.797 8.93 1 95.5 67 GLY B N 1
ATOM 3273 C CA . GLY B 1 67 ? -6.973 -16.938 10.312 1 95.5 67 GLY B CA 1
ATOM 3274 C C . GLY B 1 67 ? -7.379 -18.344 10.672 1 95.5 67 GLY B C 1
ATOM 3275 O O . GLY B 1 67 ? -8.352 -18.547 11.398 1 95.5 67 GLY B O 1
ATOM 3276 N N . SER B 1 68 ? -6.703 -19.328 10.133 1 93 68 SER B N 1
ATOM 3277 C CA . SER B 1 68 ? -7.012 -20.703 10.469 1 93 68 SER B CA 1
ATOM 3278 C C . SER B 1 68 ? -6.855 -20.953 11.961 1 93 68 SER B C 1
ATOM 3280 O O . SER B 1 68 ? -5.879 -20.516 12.57 1 93 68 SER B O 1
ATOM 3282 N N . PRO B 1 69 ? -7.785 -21.672 12.594 1 89.31 69 PRO B N 1
ATOM 3283 C CA . PRO B 1 69 ? -7.727 -21.938 14.031 1 89.31 69 PRO B CA 1
ATOM 3284 C C . PRO B 1 69 ? -6.848 -23.141 14.375 1 89.31 69 PRO B C 1
ATOM 3286 O O . PRO B 1 69 ? -6.973 -23.703 15.461 1 89.31 69 PRO B O 1
ATOM 3289 N N . ILE B 1 70 ? -6.004 -23.5 13.539 1 88.25 70 ILE B N 1
ATOM 3290 C CA . ILE B 1 70 ? -5.168 -24.672 13.789 1 88.25 70 ILE B CA 1
ATOM 3291 C C . ILE B 1 70 ? -3.695 -24.266 13.766 1 88.25 70 ILE B C 1
ATOM 3293 O O . ILE B 1 70 ? -3.334 -23.25 13.18 1 88.25 70 ILE B O 1
ATOM 3297 N N . GLU B 1 71 ? -3.021 -25.094 14.422 1 90.44 71 GLU B N 1
ATOM 3298 C CA . GLU B 1 71 ? -1.569 -24.969 14.359 1 90.44 71 GLU B CA 1
ATOM 3299 C C . GLU B 1 71 ? -0.967 -25.938 13.359 1 90.44 71 GLU B C 1
ATOM 3301 O O . GLU B 1 71 ? -1.457 -27.062 13.211 1 90.44 71 GLU B O 1
ATOM 3306 N N . TYR B 1 72 ? -0.099 -25.469 12.664 1 93.31 72 TYR B N 1
ATOM 3307 C CA . TYR B 1 72 ? 0.587 -26.328 11.695 1 93.31 72 TYR B CA 1
ATOM 3308 C C . TYR B 1 72 ? 2.051 -25.922 11.562 1 93.31 72 TYR B C 1
ATOM 3310 O O . TYR B 1 72 ? 2.447 -24.844 11.992 1 93.31 72 TYR B O 1
ATOM 3318 N N . GLU B 1 73 ? 2.826 -26.859 11.023 1 94 73 GLU B N 1
ATOM 3319 C CA . GLU B 1 73 ? 4.23 -26.594 10.719 1 94 73 GLU B CA 1
ATOM 3320 C C . GLU B 1 73 ? 4.434 -26.328 9.234 1 94 73 GLU B C 1
ATOM 3322 O O . GLU B 1 73 ? 3.832 -27 8.391 1 94 73 GLU B O 1
ATOM 3327 N N . ILE B 1 74 ? 5.215 -25.344 8.953 1 96.19 74 ILE B N 1
ATOM 3328 C CA . ILE B 1 74 ? 5.547 -25.031 7.57 1 96.19 74 ILE B CA 1
ATOM 3329 C C . ILE B 1 74 ? 6.859 -25.703 7.18 1 96.19 74 ILE B C 1
ATOM 3331 O O . ILE B 1 74 ? 7.91 -25.406 7.758 1 96.19 74 ILE B O 1
ATOM 3335 N N . PRO B 1 75 ? 6.809 -26.625 6.277 1 96.25 75 PRO B N 1
ATOM 3336 C CA . PRO B 1 75 ? 8.062 -27.234 5.828 1 96.25 75 PRO B CA 1
ATOM 3337 C C . PRO B 1 75 ? 8.969 -26.25 5.082 1 96.25 75 PRO B C 1
ATOM 3339 O O . PRO B 1 75 ? 8.523 -25.172 4.688 1 96.25 75 PRO B O 1
ATOM 3342 N N . LYS B 1 76 ? 10.188 -26.656 4.914 1 97.06 76 LYS B N 1
ATOM 3343 C CA . LYS B 1 76 ? 11.109 -25.859 4.109 1 97.06 76 LYS B CA 1
ATOM 3344 C C . LYS B 1 76 ? 10.828 -26.016 2.621 1 97.06 76 LYS B C 1
ATOM 3346 O O . LYS B 1 76 ? 10.539 -27.125 2.152 1 97.06 76 LYS B O 1
ATOM 3351 N N . PHE B 1 77 ? 10.852 -24.922 1.935 1 97.88 77 PHE B N 1
ATOM 3352 C CA . PHE B 1 77 ? 10.68 -24.906 0.487 1 97.88 77 PHE B CA 1
ATOM 3353 C C . PHE B 1 77 ? 11.844 -24.188 -0.19 1 97.88 77 PHE B C 1
ATOM 3355 O O . PHE B 1 77 ? 12.375 -23.219 0.347 1 97.88 77 PHE B O 1
ATOM 3362 N N . ASP B 1 78 ? 12.227 -24.688 -1.324 1 97.88 78 ASP B N 1
ATOM 3363 C CA . ASP B 1 78 ? 13.203 -23.969 -2.139 1 97.88 78 ASP B CA 1
ATOM 3364 C C . ASP B 1 78 ? 12.516 -22.938 -3.037 1 97.88 78 ASP B C 1
ATOM 3366 O O . ASP B 1 78 ? 12.57 -23.047 -4.266 1 97.88 78 ASP B O 1
ATOM 3370 N N . LEU B 1 79 ? 11.82 -22.047 -2.441 1 98.62 79 LEU B N 1
ATOM 3371 C CA . LEU B 1 79 ? 11.078 -20.953 -3.059 1 98.62 79 LEU B CA 1
ATOM 3372 C C . LEU B 1 79 ? 11.336 -19.641 -2.332 1 98.62 79 LEU B C 1
ATOM 3374 O O . LEU B 1 79 ? 11.68 -19.625 -1.149 1 98.62 79 LEU B O 1
ATOM 3378 N N . ASN B 1 80 ? 11.391 -18.484 -3.047 1 98.62 80 ASN B N 1
ATOM 3379 C CA . ASN B 1 80 ? 11.133 -17.234 -2.34 1 98.62 80 ASN B CA 1
ATOM 3380 C C . ASN B 1 80 ? 9.727 -17.203 -1.753 1 98.62 80 ASN B C 1
ATOM 3382 O O . ASN B 1 80 ? 8.742 -17.125 -2.492 1 98.62 80 ASN B O 1
ATOM 3386 N N . LEU B 1 81 ? 9.648 -17.328 -0.455 1 98.69 81 LEU B N 1
ATOM 3387 C CA . LEU B 1 81 ? 8.367 -17.609 0.168 1 98.69 81 LEU B CA 1
ATOM 3388 C C . LEU B 1 81 ? 8.156 -16.75 1.41 1 98.69 81 LEU B C 1
ATOM 3390 O O . LEU B 1 81 ? 9.055 -16.641 2.244 1 98.69 81 LEU B O 1
ATOM 3394 N N . ARG B 1 82 ? 7.051 -16.109 1.461 1 98.31 82 ARG B N 1
ATOM 3395 C CA . ARG B 1 82 ? 6.566 -15.445 2.664 1 98.31 82 ARG B CA 1
ATOM 3396 C C . ARG B 1 82 ? 5.223 -16 3.104 1 98.31 82 ARG B C 1
ATOM 3398 O O . ARG B 1 82 ? 4.289 -16.094 2.303 1 98.31 82 ARG B O 1
ATOM 3405 N N . TRP B 1 83 ? 5.188 -16.422 4.336 1 98.5 83 TRP B N 1
ATOM 3406 C CA . TRP B 1 83 ? 3.988 -17.016 4.914 1 98.5 83 TRP B CA 1
ATOM 3407 C C . TRP B 1 83 ? 3.412 -16.125 6.012 1 98.5 83 TRP B C 1
ATOM 3409 O O . TRP B 1 83 ? 4.023 -15.961 7.07 1 98.5 83 TRP B O 1
ATOM 3419 N N . LEU B 1 84 ? 2.234 -15.578 5.711 1 98.19 84 LEU B N 1
ATOM 3420 C CA . LEU B 1 84 ? 1.573 -14.672 6.641 1 98.19 84 LEU B CA 1
ATOM 3421 C C . LEU B 1 84 ? 0.366 -15.344 7.289 1 98.19 84 LEU B C 1
ATOM 3423 O O . LEU B 1 84 ? -0.3 -16.172 6.66 1 98.19 84 LEU B O 1
ATOM 3427 N N . LYS B 1 85 ? 0.09 -14.953 8.477 1 97.94 85 LYS B N 1
ATOM 3428 C CA . LYS B 1 85 ? -1.112 -15.445 9.141 1 97.94 85 LYS B CA 1
ATOM 3429 C C . LYS B 1 85 ? -1.879 -14.305 9.805 1 97.94 85 LYS B C 1
ATOM 3431 O O . LYS B 1 85 ? -1.325 -13.578 10.633 1 97.94 85 LYS B O 1
ATOM 3436 N N . ILE B 1 86 ? -3.082 -14.156 9.367 1 97.81 86 ILE B N 1
ATOM 3437 C CA . ILE B 1 86 ? -3.988 -13.242 10.047 1 97.81 86 ILE B CA 1
ATOM 3438 C C . ILE B 1 86 ? -4.371 -13.805 11.414 1 97.81 86 ILE B C 1
ATOM 3440 O O . ILE B 1 86 ? -4.637 -15.008 11.539 1 97.81 86 ILE B O 1
ATOM 3444 N N . ASN B 1 87 ? -4.422 -13 12.398 1 96.75 87 ASN B N 1
ATOM 3445 C CA . ASN B 1 87 ? -4.617 -13.461 13.773 1 96.75 87 ASN B CA 1
ATOM 3446 C C . ASN B 1 87 ? -6.098 -13.672 14.086 1 96.75 87 ASN B C 1
ATOM 3448 O O . ASN B 1 87 ? -6.445 -14.516 14.914 1 96.75 87 ASN B O 1
ATOM 3452 N N . GLU B 1 88 ? -6.941 -12.906 13.5 1 95.75 88 GLU B N 1
ATOM 3453 C CA . GLU B 1 88 ? -8.375 -12.977 13.758 1 95.75 88 GLU B CA 1
ATOM 3454 C C . GLU B 1 88 ? -9.047 -14 12.844 1 95.75 88 GLU B C 1
ATOM 3456 O O . GLU B 1 88 ? -8.648 -14.164 11.688 1 95.75 88 GLU B O 1
ATOM 3461 N N . ASP B 1 89 ? -10.031 -14.641 13.344 1 93.19 89 ASP B N 1
ATOM 3462 C CA . ASP B 1 89 ? -10.852 -15.539 12.531 1 93.19 89 ASP B CA 1
ATOM 3463 C C . ASP B 1 89 ? -12.078 -14.82 11.984 1 93.19 89 ASP B C 1
ATOM 3465 O O . ASP B 1 89 ? -13.18 -14.984 12.5 1 93.19 89 ASP B O 1
ATOM 3469 N N . ILE B 1 90 ? -11.914 -14.133 10.906 1 94.06 90 ILE B N 1
ATOM 3470 C CA . ILE B 1 90 ? -12.977 -13.375 10.25 1 94.06 90 ILE B CA 1
ATOM 3471 C C . ILE B 1 90 ? -13.578 -14.211 9.125 1 94.06 90 ILE B C 1
ATOM 3473 O O . ILE B 1 90 ? -12.883 -14.578 8.172 1 94.06 90 ILE B O 1
ATOM 3477 N N . PRO B 1 91 ? -14.836 -14.586 9.242 1 92.88 91 PRO B N 1
ATOM 3478 C CA . PRO B 1 91 ? -15.445 -15.359 8.156 1 92.88 91 PRO B CA 1
ATOM 3479 C C . PRO B 1 91 ? -15.461 -14.594 6.836 1 92.88 91 PRO B C 1
ATOM 3481 O O . PRO B 1 91 ? -15.648 -13.375 6.824 1 92.88 91 PRO B O 1
ATOM 3484 N N . TRP B 1 92 ? -15.273 -15.336 5.746 1 93.44 92 TRP B N 1
ATOM 3485 C CA . TRP B 1 92 ? -15.375 -14.766 4.406 1 93.44 92 TRP B CA 1
ATOM 3486 C C . TRP B 1 92 ? -14.461 -13.547 4.262 1 93.44 92 TRP B C 1
ATOM 3488 O O . TRP B 1 92 ? -14.883 -12.508 3.754 1 93.44 92 TRP B O 1
ATOM 3498 N N . ASN B 1 93 ? -13.195 -13.641 4.734 1 96.12 93 ASN B N 1
ATOM 3499 C CA . ASN B 1 93 ? -12.25 -12.531 4.734 1 96.12 93 ASN B CA 1
ATOM 3500 C C . ASN B 1 93 ? -11.297 -12.609 3.543 1 96.12 93 ASN B C 1
ATOM 3502 O O . ASN B 1 93 ? -10.125 -12.258 3.66 1 96.12 93 ASN B O 1
ATOM 3506 N N . GLN B 1 94 ? -11.766 -13.078 2.381 1 94.44 94 GLN B N 1
ATOM 3507 C CA . GLN B 1 94 ? -10.922 -13.164 1.193 1 94.44 94 GLN B CA 1
ATOM 3508 C C . GLN B 1 94 ? -10.398 -11.789 0.79 1 94.44 94 GLN B C 1
ATOM 3510 O O . GLN B 1 94 ? -9.234 -11.648 0.418 1 94.44 94 GLN B O 1
ATOM 3515 N N . ALA B 1 95 ? -11.266 -10.805 0.956 1 96.56 95 ALA B N 1
ATOM 3516 C CA . ALA B 1 95 ? -10.859 -9.438 0.635 1 96.56 95 ALA B CA 1
ATOM 3517 C C . ALA B 1 95 ? -9.656 -9.008 1.478 1 96.56 95 ALA B C 1
ATOM 3519 O O . ALA B 1 95 ? -8.664 -8.508 0.947 1 96.56 95 ALA B O 1
ATOM 3520 N N . GLY B 1 96 ? -9.75 -9.242 2.756 1 97.81 96 GLY B N 1
ATOM 3521 C CA . GLY B 1 96 ? -8.664 -8.883 3.658 1 97.81 96 GLY B CA 1
ATOM 3522 C C . GLY B 1 96 ? -7.391 -9.664 3.402 1 97.81 96 GLY B C 1
ATOM 3523 O O . GLY B 1 96 ? -6.297 -9.102 3.42 1 97.81 96 GLY B O 1
ATOM 3524 N N . ALA B 1 97 ? -7.559 -10.914 3.146 1 98 97 ALA B N 1
ATOM 3525 C CA . ALA B 1 97 ? -6.398 -11.766 2.906 1 98 97 ALA B CA 1
ATOM 3526 C C . ALA B 1 97 ? -5.656 -11.344 1.643 1 98 97 ALA B C 1
ATOM 3528 O O . ALA B 1 97 ? -4.426 -11.297 1.625 1 98 97 ALA B O 1
ATOM 3529 N N . ARG B 1 98 ? -6.379 -11.07 0.616 1 98 98 ARG B N 1
ATOM 3530 C CA . ARG B 1 98 ? -5.77 -10.625 -0.631 1 98 98 ARG B CA 1
ATOM 3531 C C . ARG B 1 98 ? -5.086 -9.273 -0.455 1 98 98 ARG B C 1
ATOM 3533 O O . ARG B 1 98 ? -3.979 -9.055 -0.953 1 98 98 ARG B O 1
ATOM 3540 N N . ASN B 1 99 ? -5.754 -8.344 0.26 1 98.06 99 ASN B N 1
ATOM 3541 C CA . ASN B 1 99 ? -5.148 -7.055 0.56 1 98.06 99 ASN B CA 1
ATOM 3542 C C . ASN B 1 99 ? -3.816 -7.215 1.285 1 98.06 99 ASN B C 1
ATOM 3544 O O . ASN B 1 99 ? -2.834 -6.555 0.939 1 98.06 99 ASN B O 1
ATOM 3548 N N . LEU B 1 100 ? -3.795 -8.086 2.23 1 98.25 100 LEU B N 1
ATOM 3549 C CA . LEU B 1 100 ? -2.58 -8.32 3.004 1 98.25 100 LEU B CA 1
ATOM 3550 C C . LEU B 1 100 ? -1.468 -8.875 2.115 1 98.25 100 LEU B C 1
ATOM 3552 O O . LEU B 1 100 ? -0.337 -8.383 2.154 1 98.25 100 LEU B O 1
ATOM 3556 N N . GLY B 1 101 ? -1.83 -9.828 1.339 1 98.38 101 GLY B N 1
ATOM 3557 C CA . GLY B 1 101 ? -0.848 -10.406 0.438 1 98.38 101 GLY B CA 1
ATOM 3558 C C . GLY B 1 101 ? -0.246 -9.398 -0.521 1 98.38 101 GLY B C 1
ATOM 3559 O O . GLY B 1 101 ? 0.974 -9.336 -0.684 1 98.38 101 GLY B O 1
ATOM 3560 N N . VAL B 1 102 ? -1.066 -8.586 -1.132 1 97.56 102 VAL B N 1
ATOM 3561 C CA . VAL B 1 102 ? -0.608 -7.617 -2.123 1 97.56 102 VAL B CA 1
ATOM 3562 C C . VAL B 1 102 ? 0.233 -6.539 -1.441 1 97.56 102 VAL B C 1
ATOM 3564 O O . VAL B 1 102 ? 1.187 -6.023 -2.029 1 97.56 102 VAL B O 1
ATOM 3567 N N . THR B 1 103 ? -0.086 -6.23 -0.218 1 96.44 103 THR B N 1
ATOM 3568 C CA . THR B 1 103 ? 0.682 -5.246 0.536 1 96.44 103 THR B CA 1
ATOM 3569 C C . THR B 1 103 ? 2.15 -5.652 0.62 1 96.44 103 THR B C 1
ATOM 3571 O O . THR B 1 103 ? 3.041 -4.805 0.533 1 96.44 103 THR B O 1
ATOM 3574 N N . TYR B 1 104 ? 2.4 -6.891 0.687 1 96.94 104 TYR B N 1
ATOM 3575 C CA . TYR B 1 104 ? 3.762 -7.375 0.888 1 96.94 104 TYR B CA 1
ATOM 3576 C C . TYR B 1 104 ? 4.395 -7.785 -0.436 1 96.94 104 TYR B C 1
ATOM 3578 O O . TYR B 1 104 ? 5.535 -8.258 -0.466 1 96.94 104 TYR B O 1
ATOM 3586 N N . ALA B 1 105 ? 3.656 -7.664 -1.538 1 97.38 105 ALA B N 1
ATOM 3587 C CA . ALA B 1 105 ? 4.211 -8.039 -2.838 1 97.38 105 ALA B CA 1
ATOM 3588 C C . ALA B 1 105 ? 5.43 -7.18 -3.18 1 97.38 105 ALA B C 1
ATOM 3590 O O . ALA B 1 105 ? 5.418 -5.965 -2.969 1 97.38 105 ALA B O 1
ATOM 3591 N N . ARG B 1 106 ? 6.422 -7.816 -3.732 1 96.81 106 ARG B N 1
ATOM 3592 C CA . ARG B 1 106 ? 7.676 -7.121 -4.008 1 96.81 106 ARG B CA 1
ATOM 3593 C C . ARG B 1 106 ? 7.844 -6.859 -5.5 1 96.81 106 ARG B C 1
ATOM 3595 O O . ARG B 1 106 ? 8.875 -6.336 -5.93 1 96.81 106 ARG B O 1
ATOM 3602 N N . SER B 1 107 ? 6.914 -7.219 -6.281 1 96.38 107 SER B N 1
ATOM 3603 C CA . SER B 1 107 ? 6.824 -6.879 -7.699 1 96.38 107 SER B CA 1
ATOM 3604 C C . SER B 1 107 ? 5.551 -6.102 -8 1 96.38 107 SER B C 1
ATOM 3606 O O . SER B 1 107 ? 4.543 -6.258 -7.309 1 96.38 107 SER B O 1
ATOM 3608 N N . ASP B 1 108 ? 5.652 -5.301 -9 1 94.12 108 ASP B N 1
ATOM 3609 C CA . ASP B 1 108 ? 4.441 -4.629 -9.461 1 94.12 108 ASP B CA 1
ATOM 3610 C C . ASP B 1 108 ? 3.541 -5.586 -10.234 1 94.12 108 ASP B C 1
ATOM 3612 O O . ASP B 1 108 ? 2.367 -5.289 -10.469 1 94.12 108 ASP B O 1
ATOM 3616 N N . LYS B 1 109 ? 4.086 -6.625 -10.672 1 97 109 LYS B N 1
ATOM 3617 C CA . LYS B 1 109 ? 3.297 -7.68 -11.305 1 97 109 LYS B CA 1
ATOM 3618 C C . LYS B 1 109 ? 2.836 -8.711 -10.281 1 97 109 LYS B C 1
ATOM 3620 O O . LYS B 1 109 ? 3.643 -9.492 -9.773 1 97 109 LYS B O 1
ATOM 3625 N N . VAL B 1 110 ? 1.531 -8.711 -10.078 1 98.06 110 VAL B N 1
ATOM 3626 C CA . VAL B 1 110 ? 0.992 -9.547 -9.016 1 98.06 110 VAL B CA 1
ATOM 3627 C C . VAL B 1 110 ? -0.052 -10.508 -9.586 1 98.06 110 VAL B C 1
ATOM 3629 O O . VAL B 1 110 ? -0.956 -10.086 -10.312 1 98.06 110 VAL B O 1
ATOM 3632 N N . LEU B 1 111 ? 0.131 -11.734 -9.328 1 98.44 111 LEU B N 1
ATOM 3633 C CA . LEU B 1 111 ? -0.897 -12.742 -9.57 1 98.44 111 LEU B CA 1
ATOM 3634 C C . LEU B 1 111 ? -1.66 -13.062 -8.289 1 98.44 111 LEU B C 1
ATOM 3636 O O . LEU B 1 111 ? -1.076 -13.547 -7.32 1 98.44 111 LEU B O 1
ATOM 3640 N N . ILE B 1 112 ? -2.912 -12.719 -8.273 1 97.69 112 ILE B N 1
ATOM 3641 C CA . ILE B 1 112 ? -3.797 -13.062 -7.168 1 97.69 112 ILE B CA 1
ATOM 3642 C C . ILE B 1 112 ? -4.66 -14.258 -7.551 1 97.69 112 ILE B C 1
ATOM 3644 O O . ILE B 1 112 ? -5.375 -14.227 -8.555 1 97.69 112 ILE B O 1
ATOM 3648 N N . THR B 1 113 ? -4.605 -15.266 -6.766 1 95.12 113 THR B N 1
ATOM 3649 C CA . THR B 1 113 ? -5.336 -16.469 -7.137 1 95.12 113 THR B CA 1
ATOM 3650 C C . THR B 1 113 ? -5.738 -17.266 -5.895 1 95.12 113 THR B C 1
ATOM 3652 O O . THR B 1 113 ? -5.32 -16.938 -4.781 1 95.12 113 THR B O 1
ATOM 3655 N N . ASP B 1 114 ? -6.582 -18.219 -6.125 1 90.12 114 ASP B N 1
ATOM 3656 C CA . ASP B 1 114 ? -6.996 -19.141 -5.066 1 90.12 114 ASP B CA 1
ATOM 3657 C C . ASP B 1 114 ? -6.117 -20.391 -5.051 1 90.12 114 ASP B C 1
ATOM 3659 O O . ASP B 1 114 ? -5.383 -20.656 -6.004 1 90.12 114 ASP B O 1
ATOM 3663 N N . LEU B 1 115 ? -6.289 -21.109 -4.059 1 88.5 115 LEU B N 1
ATOM 3664 C CA . LEU B 1 115 ? -5.449 -22.281 -3.824 1 88.5 115 LEU B CA 1
ATOM 3665 C C . LEU B 1 115 ? -5.781 -23.391 -4.809 1 88.5 115 LEU B C 1
ATOM 3667 O O . LEU B 1 115 ? -4.961 -24.281 -5.047 1 88.5 115 LEU B O 1
ATOM 3671 N N . ASP B 1 116 ? -6.918 -23.375 -5.375 1 84.44 116 ASP B N 1
ATOM 3672 C CA . ASP B 1 116 ? -7.367 -24.484 -6.203 1 84.44 116 ASP B CA 1
ATOM 3673 C C . ASP B 1 116 ? -6.926 -24.297 -7.652 1 84.44 116 ASP B C 1
ATOM 3675 O O . ASP B 1 116 ? -7.367 -25.047 -8.539 1 84.44 116 ASP B O 1
ATOM 3679 N N . HIS B 1 117 ? -6.043 -23.422 -7.898 1 89 117 HIS B N 1
ATOM 3680 C CA . HIS B 1 117 ? -5.496 -23.219 -9.234 1 89 117 HIS B CA 1
ATOM 3681 C C . HIS B 1 117 ? -3.998 -23.5 -9.266 1 89 117 HIS B C 1
ATOM 3683 O O . HIS B 1 117 ? -3.264 -23.078 -8.367 1 89 117 HIS B O 1
ATOM 3689 N N . LEU B 1 118 ? -3.592 -24.234 -10.273 1 92.19 118 LEU B N 1
ATOM 3690 C CA . LEU B 1 118 ? -2.18 -24.453 -10.57 1 92.19 118 LEU B CA 1
ATOM 3691 C C . LEU B 1 118 ? -1.803 -23.828 -11.906 1 92.19 118 LEU B C 1
ATOM 3693 O O . LEU B 1 118 ? -2.363 -24.188 -12.945 1 92.19 118 LEU B O 1
ATOM 3697 N N . PHE B 1 119 ? -0.935 -22.906 -11.898 1 94.94 119 PHE B N 1
ATOM 3698 C CA . PHE B 1 119 ? -0.506 -22.234 -13.117 1 94.94 119 PHE B CA 1
ATOM 3699 C C . PHE B 1 119 ? 0.66 -22.969 -13.766 1 94.94 119 PHE B C 1
ATOM 3701 O O . PHE B 1 119 ? 1.614 -23.359 -13.078 1 94.94 119 PHE B O 1
ATOM 3708 N N . TYR B 1 120 ? 0.573 -23.109 -15.062 1 94.19 120 TYR B N 1
ATOM 3709 C CA . TYR B 1 120 ? 1.647 -23.781 -15.789 1 94.19 120 TYR B CA 1
ATOM 3710 C C . TYR B 1 120 ? 2.906 -22.922 -15.812 1 94.19 120 TYR B C 1
ATOM 3712 O O . TYR B 1 120 ? 2.828 -21.688 -15.734 1 94.19 120 TYR B O 1
ATOM 3720 N N . GLU B 1 121 ? 3.998 -23.641 -15.953 1 97 121 GLU B N 1
ATOM 3721 C CA . GLU B 1 121 ? 5.301 -22.984 -15.898 1 97 121 GLU B CA 1
ATOM 3722 C C . GLU B 1 121 ? 5.414 -21.906 -16.969 1 97 121 GLU B C 1
ATOM 3724 O O . GLU B 1 121 ? 5.891 -20.797 -16.688 1 97 121 GLU B O 1
ATOM 3729 N N . ASP B 1 122 ? 4.965 -22.141 -18.156 1 96.31 122 ASP B N 1
ATOM 3730 C CA . ASP B 1 122 ? 5.066 -21.172 -19.234 1 96.31 122 ASP B CA 1
ATOM 3731 C C . ASP B 1 122 ? 4.203 -19.953 -18.953 1 96.31 122 ASP B C 1
ATOM 3733 O O . ASP B 1 122 ? 4.559 -18.828 -19.344 1 96.31 122 ASP B O 1
ATOM 3737 N N . THR B 1 123 ? 3.072 -20.156 -18.297 1 96.75 123 THR B N 1
ATOM 3738 C CA . THR B 1 123 ? 2.211 -19.047 -17.922 1 96.75 123 THR B CA 1
ATOM 3739 C C . THR B 1 123 ? 2.924 -18.125 -16.938 1 96.75 123 THR B C 1
ATOM 3741 O O . THR B 1 123 ? 2.908 -16.891 -17.109 1 96.75 123 THR B O 1
ATOM 3744 N N . LEU B 1 124 ? 3.568 -18.703 -15.977 1 98.5 124 LEU B N 1
ATOM 3745 C CA . LEU B 1 124 ? 4.273 -17.906 -14.977 1 98.5 124 LEU B CA 1
ATOM 3746 C C . LEU B 1 124 ? 5.48 -17.219 -15.594 1 98.5 124 LEU B C 1
ATOM 3748 O O . LEU B 1 124 ? 5.793 -16.078 -15.234 1 98.5 124 LEU B O 1
ATOM 3752 N N . TRP B 1 125 ? 6.137 -17.844 -16.547 1 98.06 125 TRP B N 1
ATOM 3753 C CA . TRP B 1 125 ? 7.215 -17.203 -17.297 1 98.06 125 TRP B CA 1
ATOM 3754 C C . TRP B 1 125 ? 6.699 -15.984 -18.062 1 98.06 125 TRP B C 1
ATOM 3756 O O . TRP B 1 125 ? 7.336 -14.93 -18.047 1 98.06 125 TRP B O 1
ATOM 3766 N N . TYR B 1 126 ? 5.609 -16.219 -18.672 1 97.81 126 TYR B N 1
ATOM 3767 C CA . TYR B 1 126 ? 5.016 -15.133 -19.438 1 97.81 126 TYR B CA 1
ATOM 3768 C C . TYR B 1 126 ? 4.699 -13.945 -18.531 1 97.81 126 TYR B C 1
ATOM 3770 O O . TYR B 1 126 ? 5.004 -12.797 -18.859 1 97.81 126 TYR B O 1
ATOM 3778 N N . MET B 1 127 ? 4.156 -14.234 -17.406 1 98.25 127 MET B N 1
ATOM 3779 C CA . MET B 1 127 ? 3.783 -13.18 -16.453 1 98.25 127 MET B CA 1
ATOM 3780 C C . MET B 1 127 ? 5.02 -12.469 -15.922 1 98.25 127 MET B C 1
ATOM 3782 O O . MET B 1 127 ? 5.059 -11.242 -15.867 1 98.25 127 MET B O 1
ATOM 3786 N N . ALA B 1 128 ? 6.035 -13.203 -15.555 1 98.06 128 ALA B N 1
ATOM 3787 C CA . ALA B 1 128 ? 7.258 -12.633 -14.992 1 98.06 128 ALA B CA 1
ATOM 3788 C C . ALA B 1 128 ? 7.938 -11.695 -15.984 1 98.06 128 ALA B C 1
ATOM 3790 O O . ALA B 1 128 ? 8.547 -10.703 -15.594 1 98.06 128 ALA B O 1
ATOM 3791 N N . ASN B 1 129 ? 7.746 -11.969 -17.234 1 96.69 129 ASN B N 1
ATOM 3792 C CA . ASN B 1 129 ? 8.445 -11.195 -18.25 1 96.69 129 ASN B CA 1
ATOM 3793 C C . ASN B 1 129 ? 7.508 -10.234 -18.969 1 96.69 129 ASN B C 1
ATOM 3795 O O . ASN B 1 129 ? 7.883 -9.633 -19.984 1 96.69 129 ASN B O 1
ATOM 3799 N N . HIS B 1 130 ? 6.348 -10.172 -18.5 1 96.5 130 HIS B N 1
ATOM 3800 C CA . HIS B 1 130 ? 5.375 -9.273 -19.109 1 96.5 130 HIS B CA 1
ATOM 3801 C C . HIS B 1 130 ? 5.789 -7.812 -18.922 1 96.5 130 HIS B C 1
ATOM 3803 O O . HIS B 1 130 ? 6.438 -7.465 -17.938 1 96.5 130 HIS B O 1
ATOM 3809 N N . LYS B 1 131 ? 5.484 -7.027 -19.812 1 92.56 131 LYS B N 1
ATOM 3810 C CA . LYS B 1 131 ? 5.664 -5.586 -19.641 1 92.56 131 LYS B CA 1
ATOM 3811 C C . LYS B 1 131 ? 4.812 -5.059 -18.484 1 92.56 131 LYS B C 1
ATOM 3813 O O . LYS B 1 131 ? 3.904 -5.742 -18.016 1 92.56 131 LYS B O 1
ATOM 3818 N N . PRO B 1 132 ? 5.188 -3.908 -18 1 89.19 132 PRO B N 1
ATOM 3819 C CA . PRO B 1 132 ? 4.352 -3.34 -16.938 1 89.19 132 PRO B CA 1
ATOM 3820 C C . PRO B 1 132 ? 2.867 -3.328 -17.297 1 89.19 132 PRO B C 1
ATOM 3822 O O . PRO B 1 132 ? 2.504 -2.986 -18.422 1 89.19 132 PRO B O 1
ATOM 3825 N N . LEU B 1 133 ? 2.057 -3.607 -16.312 1 92.31 133 LEU B N 1
ATOM 3826 C CA . LEU B 1 133 ? 0.641 -3.812 -16.609 1 92.31 133 LEU B CA 1
ATOM 3827 C C . LEU B 1 133 ? -0.101 -2.482 -16.672 1 92.31 133 LEU B C 1
ATOM 3829 O O . LEU B 1 133 ? -1.091 -2.35 -17.391 1 92.31 133 LEU B O 1
ATOM 3833 N N . GLY B 1 134 ? 0.292 -1.491 -15.82 1 86.94 134 GLY B N 1
ATOM 3834 C CA . GLY B 1 134 ? -0.428 -0.229 -15.766 1 86.94 134 GLY B CA 1
ATOM 3835 C C . GLY B 1 134 ? -1.883 -0.387 -15.367 1 86.94 134 GLY B C 1
ATOM 3836 O O . GLY B 1 134 ? -2.186 -0.917 -14.297 1 86.94 134 GLY B O 1
ATOM 3837 N N . ARG B 1 135 ? -2.736 -0.002 -16.297 1 90.06 135 ARG B N 1
ATOM 3838 C CA . ARG B 1 135 ? -4.16 -0.03 -15.992 1 90.06 135 ARG B CA 1
ATOM 3839 C C . ARG B 1 135 ? -4.789 -1.35 -16.422 1 90.06 135 ARG B C 1
ATOM 3841 O O . ARG B 1 135 ? -5.969 -1.597 -16.172 1 90.06 135 ARG B O 1
ATOM 3848 N N . LYS B 1 136 ? -4.047 -2.139 -17.031 1 91.5 136 LYS B N 1
ATOM 3849 C CA . LYS B 1 136 ? -4.602 -3.402 -17.516 1 91.5 136 LYS B CA 1
ATOM 3850 C C . LYS B 1 136 ? -4.539 -4.477 -16.438 1 91.5 136 LYS B C 1
ATOM 3852 O O . LYS B 1 136 ? -3.572 -4.543 -15.672 1 91.5 136 LYS B O 1
ATOM 3857 N N . PHE B 1 137 ? -5.551 -5.223 -16.312 1 93 137 PHE B N 1
ATOM 3858 C CA . PHE B 1 137 ? -5.504 -6.445 -15.516 1 93 137 PHE B CA 1
ATOM 3859 C C . PHE B 1 137 ? -6.125 -7.609 -16.281 1 93 137 PHE B C 1
ATOM 3861 O O . PHE B 1 137 ? -7.027 -7.414 -17.094 1 93 137 PHE B O 1
ATOM 3868 N N . TYR B 1 138 ? -5.598 -8.797 -16.016 1 94.31 138 TYR B N 1
ATOM 3869 C CA . TYR B 1 138 ? -5.898 -9.922 -16.891 1 94.31 138 TYR B CA 1
ATOM 3870 C C . TYR B 1 138 ? -6.555 -11.062 -16.125 1 94.31 138 TYR B C 1
ATOM 3872 O O . TYR B 1 138 ? -6.16 -11.359 -14.984 1 94.31 138 TYR B O 1
ATOM 3880 N N . LYS B 1 139 ? -7.508 -11.625 -16.734 1 92.69 139 LYS B N 1
ATOM 3881 C CA . LYS B 1 139 ? -7.996 -12.953 -16.359 1 92.69 139 LYS B CA 1
ATOM 3882 C C . LYS B 1 139 ? -7.203 -14.047 -17.078 1 92.69 139 LYS B C 1
ATOM 3884 O O . LYS B 1 139 ? -6.492 -13.773 -18.047 1 92.69 139 LYS B O 1
ATOM 3889 N N . ILE B 1 140 ? -7.254 -15.211 -16.516 1 91.38 140 ILE B N 1
ATOM 3890 C CA . ILE B 1 140 ? -6.469 -16.328 -17.047 1 91.38 140 ILE B CA 1
ATOM 3891 C C . ILE B 1 140 ? -7.391 -17.484 -17.406 1 91.38 140 ILE B C 1
ATOM 3893 O O . ILE B 1 140 ? -8.227 -17.891 -16.594 1 91.38 140 ILE B O 1
ATOM 3897 N N . TYR B 1 141 ? -7.223 -17.938 -18.594 1 85.25 141 TYR B N 1
ATOM 3898 C CA . TYR B 1 141 ? -8 -19.094 -19.031 1 85.25 141 TYR B CA 1
ATOM 3899 C C . TYR B 1 141 ? -7.617 -20.344 -18.234 1 85.25 141 TYR B C 1
ATOM 3901 O O . TYR B 1 141 ? -6.48 -20.453 -17.766 1 85.25 141 TYR B O 1
ATOM 3909 N N . ARG B 1 142 ? -8.586 -21.203 -18.094 1 83.25 142 ARG B N 1
ATOM 3910 C CA . ARG B 1 142 ? -8.352 -22.422 -17.328 1 83.25 142 ARG B CA 1
ATOM 3911 C C . ARG B 1 142 ? -8.578 -23.672 -18.188 1 83.25 142 ARG B C 1
ATOM 3913 O O . ARG B 1 142 ? -9.43 -23.672 -19.078 1 83.25 142 ARG B O 1
ATOM 3920 N N . ASP B 1 143 ? -7.75 -24.609 -18.094 1 74.5 143 ASP B N 1
ATOM 3921 C CA . ASP B 1 143 ? -8.031 -25.906 -18.719 1 74.5 143 ASP B CA 1
ATOM 3922 C C . ASP B 1 143 ? -8.625 -26.891 -17.719 1 74.5 143 ASP B C 1
ATOM 3924 O O . ASP B 1 143 ? -8.336 -26.812 -16.516 1 74.5 143 ASP B O 1
ATOM 3928 N N . PHE B 1 144 ? -9.844 -27.391 -18.016 1 54.91 144 PHE B N 1
ATOM 3929 C CA . PHE B 1 144 ? -10.43 -28.406 -17.156 1 54.91 144 PHE B CA 1
ATOM 3930 C C . PHE B 1 144 ? -10.031 -29.797 -17.641 1 54.91 144 PHE B C 1
ATOM 3932 O O . PHE B 1 144 ? -10.242 -30.156 -18.797 1 54.91 144 PHE B O 1
ATOM 3939 N N . VAL B 1 145 ? -8.969 -30.359 -17.328 1 47.16 145 VAL B N 1
ATOM 3940 C CA . VAL B 1 145 ? -8.727 -31.734 -17.75 1 47.16 145 VAL B CA 1
ATOM 3941 C C . VAL B 1 145 ? -9.898 -32.625 -17.328 1 47.16 145 VAL B C 1
ATOM 3943 O O . VAL B 1 145 ? -10.344 -33.469 -18.094 1 47.16 145 VAL B O 1
ATOM 3946 N N . GLY B 1 146 ? -10.164 -32.875 -16.016 1 41.66 146 GLY B N 1
ATOM 3947 C CA . GLY B 1 146 ? -10.945 -34.031 -15.562 1 41.66 146 GLY B CA 1
ATOM 3948 C C . GLY B 1 146 ? -12.43 -33.875 -15.852 1 41.66 146 GLY B C 1
ATOM 3949 O O . GLY B 1 146 ? -13.195 -34.812 -15.664 1 41.66 146 GLY B O 1
ATOM 3950 N N . TYR B 1 147 ? -13.031 -32.781 -15.586 1 36.22 147 TYR B N 1
ATOM 3951 C CA . TYR B 1 147 ? -14.477 -32.906 -15.539 1 36.22 147 TYR B CA 1
ATOM 3952 C C . TYR B 1 147 ? -15.07 -33 -16.938 1 36.22 147 TYR B C 1
ATOM 3954 O O . TYR B 1 147 ? -14.961 -32.062 -17.734 1 36.22 147 TYR B O 1
ATOM 3962 N N . CYS B 1 148 ? -15.07 -34.125 -17.516 1 33.66 148 CYS B N 1
ATOM 3963 C CA . CYS B 1 148 ? -16.219 -34.344 -18.391 1 33.66 148 CYS B CA 1
ATOM 3964 C C . CYS B 1 148 ? -17.453 -33.656 -17.844 1 33.66 148 CYS B C 1
ATOM 3966 O O . CYS B 1 148 ? -18.203 -34.25 -17.047 1 33.66 148 CYS B O 1
ATOM 3968 N N . ALA B 1 149 ? -17.281 -32.531 -17.109 1 33.19 149 ALA B N 1
ATOM 3969 C CA . ALA B 1 149 ? -18.547 -32 -16.625 1 33.19 149 ALA B CA 1
ATOM 3970 C C . ALA B 1 149 ? -19.594 -31.984 -17.734 1 33.19 149 ALA B C 1
ATOM 3972 O O . ALA B 1 149 ? -19.266 -31.719 -18.891 1 33.19 149 ALA B O 1
ATOM 3973 N N . GLU B 1 150 ? -20.766 -32.594 -17.609 1 33.5 150 GLU B N 1
ATOM 3974 C CA . GLU B 1 150 ? -22.047 -32.25 -18.219 1 33.5 150 GLU B CA 1
ATOM 3975 C C . GLU B 1 150 ? -22.109 -30.781 -18.578 1 33.5 150 GLU B C 1
ATOM 3977 O O . GLU B 1 150 ? -21.281 -29.984 -18.125 1 33.5 150 GLU B O 1
ATOM 3982 N N . GLU B 1 151 ? -23.469 -30.234 -18.844 1 33.44 151 GLU B N 1
ATOM 3983 C CA . GLU B 1 151 ? -24.219 -29.125 -19.406 1 33.44 151 GLU B CA 1
ATOM 3984 C C . GLU B 1 151 ? -23.922 -27.828 -18.641 1 33.44 151 GLU B C 1
ATOM 3986 O O . GLU B 1 151 ? -24.812 -26.984 -18.469 1 33.44 151 GLU B O 1
ATOM 3991 N N . ARG B 1 152 ? -23.109 -27.672 -17.703 1 32.06 152 ARG B N 1
ATOM 3992 C CA . ARG B 1 152 ? -23.469 -26.391 -17.109 1 32.06 152 ARG B CA 1
ATOM 3993 C C . ARG B 1 152 ? -23.109 -25.234 -18.031 1 32.06 152 ARG B C 1
ATOM 3995 O O . ARG B 1 152 ? -21.938 -25.062 -18.375 1 32.06 152 ARG B O 1
ATOM 4002 N N . VAL B 1 153 ? -23.969 -24.922 -19.016 1 30.62 153 VAL B N 1
ATOM 4003 C CA . VAL B 1 153 ? -24.078 -23.703 -19.797 1 30.62 153 VAL B CA 1
ATOM 4004 C C . VAL B 1 153 ? -24.141 -22.484 -18.875 1 30.62 153 VAL B C 1
ATOM 4006 O O . VAL B 1 153 ? -25.047 -22.375 -18.047 1 30.62 153 VAL B O 1
ATOM 4009 N N . TYR B 1 154 ? -23.125 -22.078 -18.297 1 31.12 154 TYR B N 1
ATOM 4010 C CA . TYR B 1 154 ? -23.344 -20.734 -17.734 1 31.12 154 TYR B CA 1
ATOM 4011 C C . TYR B 1 154 ? -23.766 -19.766 -18.828 1 31.12 154 TYR B C 1
ATOM 4013 O O . TYR B 1 154 ? -23.016 -19.516 -19.781 1 31.12 154 TYR B O 1
ATOM 4021 N N . LYS B 1 155 ? -25.125 -19.719 -19.188 1 32.19 155 LYS B N 1
ATOM 4022 C CA . LYS B 1 155 ? -25.859 -18.859 -20.094 1 32.19 155 LYS B CA 1
ATOM 4023 C C . LYS B 1 155 ? -25.719 -17.391 -19.688 1 32.19 155 LYS B C 1
ATOM 4025 O O . LYS B 1 155 ? -26.5 -16.547 -20.141 1 32.19 155 LYS B O 1
ATOM 4030 N N . GLY B 1 156 ? -24.812 -16.875 -18.891 1 34.06 156 GLY B N 1
ATOM 4031 C CA . GLY B 1 156 ? -25.109 -15.445 -18.906 1 34.06 156 GLY B CA 1
ATOM 4032 C C . GLY B 1 156 ? -24.828 -14.797 -20.25 1 34.06 156 GLY B C 1
ATOM 4033 O O . GLY B 1 156 ? -24.234 -15.414 -21.125 1 34.06 156 GLY B O 1
ATOM 4034 N N . PRO B 1 157 ? -25.422 -13.68 -20.594 1 33.09 157 PRO B N 1
ATOM 4035 C CA . PRO B 1 157 ? -25.375 -13.125 -21.938 1 33.09 157 PRO B CA 1
ATOM 4036 C C . PRO B 1 157 ? -24 -13.25 -22.594 1 33.09 157 PRO B C 1
ATOM 4038 O O . PRO B 1 157 ? -23.922 -13.555 -23.797 1 33.09 157 PRO B O 1
ATOM 4041 N N . LEU B 1 158 ? -23.047 -12.594 -22.094 1 33.12 158 LEU B N 1
ATOM 4042 C CA . LEU B 1 158 ? -21.859 -12.461 -22.953 1 33.12 158 LEU B CA 1
ATOM 4043 C C . LEU B 1 158 ? -21.016 -13.727 -22.906 1 33.12 158 LEU B C 1
ATOM 4045 O O . LEU B 1 158 ? -20 -13.828 -23.594 1 33.12 158 LEU B O 1
ATOM 4049 N N . ASN B 1 159 ? -20.969 -14.445 -21.781 1 32.31 159 ASN B N 1
ATOM 4050 C CA . ASN B 1 159 ? -19.953 -15.484 -21.766 1 32.31 159 ASN B CA 1
ATOM 4051 C C . ASN B 1 159 ? -20.406 -16.719 -22.547 1 32.31 159 ASN B C 1
ATOM 4053 O O . ASN B 1 159 ? -21.281 -17.453 -22.094 1 32.31 159 ASN B O 1
ATOM 4057 N N . LEU B 1 160 ? -20.656 -16.641 -23.828 1 29.73 160 LEU B N 1
ATOM 4058 C CA . LEU B 1 160 ? -20.859 -17.812 -24.672 1 29.73 160 LEU B CA 1
ATOM 4059 C C . LEU B 1 160 ? -19.797 -18.859 -24.391 1 29.73 160 LEU B C 1
ATOM 4061 O O . LEU B 1 160 ? -18.609 -18.641 -24.609 1 29.73 160 LEU B O 1
ATOM 4065 N N . PHE B 1 161 ? -19.891 -19.562 -23.281 1 31.22 161 PHE B N 1
ATOM 4066 C CA . PHE B 1 161 ? -19.031 -20.734 -23.125 1 31.22 161 PHE B CA 1
ATOM 4067 C C . PHE B 1 161 ? -19.344 -21.766 -24.203 1 31.22 161 PHE B C 1
ATOM 4069 O O . PHE B 1 161 ? -20.5 -22.109 -24.438 1 31.22 161 PHE B O 1
ATOM 4076 N N . TYR B 1 162 ? -18.812 -21.734 -25.375 1 29.72 162 TYR B N 1
ATOM 4077 C CA . TYR B 1 162 ? -18.938 -22.844 -26.312 1 29.72 162 TYR B CA 1
ATOM 4078 C C . TYR B 1 162 ? -18.234 -24.078 -25.781 1 29.72 162 TYR B C 1
ATOM 4080 O O . TYR B 1 162 ? -17.062 -24.016 -25.391 1 29.72 162 TYR B O 1
ATOM 4088 N N . ILE B 1 163 ? -18.906 -24.922 -24.891 1 32.09 163 ILE B N 1
ATOM 4089 C CA . ILE B 1 163 ? -18.438 -26.281 -24.594 1 32.09 163 ILE B CA 1
ATOM 4090 C C . ILE B 1 163 ? -18.2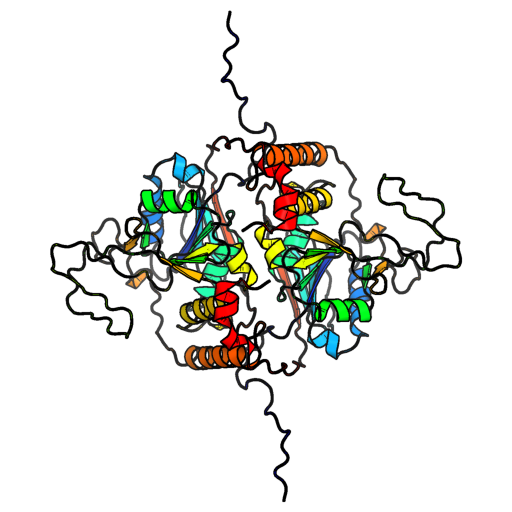5 -27.047 -25.906 1 32.09 163 ILE B C 1
ATOM 4092 O O . ILE B 1 163 ? -19.219 -27.297 -26.625 1 32.09 163 ILE B O 1
ATOM 4096 N N . LEU B 1 164 ? -17.172 -26.906 -26.547 1 30.98 164 LEU B N 1
ATOM 4097 C CA . LEU B 1 164 ? -16.984 -27.875 -27.609 1 30.98 164 LEU B CA 1
ATOM 4098 C C . LEU B 1 164 ? -16.984 -29.297 -27.062 1 30.98 164 LEU B C 1
ATOM 4100 O O . LEU B 1 164 ? -16.719 -29.5 -25.875 1 30.98 164 LEU B O 1
ATOM 4104 N N . SER B 1 165 ? -16.984 -30.469 -27.859 1 32.12 165 SER B N 1
ATOM 4105 C CA . SER B 1 165 ? -17.047 -31.922 -27.766 1 32.12 165 SER B CA 1
ATOM 4106 C C . SER B 1 165 ? -16.078 -32.438 -26.719 1 32.12 165 SER B C 1
ATOM 4108 O O . SER B 1 165 ? -15.094 -31.797 -26.391 1 32.12 165 SER B O 1
ATOM 4110 N N . CYS B 1 166 ? -16.266 -33.656 -25.875 1 36.28 166 CYS B N 1
ATOM 4111 C CA . CYS B 1 166 ? -15.68 -34.5 -24.844 1 36.28 166 CYS B CA 1
ATOM 4112 C C . CYS B 1 166 ? -14.164 -34.562 -25 1 36.28 166 CYS B C 1
ATOM 4114 O O . CYS B 1 166 ? -13.445 -34.812 -24.016 1 36.28 166 CYS B O 1
ATOM 4116 N N . LYS B 1 167 ? -13.578 -35.062 -26.031 1 40.56 167 LYS B N 1
ATOM 4117 C CA . LYS B 1 167 ? -12.164 -35.312 -26.312 1 40.56 167 LYS B CA 1
ATOM 4118 C C . LYS B 1 167 ? -11.344 -34.031 -26.125 1 40.56 167 LYS B C 1
ATOM 4120 O O . LYS B 1 167 ? -10.117 -34.062 -26.234 1 40.56 167 LYS B O 1
ATOM 4125 N N . LYS B 1 168 ? -11.805 -32.719 -26.359 1 42.06 168 LYS B N 1
ATOM 4126 C CA . LYS B 1 168 ? -11.086 -31.469 -26.609 1 42.06 168 LYS B CA 1
ATOM 4127 C C . LYS B 1 168 ? -10.969 -30.625 -25.344 1 42.06 168 LYS B C 1
ATOM 4129 O O . LYS B 1 168 ? -11.914 -30.547 -24.562 1 42.06 168 LYS B O 1
ATOM 4134 N N . LYS B 1 169 ? -9.648 -30.359 -24.781 1 49.97 169 LYS B N 1
ATOM 4135 C CA . LYS B 1 169 ? -9.25 -29.406 -23.75 1 49.97 169 LYS B CA 1
ATOM 4136 C C . LYS B 1 169 ? -10.203 -28.203 -23.719 1 49.97 169 LYS B C 1
ATOM 4138 O O . LYS B 1 169 ? -10.344 -27.484 -24.703 1 49.97 169 LYS B O 1
ATOM 4143 N N . THR B 1 170 ? -11.297 -28.406 -22.875 1 53.56 170 THR B N 1
ATOM 4144 C CA . THR B 1 170 ? -12.227 -27.281 -22.75 1 53.56 170 THR B CA 1
ATOM 4145 C C . THR B 1 170 ? -11.594 -26.141 -21.969 1 53.56 170 THR B C 1
ATOM 4147 O O . THR B 1 170 ? -11.062 -26.344 -20.875 1 53.56 170 THR B O 1
ATOM 4150 N N . ILE B 1 171 ? -11.125 -25.156 -22.609 1 53.62 171 ILE B N 1
ATOM 4151 C CA . ILE B 1 171 ? -10.625 -23.922 -22.016 1 53.62 171 ILE B CA 1
ATOM 4152 C C . ILE B 1 171 ? -11.789 -23.062 -21.531 1 53.62 171 ILE B C 1
ATOM 4154 O O . ILE B 1 171 ? -12.758 -22.844 -22.266 1 53.62 171 ILE B O 1
ATOM 4158 N N . TYR B 1 172 ? -11.828 -22.922 -20.203 1 60.59 172 TYR B N 1
ATOM 4159 C CA . TYR B 1 172 ? -12.875 -22.109 -19.594 1 60.59 172 TYR B CA 1
ATOM 4160 C C . TYR B 1 172 ? -12.375 -20.688 -19.297 1 60.59 172 TYR B C 1
ATOM 4162 O O . TYR B 1 172 ? -11.172 -20.469 -19.203 1 60.59 172 TYR B O 1
ATOM 4170 N N . LYS B 1 173 ? -13.391 -19.875 -19.297 1 62.91 173 LYS B N 1
ATOM 4171 C CA . LYS B 1 173 ? -13.109 -18.516 -18.891 1 62.91 173 LYS B CA 1
ATOM 4172 C C . LYS B 1 173 ? -12.539 -18.469 -17.469 1 62.91 173 LYS B C 1
ATOM 4174 O O . LYS B 1 173 ? -12.766 -19.391 -16.672 1 62.91 173 LYS B O 1
ATOM 4179 N N . GLY B 1 174 ? -11.703 -17.594 -17.344 1 64.44 174 GLY B N 1
ATOM 4180 C CA . GLY B 1 174 ? -10.984 -17.422 -16.094 1 64.44 174 GLY B CA 1
ATOM 4181 C C . GLY B 1 174 ? -11.898 -17.297 -14.883 1 64.44 174 GLY B C 1
ATOM 4182 O O . GLY B 1 174 ? -13.039 -16.859 -15.008 1 64.44 174 GLY B O 1
ATOM 4183 N N . HIS B 1 175 ? -11.43 -17.797 -13.836 1 70.19 175 HIS B N 1
ATOM 4184 C CA . HIS B 1 175 ? -12.148 -17.656 -12.57 1 70.19 175 HIS B CA 1
ATOM 4185 C C . HIS B 1 175 ? -12.258 -16.188 -12.164 1 70.19 175 HIS B C 1
ATOM 4187 O O . HIS B 1 175 ? -11.32 -15.406 -12.375 1 70.19 175 HIS B O 1
ATOM 4193 N N . THR B 1 176 ? -13.336 -15.859 -11.586 1 64.75 176 THR B N 1
ATOM 4194 C CA . THR B 1 176 ? -13.672 -14.477 -11.281 1 64.75 176 THR B CA 1
ATOM 4195 C C . THR B 1 176 ? -12.727 -13.914 -10.219 1 64.75 176 THR B C 1
ATOM 4197 O O . THR B 1 176 ? -12.578 -12.695 -10.094 1 64.75 176 THR B O 1
ATOM 4200 N N . ASN B 1 177 ? -12.047 -14.766 -9.562 1 77.44 177 ASN B N 1
ATOM 4201 C CA . ASN B 1 177 ? -11.258 -14.281 -8.43 1 77.44 177 ASN B CA 1
ATOM 4202 C C . ASN B 1 177 ? -9.766 -14.367 -8.711 1 77.44 177 ASN B C 1
ATOM 4204 O O . ASN B 1 177 ? -8.953 -14.312 -7.785 1 77.44 177 ASN B O 1
ATOM 4208 N N . THR B 1 178 ? -9.367 -14.617 -9.852 1 87.38 178 THR B N 1
ATOM 4209 C CA . THR B 1 178 ? -7.969 -14.664 -10.258 1 87.38 178 THR B CA 1
ATOM 4210 C C . THR B 1 178 ? -7.629 -13.492 -11.172 1 87.38 178 THR B C 1
ATOM 4212 O O . THR B 1 178 ? -8.289 -13.281 -12.188 1 87.38 178 THR B O 1
ATOM 4215 N N . PHE B 1 179 ? -6.617 -12.773 -10.773 1 93.44 179 PHE B N 1
ATOM 4216 C CA . PHE B 1 179 ? -6.227 -11.586 -11.531 1 93.44 179 PHE B CA 1
ATOM 4217 C C . PHE B 1 179 ? -4.707 -11.477 -11.609 1 93.44 179 PHE B C 1
ATOM 4219 O O . PHE B 1 179 ? -4.004 -11.773 -10.648 1 93.44 179 PHE B O 1
ATOM 4226 N N . PHE B 1 180 ? -4.254 -11.219 -12.828 1 97.25 180 PHE B N 1
ATOM 4227 C CA . PHE B 1 180 ? -2.918 -10.672 -13.039 1 97.25 180 PHE B CA 1
ATOM 4228 C C . PHE B 1 180 ? -2.969 -9.156 -13.164 1 97.25 180 PHE B C 1
ATOM 4230 O O . PHE B 1 180 ? -3.52 -8.625 -14.125 1 97.25 180 PHE B O 1
ATOM 4237 N N . ILE B 1 181 ? -2.422 -8.469 -12.102 1 96.69 181 ILE B N 1
ATOM 4238 C CA . ILE B 1 181 ? -2.705 -7.043 -11.969 1 96.69 181 ILE B CA 1
ATOM 4239 C C . ILE B 1 181 ? -1.479 -6.32 -11.414 1 96.69 181 ILE B C 1
ATOM 4241 O O . ILE B 1 181 ? -0.633 -6.938 -10.766 1 96.69 181 ILE B O 1
ATOM 4245 N N . SER B 1 182 ? -1.393 -5.039 -11.758 1 94.62 182 SER B N 1
ATOM 4246 C CA . SER B 1 182 ? -0.34 -4.199 -11.195 1 94.62 182 SER B CA 1
ATOM 4247 C C . SER B 1 182 ? -0.588 -3.908 -9.719 1 94.62 182 SER B C 1
ATOM 4249 O O . SER B 1 182 ? -1.707 -3.568 -9.328 1 94.62 182 SER B O 1
ATOM 4251 N N . ARG B 1 183 ? 0.436 -4.027 -8.898 1 94.25 183 ARG B N 1
ATOM 4252 C CA . ARG B 1 183 ? 0.34 -3.672 -7.48 1 94.25 183 ARG B CA 1
ATOM 4253 C C . ARG B 1 183 ? -0.056 -2.209 -7.312 1 94.25 183 ARG B C 1
ATOM 4255 O O . ARG B 1 183 ? -0.882 -1.88 -6.457 1 94.25 183 ARG B O 1
ATOM 4262 N N . ALA B 1 184 ? 0.525 -1.371 -8.156 1 88.81 184 ALA B N 1
ATOM 4263 C CA . ALA B 1 184 ? 0.246 0.061 -8.094 1 88.81 184 ALA B CA 1
ATOM 4264 C C . ALA B 1 184 ? -1.232 0.342 -8.352 1 88.81 184 ALA B C 1
ATOM 4266 O O . ALA B 1 184 ? -1.857 1.116 -7.621 1 88.81 184 ALA B O 1
ATOM 4267 N N . ARG B 1 185 ? -1.731 -0.257 -9.375 1 89.88 185 ARG B N 1
ATOM 4268 C CA . ARG B 1 185 ? -3.139 -0.069 -9.711 1 89.88 185 ARG B CA 1
ATOM 4269 C C . ARG B 1 185 ? -4.043 -0.601 -8.602 1 89.88 185 ARG B C 1
ATOM 4271 O O . ARG B 1 185 ? -5.055 0.021 -8.266 1 89.88 185 ARG B O 1
ATOM 4278 N N . TYR B 1 186 ? -3.676 -1.707 -8.125 1 94.75 186 TYR B N 1
ATOM 4279 C CA . TYR B 1 186 ? -4.398 -2.32 -7.016 1 94.75 186 TYR B CA 1
ATOM 4280 C C . TYR B 1 186 ? -4.469 -1.377 -5.82 1 94.75 186 TYR B C 1
ATOM 4282 O O . TYR B 1 186 ? -5.551 -1.121 -5.285 1 94.75 186 TYR B O 1
ATOM 4290 N N . MET B 1 187 ? -3.359 -0.791 -5.48 1 90.81 187 MET B N 1
ATOM 4291 C CA . MET B 1 187 ? -3.25 0.054 -4.297 1 90.81 187 MET B CA 1
ATOM 4292 C C . MET B 1 187 ? -3.867 1.426 -4.543 1 90.81 187 MET B C 1
ATOM 4294 O O . MET B 1 187 ? -4.406 2.045 -3.627 1 90.81 187 MET B O 1
ATOM 4298 N N . ARG B 1 188 ? -3.801 1.868 -5.711 1 88.5 188 ARG B N 1
ATOM 4299 C CA . ARG B 1 188 ? -4.398 3.15 -6.066 1 88.5 188 ARG B CA 1
ATOM 4300 C C . ARG B 1 188 ? -5.891 3.166 -5.742 1 88.5 188 ARG B C 1
ATOM 4302 O O . ARG B 1 188 ? -6.418 4.176 -5.27 1 88.5 188 ARG B O 1
ATOM 4309 N N . LEU B 1 189 ? -6.438 2.094 -5.984 1 92 189 LEU B N 1
ATOM 4310 C CA . LEU B 1 189 ? -7.883 2.031 -5.801 1 92 189 LEU B CA 1
ATOM 4311 C C . LEU B 1 189 ? -8.242 1.251 -4.539 1 92 189 LEU B C 1
ATOM 4313 O O . LEU B 1 189 ? -9.328 0.682 -4.441 1 92 189 LEU B O 1
ATOM 4317 N N . PHE B 1 190 ? -7.301 1.105 -3.646 1 93.19 190 PHE B N 1
ATOM 4318 C CA . PHE B 1 190 ? -7.461 0.682 -2.26 1 93.19 190 PHE B CA 1
ATOM 4319 C C . PHE B 1 190 ? -7.762 -0.811 -2.182 1 93.19 190 PHE B C 1
ATOM 4321 O O . PHE B 1 190 ? -8.336 -1.282 -1.201 1 93.19 190 PHE B O 1
ATOM 4328 N N . GLY B 1 191 ? -7.48 -1.538 -3.262 1 95.75 191 GLY B N 1
ATOM 4329 C CA . GLY B 1 191 ? -7.641 -2.982 -3.242 1 95.75 191 GLY B CA 1
ATOM 4330 C C . GLY B 1 191 ? -9.086 -3.42 -3.068 1 95.75 191 GLY B C 1
ATOM 4331 O O . GLY B 1 191 ? -10 -2.77 -3.574 1 95.75 191 GLY B O 1
ATOM 4332 N N . TYR B 1 192 ? -9.258 -4.57 -2.482 1 97.31 192 TYR B N 1
ATOM 4333 C CA . TYR B 1 192 ? -10.594 -5.074 -2.168 1 97.31 192 TYR B CA 1
ATOM 4334 C C . TYR B 1 192 ? -11.219 -4.277 -1.03 1 97.31 192 TYR B C 1
ATOM 4336 O O . TYR B 1 192 ? -10.531 -3.877 -0.089 1 97.31 192 TYR B O 1
ATOM 4344 N N . ASP B 1 193 ? -12.5 -4.031 -1.155 1 97.81 193 ASP B N 1
ATOM 4345 C CA . ASP B 1 193 ? -13.227 -3.355 -0.085 1 97.81 193 ASP B CA 1
ATOM 4346 C C . ASP B 1 193 ? -13.523 -4.312 1.065 1 97.81 193 ASP B C 1
ATOM 4348 O O . ASP B 1 193 ? -14.391 -5.18 0.948 1 97.81 193 ASP B O 1
ATOM 4352 N N . GLU B 1 194 ? -12.938 -4.102 2.141 1 97.88 194 GLU B N 1
ATOM 4353 C CA . GLU B 1 194 ? -13.047 -5.027 3.262 1 97.88 194 GLU B CA 1
ATOM 4354 C C . GLU B 1 194 ? -14.383 -4.855 3.988 1 97.88 194 GLU B C 1
ATOM 4356 O O . GLU B 1 194 ? -14.688 -5.605 4.918 1 97.88 194 GLU B O 1
ATOM 4361 N N . GLU B 1 195 ? -15.18 -3.914 3.549 1 97.12 195 GLU B N 1
ATOM 4362 C CA . GLU B 1 195 ? -16.547 -3.861 4.086 1 97.12 195 GLU B CA 1
ATOM 4363 C C . GLU B 1 195 ? -17.297 -5.152 3.801 1 97.12 195 GLU B C 1
ATOM 4365 O O . GLU B 1 195 ? -18.203 -5.523 4.547 1 97.12 195 GLU B O 1
ATOM 4370 N N . PHE B 1 196 ? -16.922 -5.828 2.777 1 96.81 196 PHE B N 1
ATOM 4371 C CA . PHE B 1 196 ? -17.594 -7.062 2.395 1 96.81 196 PHE B CA 1
ATOM 4372 C C . PHE B 1 196 ? -17.141 -8.219 3.277 1 96.81 196 PHE B C 1
ATOM 4374 O O . PHE B 1 196 ? -17.781 -9.273 3.305 1 96.81 196 PHE B O 1
ATOM 4381 N N . ALA B 1 197 ? -16.016 -8.102 3.926 1 95.62 197 ALA B N 1
ATOM 4382 C CA . ALA B 1 197 ? -15.516 -9.164 4.789 1 95.62 197 ALA B CA 1
ATOM 4383 C C . ALA B 1 197 ? -16.484 -9.461 5.93 1 95.62 197 ALA B C 1
ATOM 4385 O O . ALA B 1 197 ? -17.156 -8.555 6.426 1 95.62 197 ALA B O 1
ATOM 4386 N N . GLY B 1 198 ? -16.578 -10.68 6.422 1 94.19 198 GLY B N 1
ATOM 4387 C CA . GLY B 1 198 ? -17.516 -11.109 7.453 1 94.19 198 GLY B CA 1
ATOM 4388 C C . GLY B 1 198 ? -18.781 -11.719 6.895 1 94.19 198 GLY B C 1
ATOM 4389 O O . GLY B 1 198 ? -19.516 -12.391 7.617 1 94.19 198 GLY B O 1
ATOM 4390 N N . HIS B 1 199 ? -18.984 -11.477 5.562 1 93.31 199 HIS B N 1
ATOM 4391 C CA . HIS B 1 199 ? -20.172 -11.977 4.879 1 93.31 199 HIS B CA 1
ATOM 4392 C C . HIS B 1 199 ? -19.828 -12.461 3.473 1 93.31 199 HIS B C 1
ATOM 4394 O O . HIS B 1 199 ? -18.859 -12.008 2.871 1 93.31 199 HIS B O 1
ATOM 4400 N N . TYR B 1 200 ? -20.656 -13.219 2.969 1 91.69 200 TYR B N 1
ATOM 4401 C CA . TYR B 1 200 ? -20.359 -13.883 1.704 1 91.69 200 TYR B CA 1
ATOM 4402 C C . TYR B 1 200 ? -20.734 -13 0.521 1 91.69 200 TYR B C 1
ATOM 4404 O O . TYR B 1 200 ? -21.797 -12.367 0.521 1 91.69 200 TYR B O 1
ATOM 4412 N N . GLY B 1 201 ? -19.766 -12.961 -0.413 1 90.62 201 GLY B N 1
ATOM 4413 C CA . GLY B 1 201 ? -20.141 -12.57 -1.766 1 90.62 201 GLY B CA 1
ATOM 4414 C C . GLY B 1 201 ? -19.859 -11.109 -2.055 1 90.62 201 GLY B C 1
ATOM 4415 O O . GLY B 1 201 ? -19.547 -10.336 -1.145 1 90.62 201 GLY B O 1
ATOM 4416 N N . SER B 1 202 ? -19.781 -10.734 -3.316 1 92.56 202 SER B N 1
ATOM 4417 C CA . SER B 1 202 ? -19.875 -9.422 -3.945 1 92.56 202 SER B CA 1
ATOM 4418 C C . SER B 1 202 ? -18.516 -8.727 -3.971 1 92.56 202 SER B C 1
ATOM 4420 O O . SER B 1 202 ? -18.312 -7.746 -4.691 1 92.56 202 SER B O 1
ATOM 4422 N N . GLU B 1 203 ? -17.578 -9.141 -3.148 1 94.06 203 GLU B N 1
ATOM 4423 C CA . GLU B 1 203 ? -16.297 -8.438 -3.07 1 94.06 203 GLU B CA 1
ATOM 4424 C C . GLU B 1 203 ? -15.562 -8.477 -4.41 1 94.06 203 GLU B C 1
ATOM 4426 O O . GLU B 1 203 ? -14.992 -7.473 -4.836 1 94.06 203 GLU B O 1
ATOM 4431 N N . ASP B 1 204 ? -15.578 -9.617 -5.129 1 92.19 204 ASP B N 1
ATOM 4432 C CA . ASP B 1 204 ? -14.898 -9.742 -6.414 1 92.19 204 ASP B CA 1
ATOM 4433 C C . ASP B 1 204 ? -15.57 -8.883 -7.48 1 92.19 204 ASP B C 1
ATOM 4435 O O . ASP B 1 204 ? -14.898 -8.172 -8.234 1 92.19 204 ASP B O 1
ATOM 4439 N N . PHE B 1 205 ? -16.859 -9.023 -7.457 1 92.31 205 PHE B N 1
ATOM 4440 C CA . PHE B 1 205 ? -17.656 -8.281 -8.43 1 92.31 205 PHE B CA 1
ATOM 4441 C C . PHE B 1 205 ? -17.453 -6.777 -8.273 1 92.31 205 PHE B C 1
ATOM 4443 O O . PHE B 1 205 ? -17.172 -6.078 -9.25 1 92.31 205 PHE B O 1
ATOM 4450 N N . ARG B 1 206 ? -17.562 -6.305 -7.047 1 94.81 206 ARG B N 1
ATOM 4451 C CA . ARG B 1 206 ? -17.406 -4.879 -6.777 1 94.81 206 ARG B CA 1
ATOM 4452 C C . ARG B 1 206 ? -15.977 -4.418 -7.07 1 94.81 206 ARG B C 1
ATOM 4454 O O . ARG B 1 206 ? -15.766 -3.311 -7.57 1 94.81 206 ARG B O 1
ATOM 4461 N N . PHE B 1 207 ? -15.055 -5.273 -6.793 1 96.12 207 PHE B N 1
ATOM 4462 C CA . PHE B 1 207 ? -13.664 -4.957 -7.098 1 96.12 207 PHE B CA 1
ATOM 4463 C C . PHE B 1 207 ? -13.484 -4.676 -8.586 1 96.12 207 PHE B C 1
ATOM 4465 O O . PHE B 1 207 ? -12.938 -3.637 -8.961 1 96.12 207 PHE B O 1
ATOM 4472 N N . VAL B 1 208 ? -13.992 -5.504 -9.414 1 93.25 208 VAL B N 1
ATOM 4473 C CA . VAL B 1 208 ? -13.828 -5.391 -10.859 1 93.25 208 VAL B CA 1
ATOM 4474 C C . VAL B 1 208 ? -14.586 -4.164 -11.367 1 93.25 208 VAL B C 1
ATOM 4476 O O . VAL B 1 208 ? -14.055 -3.381 -12.156 1 93.25 208 VAL B O 1
ATOM 4479 N N . LYS B 1 209 ? -15.789 -3.994 -10.891 1 93.19 209 LYS B N 1
ATOM 4480 C CA . LYS B 1 209 ? -16.609 -2.871 -11.344 1 93.19 209 LYS B CA 1
ATOM 4481 C C . LYS B 1 209 ? -15.969 -1.539 -10.961 1 93.19 209 LYS B C 1
ATOM 4483 O O . LYS B 1 209 ? -15.984 -0.586 -11.742 1 93.19 209 LYS B O 1
ATOM 4488 N N . PHE B 1 210 ? -15.492 -1.505 -9.766 1 94.31 210 PHE B N 1
ATOM 4489 C CA . PHE B 1 210 ? -14.836 -0.28 -9.312 1 94.31 210 PHE B CA 1
ATOM 4490 C C . PHE B 1 210 ? -13.594 0.012 -10.141 1 94.31 210 PHE B C 1
ATOM 4492 O O . PHE B 1 210 ? -13.359 1.155 -10.539 1 94.31 210 PHE B O 1
ATOM 4499 N N . GLN B 1 211 ? -12.797 -1.028 -10.461 1 92.94 211 GLN B N 1
ATOM 4500 C CA . GLN B 1 211 ? -11.633 -0.889 -11.328 1 92.94 211 GLN B CA 1
ATOM 4501 C C . GLN B 1 211 ? -12.023 -0.339 -12.695 1 92.94 211 GLN B C 1
ATOM 4503 O O . GLN B 1 211 ? -11.414 0.608 -13.188 1 92.94 211 GLN B O 1
ATOM 4508 N N . LYS B 1 212 ? -12.992 -0.857 -13.195 1 91.19 212 LYS B N 1
ATOM 4509 C CA . LYS B 1 212 ? -13.43 -0.451 -14.523 1 91.19 212 LYS B CA 1
ATOM 4510 C C . LYS B 1 212 ? -13.953 0.982 -14.516 1 91.19 212 LYS B C 1
ATOM 4512 O O . LYS B 1 212 ? -13.711 1.744 -15.453 1 91.19 212 LYS B O 1
ATOM 4517 N N . ALA B 1 213 ? -14.703 1.321 -13.484 1 91.5 213 ALA B N 1
ATOM 4518 C CA . ALA B 1 213 ? -15.219 2.684 -13.359 1 91.5 213 ALA B CA 1
ATOM 4519 C C . ALA B 1 213 ? -14.078 3.699 -13.367 1 91.5 213 ALA B C 1
ATOM 4521 O O . ALA B 1 213 ? -14.25 4.832 -13.828 1 91.5 213 ALA B O 1
ATOM 4522 N N . HIS B 1 214 ? -12.938 3.242 -12.883 1 91.94 214 HIS B N 1
ATOM 4523 C CA . HIS B 1 214 ? -11.797 4.141 -12.781 1 91.94 214 HIS B CA 1
ATOM 4524 C C . HIS B 1 214 ? -10.875 3.992 -13.984 1 91.94 214 HIS B C 1
ATOM 4526 O O . HIS B 1 214 ? -9.742 4.48 -13.969 1 91.94 214 HIS B O 1
ATOM 4532 N N . GLY B 1 215 ? -11.297 3.229 -14.938 1 89.75 215 GLY B N 1
ATOM 4533 C CA . GLY B 1 215 ? -10.594 3.227 -16.219 1 89.75 215 GLY B CA 1
ATOM 4534 C C . GLY B 1 215 ? -9.633 2.059 -16.359 1 89.75 215 GLY B C 1
ATOM 4535 O O . GLY B 1 215 ? -8.828 2.025 -17.297 1 89.75 215 GLY B O 1
ATOM 4536 N N . SER B 1 216 ? -9.617 1.157 -15.461 1 91.12 216 SER B N 1
ATOM 4537 C CA . SER B 1 216 ? -8.836 -0.062 -15.656 1 91.12 216 SER B CA 1
ATOM 4538 C C . SER B 1 216 ? -9.391 -0.893 -16.812 1 91.12 216 SER B C 1
ATOM 4540 O O . SER B 1 216 ? -10.602 -0.887 -17.062 1 91.12 216 SER B O 1
ATOM 4542 N N . ILE B 1 217 ? -8.508 -1.587 -17.453 1 92.44 217 ILE B N 1
ATOM 4543 C CA . ILE B 1 217 ? -8.883 -2.35 -18.641 1 92.44 217 ILE B CA 1
ATOM 4544 C C . ILE B 1 217 ? -8.758 -3.844 -18.359 1 92.44 217 ILE B C 1
ATOM 4546 O O . ILE B 1 217 ? -7.648 -4.348 -18.141 1 92.44 217 ILE B O 1
ATOM 4550 N N . GLN B 1 218 ? -9.883 -4.477 -18.359 1 91.31 218 GLN B N 1
ATOM 4551 C CA . GLN B 1 218 ? -9.898 -5.918 -18.156 1 91.31 218 GLN B CA 1
ATOM 4552 C C . GLN B 1 218 ? -9.672 -6.668 -19.469 1 91.31 218 GLN B C 1
ATOM 4554 O O . GLN B 1 218 ? -10.289 -6.348 -20.484 1 91.31 218 GLN B O 1
ATOM 4559 N N . GLY B 1 219 ? -8.742 -7.586 -19.469 1 90.12 219 GLY B N 1
ATOM 4560 C CA . GLY B 1 219 ? -8.492 -8.453 -20.609 1 90.12 219 GLY B CA 1
ATOM 4561 C C . GLY B 1 219 ? -8.156 -9.875 -20.203 1 90.12 219 GLY B C 1
ATOM 4562 O O . GLY B 1 219 ? -8.297 -10.25 -19.031 1 90.12 219 GLY B O 1
ATOM 4563 N N . TYR B 1 220 ? -7.887 -10.703 -21.219 1 90.44 220 TYR B N 1
ATOM 4564 C CA . TYR B 1 220 ? -7.426 -12.07 -21 1 90.44 220 TYR B CA 1
ATOM 4565 C C . TYR B 1 220 ? -5.992 -12.25 -21.484 1 90.44 220 TYR B C 1
ATOM 4567 O O . TYR B 1 220 ? -5.59 -11.648 -22.484 1 90.44 220 TYR B O 1
ATOM 4575 N N . LEU B 1 221 ? -5.238 -13.07 -20.734 1 92.06 221 LEU B N 1
ATOM 4576 C CA . LEU B 1 221 ? -3.969 -13.508 -21.312 1 92.06 221 LEU B CA 1
ATOM 4577 C C . LEU B 1 221 ? -4.195 -14.328 -22.578 1 92.06 221 LEU B C 1
ATOM 4579 O O . LEU B 1 221 ? -5.27 -14.898 -22.766 1 92.06 221 LEU B O 1
ATOM 4583 N N . PRO B 1 222 ? -3.174 -14.297 -23.453 1 90.06 222 PRO B N 1
ATOM 4584 C CA . PRO B 1 222 ? -3.311 -15.203 -24.594 1 90.06 222 PRO B CA 1
ATOM 4585 C C . PRO B 1 222 ? -3.701 -16.625 -24.188 1 90.06 222 PRO B C 1
ATOM 4587 O O . PRO B 1 222 ? -3.244 -17.109 -23.141 1 90.06 222 PRO B O 1
ATOM 4590 N N . ILE B 1 223 ? -4.457 -17.312 -24.953 1 85.94 223 ILE B N 1
ATOM 4591 C CA . ILE B 1 223 ? -5.133 -18.562 -24.625 1 85.94 223 ILE B CA 1
ATOM 4592 C C . ILE B 1 223 ? -4.098 -19.656 -24.375 1 85.94 223 ILE B C 1
ATOM 4594 O O . ILE B 1 223 ? -4.402 -20.688 -23.75 1 85.94 223 ILE B O 1
ATOM 4598 N N . LYS B 1 224 ? -2.912 -19.5 -24.859 1 88.12 224 LYS B N 1
ATOM 4599 C CA . LYS B 1 224 ? -1.893 -20.531 -24.656 1 88.12 224 LYS B CA 1
ATOM 4600 C C . LYS B 1 224 ? -1.358 -20.5 -23.234 1 88.12 224 LYS B C 1
ATOM 4602 O O . LYS B 1 224 ? -0.71 -21.453 -22.797 1 88.12 224 LYS B O 1
ATOM 4607 N N . TYR B 1 225 ? -1.54 -19.391 -22.531 1 91.56 225 TYR B N 1
ATOM 4608 C CA . TYR B 1 225 ? -1.101 -19.297 -21.156 1 91.56 225 TYR B CA 1
ATOM 4609 C C . TYR B 1 225 ? -2.246 -19.609 -20.188 1 91.56 225 TYR B C 1
ATOM 4611 O O . TYR B 1 225 ? -3.168 -18.797 -20.031 1 91.56 225 TYR B O 1
ATOM 4619 N N . LEU B 1 226 ? -2.156 -20.766 -19.484 1 85.56 226 LEU B N 1
ATOM 4620 C CA . LEU B 1 226 ? -3.303 -21.344 -18.797 1 85.56 226 LEU B CA 1
ATOM 4621 C C . LEU B 1 226 ? -2.959 -21.672 -17.344 1 85.56 226 LEU B C 1
ATOM 4623 O O . LEU B 1 226 ? -1.788 -21.641 -16.953 1 85.56 226 LEU B O 1
ATOM 4627 N N . CYS B 1 227 ? -3.967 -21.797 -16.609 1 88.94 227 CYS B N 1
ATOM 4628 C CA . CYS B 1 227 ? -3.883 -22.484 -15.328 1 88.94 227 CYS B CA 1
ATOM 4629 C C . CYS B 1 227 ? -4.836 -23.672 -15.281 1 88.94 227 CYS B C 1
ATOM 4631 O O . CYS B 1 227 ? -5.715 -23.812 -16.141 1 88.94 227 CYS B O 1
ATOM 4633 N N . LYS B 1 228 ? -4.559 -24.594 -14.383 1 85.81 228 LYS B N 1
ATOM 4634 C CA . LYS B 1 228 ? -5.387 -25.781 -14.188 1 85.81 228 LYS B CA 1
ATOM 4635 C C . LYS B 1 228 ? -6.09 -25.734 -12.836 1 85.81 228 LYS B C 1
ATOM 4637 O O . LYS B 1 228 ? -5.504 -25.312 -11.836 1 85.81 228 LYS B O 1
ATOM 4642 N N . GLU B 1 229 ? -7.348 -26.125 -12.867 1 82.25 229 GLU B N 1
ATOM 4643 C CA . GLU B 1 229 ? -8.039 -26.312 -11.594 1 82.25 229 GLU B CA 1
ATOM 4644 C C . GLU B 1 229 ? -7.586 -27.594 -10.898 1 82.25 229 GLU B C 1
ATOM 4646 O O . GLU B 1 229 ? -7.559 -28.656 -11.516 1 82.25 229 GLU B O 1
ATOM 4651 N N . ARG B 1 230 ? -7.234 -27.422 -9.711 1 80.12 230 ARG B N 1
ATOM 4652 C CA . ARG B 1 230 ? -6.766 -28.578 -8.953 1 80.12 230 ARG B CA 1
ATOM 4653 C C . ARG B 1 230 ? -7.934 -29.438 -8.484 1 80.12 230 ARG B C 1
ATOM 4655 O O . ARG B 1 230 ? -9 -28.906 -8.141 1 80.12 230 ARG B O 1
ATOM 4662 N N . SER B 1 231 ? -7.883 -30.75 -8.758 1 64.31 231 SER B N 1
ATOM 4663 C CA . SER B 1 231 ? -8.961 -31.719 -8.586 1 64.31 231 SER B CA 1
ATOM 4664 C C . SER B 1 231 ? -9.32 -31.891 -7.113 1 64.31 231 SER B C 1
ATOM 4666 O O . SER B 1 231 ? -8.469 -31.734 -6.238 1 64.31 231 SER B O 1
ATOM 4668 N N . SER B 1 232 ? -10.641 -31.844 -6.793 1 58.53 232 SER B N 1
ATOM 4669 C CA . SER B 1 232 ? -11.148 -32.156 -5.461 1 58.53 232 SER B CA 1
ATOM 4670 C C . SER B 1 232 ? -11.312 -33.656 -5.27 1 58.53 232 SER B C 1
ATOM 4672 O O . SER B 1 232 ? -11.789 -34.125 -4.227 1 58.53 232 SER B O 1
ATOM 4674 N N . LYS B 1 233 ? -11.031 -34.469 -6.371 1 52.28 233 LYS B N 1
ATOM 4675 C CA . LYS B 1 233 ? -11.234 -35.906 -6.242 1 52.28 233 LYS B CA 1
ATOM 4676 C C . LYS B 1 233 ? -10.109 -36.531 -5.441 1 52.28 233 LYS B C 1
ATOM 4678 O O . LYS B 1 233 ? -8.93 -36.312 -5.738 1 52.28 233 LYS B O 1
ATOM 4683 N N . LYS B 1 234 ? -10.477 -37.25 -4.375 1 53.19 234 LYS B N 1
ATOM 4684 C CA . LYS B 1 234 ? -9.586 -38 -3.498 1 53.19 234 LYS B CA 1
ATOM 4685 C C . LYS B 1 234 ? -8.727 -38.969 -4.297 1 53.19 234 LYS B C 1
ATOM 4687 O O . LYS B 1 234 ? -9.219 -39.656 -5.199 1 53.19 234 LYS B O 1
ATOM 4692 N N . GLY B 1 235 ? -7.344 -38.906 -4.168 1 47.78 235 GLY B N 1
ATOM 4693 C CA . GLY B 1 235 ? -6.438 -39.781 -4.883 1 47.78 235 GLY B CA 1
ATOM 4694 C C . GLY B 1 235 ? -5.613 -39.062 -5.938 1 47.78 235 GLY B C 1
ATOM 4695 O O . GLY B 1 235 ? -4.59 -39.594 -6.391 1 47.78 235 GLY B O 1
ATOM 4696 N N . ASP B 1 236 ? -6.113 -37.875 -6.332 1 52.25 236 ASP B N 1
ATOM 4697 C CA . ASP B 1 236 ? -5.371 -37.125 -7.332 1 52.25 236 ASP B CA 1
ATOM 4698 C C . ASP B 1 236 ? -4.203 -36.375 -6.699 1 52.25 236 ASP B C 1
ATOM 4700 O O . ASP B 1 236 ? -4.277 -35.938 -5.539 1 52.25 236 ASP B O 1
ATOM 4704 N N . GLN B 1 237 ? -3.094 -36.469 -7.25 1 49.69 237 GLN B N 1
ATOM 4705 C CA . GLN B 1 237 ? -1.872 -35.844 -6.77 1 49.69 237 GLN B CA 1
ATOM 4706 C C . GLN B 1 237 ? -2.105 -34.344 -6.461 1 49.69 237 GLN B C 1
ATOM 4708 O O . GLN B 1 237 ? -1.502 -33.812 -5.535 1 49.69 237 GLN B O 1
ATOM 4713 N N . GLN B 1 238 ? -3.018 -33.812 -7.262 1 49.38 238 GLN B N 1
ATOM 4714 C CA . GLN B 1 238 ? -3.266 -32.375 -7.051 1 49.38 238 GLN B CA 1
ATOM 4715 C C . GLN B 1 238 ? -4.598 -32.156 -6.332 1 49.38 238 GLN B C 1
ATOM 4717 O O . GLN B 1 238 ? -5.367 -31.281 -6.715 1 49.38 238 GLN B O 1
ATOM 4722 N N . PHE B 1 239 ? -4.918 -32.969 -5.379 1 47.69 239 PHE B N 1
ATOM 4723 C CA . PHE B 1 239 ? -6.184 -33 -4.656 1 47.69 239 PHE B CA 1
ATOM 4724 C C . PHE B 1 239 ? -6.309 -31.797 -3.736 1 47.69 239 PHE B C 1
ATOM 4726 O O . PHE B 1 239 ? -5.371 -31.469 -3.008 1 47.69 239 PHE B O 1
ATOM 4733 N N . VAL B 1 240 ? -7.328 -30.953 -4.055 1 54.41 240 VAL B N 1
ATOM 4734 C CA . VAL B 1 240 ? -7.703 -29.922 -3.088 1 54.41 240 VAL B CA 1
ATOM 4735 C C . VAL B 1 240 ? -8.992 -30.328 -2.381 1 54.41 240 VAL B C 1
ATOM 4737 O O . VAL B 1 240 ? -10.031 -30.531 -3.023 1 54.41 240 VAL B O 1
ATOM 4740 N N . ASP B 1 241 ? -8.961 -30.781 -1.122 1 51.22 241 ASP B N 1
ATOM 4741 C CA . ASP B 1 241 ? -10.164 -31.094 -0.363 1 51.22 241 ASP B CA 1
ATOM 4742 C C . ASP B 1 241 ? -11 -29.844 -0.13 1 51.22 241 ASP B C 1
ATOM 4744 O O . ASP B 1 241 ? -10.75 -29.078 0.808 1 51.22 241 ASP B O 1
ATOM 4748 N N . ARG B 1 242 ? -11.914 -29.609 -1.011 1 53.5 242 ARG B N 1
ATOM 4749 C CA . ARG B 1 242 ? -12.734 -28.406 -0.935 1 53.5 242 ARG B CA 1
ATOM 4750 C C . ARG B 1 242 ? -13.547 -28.375 0.357 1 53.5 242 ARG B C 1
ATOM 4752 O O . ARG B 1 242 ? -13.805 -27.297 0.906 1 53.5 242 ARG B O 1
ATOM 4759 N N . ASP B 1 243 ? -13.961 -29.609 0.795 1 50.81 243 ASP B N 1
ATOM 4760 C CA . ASP B 1 243 ? -14.727 -29.656 2.037 1 50.81 243 ASP B CA 1
ATOM 4761 C C . ASP B 1 243 ? -13.875 -29.234 3.227 1 50.81 243 ASP B C 1
ATOM 4763 O O . ASP B 1 243 ? -14.391 -28.656 4.188 1 50.81 243 ASP B O 1
ATOM 4767 N N . LEU B 1 244 ? -12.641 -29.5 2.998 1 47.97 244 LEU B N 1
ATOM 4768 C CA . LEU B 1 244 ? -11.742 -29.203 4.109 1 47.97 244 LEU B CA 1
ATOM 4769 C C . LEU B 1 244 ? -11.141 -27.812 3.949 1 47.97 244 LEU B C 1
ATOM 4771 O O . LEU B 1 244 ? -10.812 -27.156 4.941 1 47.97 244 LEU B O 1
ATOM 4775 N N . SER B 1 245 ? -10.867 -27.531 2.713 1 49.69 245 SER B N 1
ATOM 4776 C CA . SER B 1 245 ? -10.172 -26.266 2.467 1 49.69 245 SER B CA 1
ATOM 4777 C C . SER B 1 245 ? -11.148 -25.094 2.396 1 49.69 245 SER B C 1
ATOM 4779 O O . SER B 1 245 ? -10.75 -23.938 2.535 1 49.69 245 SER B O 1
ATOM 4781 N N . TYR B 1 246 ? -12.375 -25.531 2.07 1 53.44 246 TYR B N 1
ATOM 4782 C CA . TYR B 1 246 ? -13.391 -24.484 2.035 1 53.44 246 TYR B CA 1
ATOM 4783 C C . TYR B 1 246 ? -14.164 -24.438 3.348 1 53.44 246 TYR B C 1
ATOM 4785 O O . TYR B 1 246 ? -14.219 -25.422 4.086 1 53.44 246 TYR B O 1
ATOM 4793 N N . HIS B 1 247 ? -14.406 -23.312 3.734 1 55.72 247 HIS B N 1
ATOM 4794 C CA . HIS B 1 247 ? -15.164 -23.062 4.949 1 55.72 247 HIS B CA 1
ATOM 4795 C C . HIS B 1 247 ? -16.562 -23.656 4.855 1 55.72 247 HIS B C 1
ATOM 4797 O O . HIS B 1 247 ? -17.094 -23.859 3.756 1 55.72 247 HIS B O 1
ATOM 4803 N N . SER B 1 248 ? -16.906 -24.312 5.867 1 60.25 248 SER B N 1
ATOM 4804 C CA . SER B 1 248 ? -18.281 -24.766 6.051 1 60.25 248 SER B CA 1
ATOM 4805 C C . SER B 1 248 ? -19.234 -23.594 6.227 1 60.25 248 SER B C 1
ATOM 4807 O O . SER B 1 248 ? -20.25 -23.703 6.906 1 60.25 248 SER B O 1
ATOM 4809 N N . LEU B 1 249 ? -18.844 -22.531 5.617 1 68.31 249 LEU B N 1
ATOM 4810 C CA . LEU B 1 249 ? -19.656 -21.344 5.863 1 68.31 249 LEU B CA 1
ATOM 4811 C C . LEU B 1 249 ? -20.844 -21.297 4.906 1 68.31 249 LEU B C 1
ATOM 4813 O O . LEU B 1 249 ? -20.75 -21.766 3.771 1 68.31 249 LEU B O 1
ATOM 4817 N N . ASP B 1 250 ? -21.906 -20.859 5.438 1 73 250 ASP B N 1
ATOM 4818 C CA . ASP B 1 250 ? -23.125 -20.672 4.66 1 73 250 ASP B CA 1
ATOM 4819 C C . ASP B 1 250 ? -22.984 -19.516 3.682 1 73 250 ASP B C 1
ATOM 4821 O O . ASP B 1 250 ? -22.422 -18.469 4.023 1 73 250 ASP B O 1
ATOM 4825 N N . ARG B 1 251 ? -23.422 -19.719 2.482 1 81.5 251 ARG B N 1
ATOM 4826 C CA . ARG B 1 251 ? -23.422 -18.672 1.453 1 81.5 251 ARG B CA 1
ATOM 4827 C C . ARG B 1 251 ? -24.688 -17.844 1.523 1 81.5 251 ARG B C 1
ATOM 4829 O O . ARG B 1 251 ? -25.672 -18.125 0.838 1 81.5 251 ARG B O 1
ATOM 4836 N N . ASP B 1 252 ? -24.688 -16.859 2.486 1 86.5 252 ASP B N 1
ATOM 4837 C CA . ASP B 1 252 ? -25.781 -15.938 2.717 1 86.5 252 ASP B CA 1
ATOM 4838 C C . ASP B 1 252 ? -25.484 -14.562 2.137 1 86.5 252 ASP B C 1
ATOM 4840 O O . ASP B 1 252 ? -24.609 -13.852 2.633 1 86.5 252 ASP B O 1
ATOM 4844 N N . LEU B 1 253 ? -26.219 -14.172 1.115 1 90 253 LEU B N 1
ATOM 4845 C CA . LEU B 1 253 ? -25.969 -12.914 0.406 1 90 253 LEU B CA 1
ATOM 4846 C C . LEU B 1 253 ? -26.781 -11.781 1.014 1 90 253 LEU B C 1
ATOM 4848 O O . LEU B 1 253 ? -26.688 -10.633 0.567 1 90 253 LEU B O 1
ATOM 4852 N N . SER B 1 254 ? -27.5 -12.008 2.055 1 91.25 254 SER B N 1
ATOM 4853 C CA . SER B 1 254 ? -28.453 -11.047 2.586 1 91.25 254 SER B CA 1
ATOM 4854 C C . SER B 1 254 ? -27.766 -9.773 3.059 1 91.25 254 SER B C 1
ATOM 4856 O O . SER B 1 254 ? -28.328 -8.68 2.955 1 91.25 254 SER B O 1
ATOM 4858 N N . TYR B 1 255 ? -26.594 -9.953 3.537 1 92.06 255 TYR B N 1
ATOM 4859 C CA . TYR B 1 255 ? -25.875 -8.773 4.027 1 92.06 255 TYR B CA 1
ATOM 4860 C C . TYR B 1 255 ? -25.203 -8.031 2.881 1 92.06 255 TYR B C 1
ATOM 4862 O O . TYR B 1 255 ? -25.375 -6.816 2.734 1 92.06 255 TYR B O 1
ATOM 4870 N N . ASN B 1 256 ? -24.469 -8.703 1.991 1 94.62 256 ASN B N 1
ATOM 4871 C CA . ASN B 1 256 ? -23.578 -8.047 1.024 1 94.62 256 ASN B CA 1
ATOM 4872 C C . ASN B 1 256 ? -24.344 -7.605 -0.219 1 94.62 256 ASN B C 1
ATOM 4874 O O . ASN B 1 256 ? -23.875 -6.762 -0.978 1 94.62 256 ASN B O 1
ATOM 4878 N N . THR B 1 257 ? -25.516 -8.148 -0.464 1 93.31 257 THR B N 1
ATOM 4879 C CA . THR B 1 257 ? -26.281 -7.719 -1.626 1 93.31 257 THR B CA 1
ATOM 4880 C C . THR B 1 257 ? -26.656 -6.246 -1.507 1 93.31 257 THR B C 1
ATOM 4882 O O . THR B 1 257 ? -26.375 -5.449 -2.404 1 93.31 257 THR B O 1
ATOM 4885 N N . PRO B 1 258 ? -27.281 -5.883 -0.356 1 93.25 258 PRO B N 1
ATOM 4886 C CA . PRO B 1 258 ? -27.594 -4.457 -0.235 1 93.25 258 PRO B CA 1
ATOM 4887 C C . PRO B 1 258 ? -26.328 -3.588 -0.154 1 93.25 258 PRO B C 1
ATOM 4889 O O . PRO B 1 258 ? -26.344 -2.443 -0.615 1 93.25 258 PRO B O 1
ATOM 4892 N N . VAL B 1 259 ? -25.281 -4.066 0.402 1 94.62 259 VAL B N 1
ATOM 4893 C CA . VAL B 1 259 ? -24.016 -3.328 0.464 1 94.62 259 VAL B CA 1
ATOM 4894 C C . VAL B 1 259 ? -23.5 -3.068 -0.949 1 94.62 259 VAL B C 1
ATOM 4896 O O . VAL B 1 259 ? -23.109 -1.948 -1.276 1 94.62 259 VAL B O 1
ATOM 4899 N N . ASP B 1 260 ? -23.531 -4.078 -1.746 1 95.31 260 ASP B N 1
ATOM 4900 C CA . ASP B 1 260 ? -23.094 -3.947 -3.131 1 95.31 260 ASP B CA 1
ATOM 4901 C C . ASP B 1 260 ? -23.938 -2.924 -3.883 1 95.31 260 ASP B C 1
ATOM 4903 O O . ASP B 1 260 ? -23.406 -2.092 -4.621 1 95.31 260 ASP B O 1
ATOM 4907 N N . ALA B 1 261 ? -25.25 -3.043 -3.676 1 94.19 261 ALA B N 1
ATOM 4908 C CA . ALA B 1 261 ? -26.156 -2.1 -4.324 1 94.19 261 ALA B CA 1
ATOM 4909 C C . ALA B 1 261 ? -25.859 -0.667 -3.893 1 94.19 261 ALA B C 1
ATOM 4911 O O . ALA B 1 261 ? -25.844 0.25 -4.719 1 94.19 261 ALA B O 1
ATOM 4912 N N . ARG B 1 262 ? -25.609 -0.518 -2.65 1 94.69 262 ARG B N 1
ATOM 4913 C CA . ARG B 1 262 ? -25.281 0.805 -2.129 1 94.69 262 ARG B CA 1
ATOM 4914 C C . ARG B 1 262 ? -23.984 1.329 -2.744 1 94.69 262 ARG B C 1
ATOM 4916 O O . ARG B 1 262 ? -23.922 2.482 -3.172 1 94.69 262 ARG B O 1
ATOM 4923 N N . LYS B 1 263 ? -23.016 0.488 -2.807 1 95 263 LYS B N 1
ATOM 4924 C CA . LYS B 1 263 ? -21.734 0.885 -3.365 1 95 263 LYS B CA 1
ATOM 4925 C C . LYS B 1 263 ? -21.859 1.278 -4.832 1 95 263 LYS B C 1
ATOM 4927 O O . LYS B 1 263 ? -21.25 2.248 -5.281 1 95 263 LYS B O 1
ATOM 4932 N N . LYS B 1 264 ? -22.641 0.503 -5.52 1 93.25 264 LYS B N 1
ATOM 4933 C CA . LYS B 1 264 ? -22.906 0.835 -6.914 1 93.25 264 LYS B CA 1
ATOM 4934 C C . LYS B 1 264 ? -23.531 2.221 -7.035 1 93.25 264 LYS B C 1
ATOM 4936 O O . LYS B 1 264 ? -23.094 3.039 -7.848 1 93.25 264 LYS B O 1
ATOM 4941 N N . ARG B 1 265 ? -24.469 2.482 -6.258 1 92.19 265 ARG B N 1
ATOM 4942 C CA . ARG B 1 265 ? -25.172 3.768 -6.289 1 92.19 265 ARG B CA 1
ATOM 4943 C C . ARG B 1 265 ? -24.234 4.902 -5.895 1 92.19 265 ARG B C 1
ATOM 4945 O O . ARG B 1 265 ? -24.219 5.961 -6.527 1 92.19 265 ARG B O 1
ATOM 4952 N N . GLU B 1 266 ? -23.453 4.672 -4.902 1 93.31 266 GLU B N 1
ATOM 4953 C CA . GLU B 1 266 ? -22.5 5.68 -4.445 1 93.31 266 GLU B CA 1
ATOM 4954 C C . GLU B 1 266 ? -21.547 6.086 -5.559 1 93.31 266 GLU B C 1
ATOM 4956 O O . GLU B 1 266 ? -21.312 7.273 -5.789 1 93.31 266 GLU B O 1
ATOM 4961 N N . ASN B 1 267 ? -21.047 5.109 -6.152 1 93.31 267 ASN B N 1
ATOM 4962 C CA . ASN B 1 267 ? -20.109 5.383 -7.23 1 93.31 267 ASN B CA 1
ATOM 4963 C C . ASN B 1 267 ? -20.766 6.129 -8.383 1 93.31 267 ASN B C 1
ATOM 4965 O O . ASN B 1 267 ? -20.188 7.062 -8.938 1 93.31 267 ASN B O 1
ATOM 4969 N N . ARG B 1 268 ? -21.953 5.805 -8.672 1 91.56 268 ARG B N 1
ATOM 4970 C CA . ARG B 1 268 ? -22.688 6.398 -9.789 1 91.56 268 ARG B CA 1
ATOM 4971 C C . ARG B 1 268 ? -23.109 7.828 -9.461 1 91.56 268 ARG B C 1
ATOM 4973 O O . ARG B 1 268 ? -23.062 8.703 -10.328 1 91.56 268 ARG B O 1
ATOM 4980 N N . GLU B 1 269 ? -23.453 8 -8.266 1 91.31 269 GLU B N 1
ATOM 4981 C CA . GLU B 1 269 ? -24.031 9.289 -7.891 1 91.31 269 GLU B CA 1
ATOM 4982 C C . GLU B 1 269 ? -22.953 10.281 -7.469 1 91.31 269 GLU B C 1
ATOM 4984 O O . GLU B 1 269 ? -23.094 11.484 -7.711 1 91.31 269 GLU B O 1
ATOM 4989 N N . PHE B 1 270 ? -21.906 9.734 -6.816 1 92.19 270 PHE B N 1
ATOM 4990 C CA . PHE B 1 270 ? -21 10.664 -6.152 1 92.19 270 PHE B CA 1
ATOM 4991 C C . PHE B 1 270 ? -19.625 10.609 -6.785 1 92.19 270 PHE B C 1
ATOM 4993 O O . PHE B 1 270 ? -18.75 11.43 -6.457 1 92.19 270 PHE B O 1
ATOM 5000 N N . GLY B 1 271 ? -19.375 9.648 -7.57 1 90.56 271 GLY B N 1
ATOM 5001 C CA . GLY B 1 271 ? -18.188 9.719 -8.406 1 90.56 271 GLY B CA 1
ATOM 5002 C C . GLY B 1 271 ? -17.016 8.938 -7.84 1 90.56 271 GLY B C 1
ATOM 5003 O O . GLY B 1 271 ? -17.219 7.926 -7.156 1 90.56 271 GLY B O 1
ATOM 5004 N N . ALA B 1 272 ? -15.797 9.398 -8.102 1 88.5 272 ALA B N 1
ATOM 5005 C CA . ALA B 1 272 ? -14.555 8.641 -8.031 1 88.5 272 ALA B CA 1
ATOM 5006 C C . ALA B 1 272 ? -14.242 8.227 -6.594 1 88.5 272 ALA B C 1
ATOM 5008 O O . ALA B 1 272 ? -13.719 7.137 -6.355 1 88.5 272 ALA B O 1
ATOM 5009 N N . GLU B 1 273 ? -14.562 9.016 -5.691 1 88.62 273 GLU B N 1
ATOM 5010 C CA . GLU B 1 273 ? -14.102 8.773 -4.324 1 88.62 273 GLU B CA 1
ATOM 5011 C C . GLU B 1 273 ? -15.086 7.887 -3.561 1 88.62 273 GLU B C 1
ATOM 5013 O O . GLU B 1 273 ? -14.836 7.527 -2.408 1 88.62 273 GLU B O 1
ATOM 5018 N N . TYR B 1 274 ? -16.141 7.535 -4.227 1 92.62 274 TYR B N 1
ATOM 5019 C CA . TYR B 1 274 ? -17.203 6.801 -3.535 1 92.62 274 TYR B CA 1
ATOM 5020 C C . TYR B 1 274 ? -17.422 5.441 -4.184 1 92.62 274 TYR B C 1
ATOM 5022 O O . TYR B 1 274 ? -17.062 5.23 -5.348 1 92.62 274 TYR B O 1
ATOM 5030 N N . GLY B 1 275 ? -17.984 4.527 -3.426 1 94.31 275 GLY B N 1
ATOM 5031 C CA . GLY B 1 275 ? -18.172 3.156 -3.871 1 94.31 275 GLY B CA 1
ATOM 5032 C C . GLY B 1 275 ? -17.172 2.188 -3.279 1 94.31 275 GLY B C 1
ATOM 5033 O O . GLY B 1 275 ? -17.188 0.999 -3.609 1 94.31 275 GLY B O 1
ATOM 5034 N N . HIS B 1 276 ? -16.328 2.619 -2.502 1 96.62 276 HIS B N 1
ATOM 5035 C CA . HIS B 1 276 ? -15.352 1.872 -1.723 1 96.62 276 HIS B CA 1
ATOM 5036 C C . HIS B 1 276 ? -15.195 2.457 -0.323 1 96.62 276 HIS B C 1
ATOM 5038 O O . HIS B 1 276 ? -15.031 3.67 -0.166 1 96.62 276 HIS B O 1
ATOM 5044 N N . SER B 1 277 ? -15.172 1.628 0.69 1 96.44 277 SER B N 1
ATOM 5045 C CA . SER B 1 277 ? -15.234 2.082 2.076 1 96.44 277 SER B CA 1
ATOM 5046 C C . SER B 1 277 ? -13.859 2.51 2.576 1 96.44 277 SER B C 1
ATOM 5048 O O . SER B 1 277 ? -13.742 3.178 3.605 1 96.44 277 SER B O 1
ATOM 5050 N N . ARG B 1 278 ? -12.781 2.08 2.029 1 96.69 278 ARG B N 1
ATOM 5051 C CA . ARG B 1 278 ? -11.391 2.33 2.402 1 96.69 278 ARG B CA 1
ATOM 5052 C C . ARG B 1 278 ? -10.992 1.491 3.611 1 96.69 278 ARG B C 1
ATOM 5054 O O . ARG B 1 278 ? -9.93 1.713 4.203 1 96.69 278 ARG B O 1
ATOM 5061 N N . ILE B 1 279 ? -11.906 0.636 4.039 1 96.25 279 ILE B N 1
ATOM 5062 C CA . ILE B 1 279 ? -11.477 -0.319 5.055 1 96.25 279 ILE B CA 1
ATOM 5063 C C . ILE B 1 279 ? -10.406 -1.239 4.473 1 96.25 279 ILE B C 1
ATOM 5065 O O . ILE B 1 279 ? -10.625 -1.891 3.449 1 96.25 279 ILE B O 1
ATOM 5069 N N . PHE B 1 280 ? -9.266 -1.218 5.086 1 96.06 280 PHE B N 1
ATOM 5070 C CA . PHE B 1 280 ? -8.078 -1.886 4.555 1 96.06 280 PHE B CA 1
ATOM 5071 C C . PHE B 1 280 ? -7.191 -2.391 5.684 1 96.06 280 PHE B C 1
ATOM 5073 O O . PHE B 1 280 ? -6.797 -1.619 6.562 1 96.06 280 PHE B O 1
ATOM 5080 N N . LEU B 1 281 ? -6.938 -3.688 5.695 1 96.5 281 LEU B N 1
ATOM 5081 C CA . LEU B 1 281 ? -6.113 -4.34 6.707 1 96.5 281 LEU B CA 1
ATOM 5082 C C . LEU B 1 281 ? -6.684 -4.109 8.102 1 96.5 281 LEU B C 1
ATOM 5084 O O . LEU B 1 281 ? -5.957 -3.719 9.016 1 96.5 281 LEU B O 1
ATOM 5088 N N . ASN B 1 282 ? -7.949 -4.281 8.211 1 94.69 282 ASN B N 1
ATOM 5089 C CA . ASN B 1 282 ? -8.633 -4.121 9.492 1 94.69 282 ASN B CA 1
ATOM 5090 C C . ASN B 1 282 ? -8.555 -5.391 10.336 1 94.69 282 ASN B C 1
ATOM 5092 O O . ASN B 1 282 ? -9.578 -5.949 10.727 1 94.69 282 ASN B O 1
ATOM 5096 N N . PHE B 1 283 ? -7.375 -5.855 10.578 1 96.31 283 PHE B N 1
ATOM 5097 C CA . PHE B 1 283 ? -7 -7.023 11.367 1 96.31 283 PHE B CA 1
ATOM 5098 C C . PHE B 1 283 ? -5.512 -7.012 11.68 1 96.31 283 PHE B C 1
ATOM 5100 O O . PHE B 1 283 ? -4.789 -6.109 11.25 1 96.31 283 PHE B O 1
ATOM 5107 N N . THR B 1 284 ? -5.094 -7.867 12.492 1 94.69 284 THR B N 1
ATOM 5108 C CA . THR B 1 284 ? -3.674 -8.016 12.781 1 94.69 284 THR B CA 1
ATOM 5109 C C . THR B 1 284 ? -3.129 -9.305 12.172 1 94.69 284 THR B C 1
ATOM 5111 O O . THR B 1 284 ? -3.896 -10.18 11.773 1 94.69 284 THR B O 1
ATOM 5114 N N . TRP B 1 285 ? -1.805 -9.359 11.977 1 97 285 TRP B N 1
ATOM 5115 C CA . TRP B 1 285 ? -1.204 -10.539 11.375 1 97 285 TRP B CA 1
ATOM 5116 C C . TRP B 1 285 ? 0.238 -10.719 11.836 1 97 285 TRP B C 1
ATOM 5118 O O . TRP B 1 285 ? 0.786 -9.859 12.523 1 97 285 TRP B O 1
ATOM 5128 N N . LYS B 1 286 ? 0.799 -11.82 11.531 1 95.94 286 LYS B N 1
ATOM 5129 C CA . LYS B 1 286 ? 2.211 -12.102 11.773 1 95.94 286 LYS B CA 1
ATOM 5130 C C . LYS B 1 286 ? 2.838 -12.844 10.602 1 95.94 286 LYS B C 1
ATOM 5132 O O . LYS B 1 286 ? 2.131 -13.469 9.805 1 95.94 286 LYS B O 1
ATOM 5137 N N . ILE B 1 287 ? 4.102 -12.641 10.453 1 96.31 287 ILE B N 1
ATOM 5138 C CA . ILE B 1 287 ? 4.871 -13.422 9.492 1 96.31 287 ILE B CA 1
ATOM 5139 C C . ILE B 1 287 ? 5.355 -14.719 10.141 1 96.31 287 ILE B C 1
ATOM 5141 O O . ILE B 1 287 ? 6.125 -14.688 11.102 1 96.31 287 ILE B O 1
ATOM 5145 N N . LEU B 1 288 ? 4.926 -15.82 9.641 1 96.5 288 LEU B N 1
ATOM 5146 C CA . LEU B 1 288 ? 5.246 -17.109 10.242 1 96.5 288 LEU B CA 1
ATOM 5147 C C . LEU B 1 288 ? 6.539 -17.672 9.664 1 96.5 288 LEU B C 1
ATOM 5149 O O . LEU B 1 288 ? 7.258 -18.406 10.344 1 96.5 288 LEU B O 1
ATOM 5153 N N . TYR B 1 289 ? 6.738 -17.406 8.438 1 96.88 289 TYR B N 1
ATOM 5154 C CA . TYR B 1 289 ? 7.863 -18.016 7.742 1 96.88 289 TYR B CA 1
ATOM 5155 C C . TYR B 1 289 ? 8.305 -17.156 6.562 1 96.88 289 TYR B C 1
ATOM 5157 O O . TYR B 1 289 ? 7.473 -16.562 5.871 1 96.88 289 TYR B O 1
ATOM 5165 N N . GLU B 1 290 ? 9.562 -16.984 6.383 1 96.69 290 GLU B N 1
ATOM 5166 C CA . GLU B 1 290 ? 10.141 -16.312 5.23 1 96.69 290 GLU B CA 1
ATOM 5167 C C . GLU B 1 290 ? 11.383 -17.031 4.727 1 96.69 290 GLU B C 1
ATOM 5169 O O . GLU B 1 290 ? 12.195 -17.516 5.52 1 96.69 290 GLU B O 1
ATOM 5174 N N . ASN B 1 291 ? 11.43 -17.172 3.447 1 97.06 291 ASN B N 1
ATOM 5175 C CA . ASN B 1 291 ? 12.594 -17.781 2.793 1 97.06 291 ASN B CA 1
ATOM 5176 C C . ASN B 1 291 ? 12.922 -17.062 1.485 1 97.06 291 ASN B C 1
ATOM 5178 O O . ASN B 1 291 ? 12.031 -16.719 0.714 1 97.06 291 ASN B O 1
ATOM 5182 N N . MET B 1 292 ? 14.188 -16.812 1.285 1 96.12 292 MET B N 1
ATOM 5183 C CA . MET B 1 292 ? 14.695 -16.297 0.017 1 96.12 292 MET B CA 1
ATOM 5184 C C . MET B 1 292 ? 15.68 -17.281 -0.616 1 96.12 292 MET B C 1
ATOM 5186 O O . MET B 1 292 ? 16.547 -17.812 0.067 1 96.12 292 MET B O 1
ATOM 5190 N N . ARG B 1 293 ? 15.461 -17.5 -1.837 1 96.69 293 ARG B N 1
ATOM 5191 C CA . ARG B 1 293 ? 16.406 -18.344 -2.555 1 96.69 293 ARG B CA 1
ATOM 5192 C C . ARG B 1 293 ? 17.781 -17.672 -2.645 1 96.69 293 ARG B C 1
ATOM 5194 O O . ARG B 1 293 ? 17.875 -16.438 -2.715 1 96.69 293 ARG B O 1
ATOM 5201 N N . LYS B 1 294 ? 18.797 -18.469 -2.717 1 92.62 294 LYS B N 1
ATOM 5202 C CA . LYS B 1 294 ? 20.156 -17.969 -2.619 1 92.62 294 LYS B CA 1
ATOM 5203 C C . LYS B 1 294 ? 20.656 -17.422 -3.963 1 92.62 294 LYS B C 1
ATOM 5205 O O . LYS B 1 294 ? 21.469 -16.5 -4.012 1 92.62 294 LYS B O 1
ATOM 5210 N N . ASN B 1 295 ? 20.141 -18 -4.98 1 93.81 295 ASN B N 1
ATOM 5211 C CA . ASN B 1 295 ? 20.594 -17.578 -6.301 1 93.81 295 ASN B CA 1
ATOM 5212 C C . ASN B 1 295 ? 19.906 -16.297 -6.754 1 93.81 295 ASN B C 1
ATOM 5214 O O . ASN B 1 295 ? 18.688 -16.281 -6.934 1 93.81 295 ASN B O 1
ATOM 5218 N N . ILE B 1 296 ? 20.641 -15.297 -6.926 1 93.44 296 ILE B N 1
ATOM 5219 C CA . ILE B 1 296 ? 20.156 -14.023 -7.441 1 93.44 296 ILE B CA 1
ATOM 5220 C C . ILE B 1 296 ? 20.703 -13.789 -8.844 1 93.44 296 ILE B C 1
ATOM 5222 O O . ILE B 1 296 ? 21.922 -13.617 -9.023 1 93.44 296 ILE B O 1
ATOM 5226 N N . PRO B 1 297 ? 19.875 -13.797 -9.781 1 93.25 297 PRO B N 1
ATOM 5227 C CA . PRO B 1 297 ? 20.375 -13.625 -11.148 1 93.25 297 PRO B CA 1
ATOM 5228 C C . PRO B 1 297 ? 21 -12.25 -11.391 1 93.25 297 PRO B C 1
ATOM 5230 O O . PRO B 1 297 ? 20.547 -11.258 -10.805 1 93.25 297 PRO B O 1
ATOM 5233 N N . GLN B 1 298 ? 21.922 -12.234 -12.273 1 89.25 298 GLN B N 1
ATOM 5234 C CA . GLN B 1 298 ? 22.516 -10.969 -12.703 1 89.25 298 GLN B CA 1
ATOM 5235 C C . GLN B 1 298 ? 21.531 -10.164 -13.547 1 89.25 298 GLN B C 1
ATOM 5237 O O . GLN B 1 298 ? 20.953 -10.688 -14.508 1 89.25 298 GLN B O 1
ATOM 5242 N N . PRO B 1 299 ? 21.391 -9.008 -13.148 1 91.06 299 PRO B N 1
ATOM 5243 C CA . PRO B 1 299 ? 20.453 -8.203 -13.938 1 91.06 299 PRO B CA 1
ATOM 5244 C C . PRO B 1 299 ? 21 -7.855 -15.32 1 91.06 299 PRO B C 1
ATOM 5246 O O . PRO B 1 299 ? 22.219 -7.809 -15.516 1 91.06 299 PRO B O 1
ATOM 5249 N N . GLU B 1 300 ? 20.062 -7.715 -16.172 1 89.88 300 GLU B N 1
ATOM 5250 C CA . GLU B 1 300 ? 20.422 -7.242 -17.5 1 89.88 300 GLU B CA 1
ATOM 5251 C C . GLU B 1 300 ? 20.75 -5.754 -17.5 1 89.88 300 GLU B C 1
ATOM 5253 O O . GLU B 1 300 ? 20.078 -4.969 -16.828 1 89.88 300 GLU B O 1
ATOM 5258 N N . GLN B 1 301 ? 21.766 -5.402 -18.25 1 90.62 301 GLN B N 1
ATOM 5259 C CA . GLN B 1 301 ? 22.141 -4 -18.344 1 90.62 301 GLN B CA 1
ATOM 5260 C C . GLN B 1 301 ? 21.156 -3.215 -19.203 1 90.62 301 GLN B C 1
ATOM 5262 O O . GLN B 1 301 ? 20.781 -3.652 -20.297 1 90.62 301 GLN B O 1
ATOM 5267 N N . LYS B 1 302 ? 20.688 -2.182 -18.625 1 89.69 302 LYS B N 1
ATOM 5268 C CA . LYS B 1 302 ? 19.828 -1.239 -19.344 1 89.69 302 LYS B CA 1
ATOM 5269 C C . LYS B 1 302 ? 20.359 0.185 -19.234 1 89.69 302 LYS B C 1
ATOM 5271 O O . LYS B 1 302 ? 19.734 1.048 -18.625 1 89.69 302 LYS B O 1
ATOM 5276 N N . ARG B 1 303 ? 21.359 0.47 -19.891 1 80.88 303 ARG B N 1
ATOM 5277 C CA . ARG B 1 303 ? 22.172 1.667 -19.672 1 80.88 303 ARG B CA 1
ATOM 5278 C C . ARG B 1 303 ? 21.406 2.922 -20.094 1 80.88 303 ARG B C 1
ATOM 5280 O O . ARG B 1 303 ? 21.641 4.004 -19.547 1 80.88 303 ARG B O 1
ATOM 5287 N N . TRP B 1 304 ? 20.391 2.773 -20.938 1 87.62 304 TRP B N 1
ATOM 5288 C CA . TRP B 1 304 ? 19.75 3.98 -21.453 1 87.62 304 TRP B CA 1
ATOM 5289 C C . TRP B 1 304 ? 18.484 4.297 -20.672 1 87.62 304 TRP B C 1
ATOM 5291 O O . TRP B 1 304 ? 17.953 5.41 -20.75 1 87.62 304 TRP B O 1
ATOM 5301 N N . TRP B 1 305 ? 18.156 3.357 -19.859 1 88.75 305 TRP B N 1
ATOM 5302 C CA . TRP B 1 305 ? 16.875 3.539 -19.188 1 88.75 305 TRP B CA 1
ATOM 5303 C C . TRP B 1 305 ? 16.891 4.793 -18.328 1 88.75 305 TRP B C 1
ATOM 5305 O O . TRP B 1 305 ? 15.969 5.617 -18.391 1 88.75 305 TRP B O 1
ATOM 5315 N N . TYR B 1 306 ? 17.906 4.957 -17.609 1 87.19 306 TYR B N 1
ATOM 5316 C CA . TYR B 1 306 ? 17.984 6.047 -16.641 1 87.19 306 TYR B CA 1
ATOM 5317 C C . TYR B 1 306 ? 18.016 7.398 -17.344 1 87.19 306 TYR B C 1
ATOM 5319 O O . TYR B 1 306 ? 17.375 8.352 -16.906 1 87.19 306 TYR B O 1
ATOM 5327 N N . TYR B 1 307 ? 18.641 7.43 -18.359 1 84.56 307 TYR B N 1
ATOM 5328 C CA . TYR B 1 307 ? 18.875 8.703 -19.031 1 84.56 307 TYR B CA 1
ATOM 5329 C C . TYR B 1 307 ? 17.656 9.148 -19.828 1 84.56 307 TYR B C 1
ATOM 5331 O O . TYR B 1 307 ? 17.562 10.305 -20.25 1 84.56 307 TYR B O 1
ATOM 5339 N N . LEU B 1 308 ? 16.719 8.305 -19.938 1 85.12 308 LEU B N 1
ATOM 5340 C CA . LEU B 1 308 ? 15.477 8.648 -20.609 1 85.12 308 LEU B CA 1
ATOM 5341 C C . LEU B 1 308 ? 14.43 9.133 -19.609 1 85.12 308 LEU B C 1
ATOM 5343 O O . LEU B 1 308 ? 13.234 9.156 -19.922 1 85.12 308 LEU B O 1
ATOM 5347 N N . TRP B 1 309 ? 14.961 9.477 -18.453 1 80.62 309 TRP B N 1
ATOM 5348 C CA . TRP B 1 309 ? 14.047 9.953 -17.422 1 80.62 309 TRP B CA 1
ATOM 5349 C C . TRP B 1 309 ? 13.25 11.164 -17.922 1 80.62 309 TRP B C 1
ATOM 5351 O O . TRP B 1 309 ? 12.086 11.328 -17.562 1 80.62 309 TRP B O 1
ATOM 5361 N N . TYR B 1 310 ? 13.844 11.977 -18.688 1 80.12 310 TYR B N 1
ATOM 5362 C CA . TYR B 1 310 ? 13.188 13.18 -19.188 1 80.12 310 TYR B CA 1
ATOM 5363 C C . TYR B 1 310 ? 12 12.82 -20.078 1 80.12 310 TYR B C 1
ATOM 5365 O O . TYR B 1 310 ? 10.977 13.508 -20.062 1 80.12 310 TYR B O 1
ATOM 5373 N N . VAL B 1 311 ? 12.141 11.75 -20.812 1 80.06 311 VAL B N 1
ATOM 5374 C CA . VAL B 1 311 ? 11.039 11.289 -21.656 1 80.06 311 VAL B CA 1
ATOM 5375 C C . VAL B 1 311 ? 9.891 10.797 -20.781 1 80.06 311 VAL B C 1
ATOM 5377 O O . VAL B 1 311 ? 8.727 11.102 -21.047 1 80.06 311 VAL B O 1
ATOM 5380 N N . ARG B 1 312 ? 10.297 10.141 -19.75 1 83.69 312 ARG B N 1
ATOM 5381 C CA . ARG B 1 312 ? 9.289 9.664 -18.812 1 83.69 312 ARG B CA 1
ATOM 5382 C C . ARG B 1 312 ? 8.656 10.828 -18.062 1 83.69 312 ARG B C 1
ATOM 5384 O O . ARG B 1 312 ? 7.465 10.789 -17.734 1 83.69 312 ARG B O 1
ATOM 5391 N N . TRP B 1 313 ? 9.477 11.781 -17.844 1 78.06 313 TRP B N 1
ATOM 5392 C CA . TRP B 1 313 ? 8.992 12.992 -17.188 1 78.06 313 TRP B CA 1
ATOM 5393 C C . TRP B 1 313 ? 7.984 13.719 -18.062 1 78.06 313 TRP B C 1
ATOM 5395 O O . TRP B 1 313 ? 6.953 14.188 -17.578 1 78.06 313 TRP B O 1
ATOM 5405 N N . ILE B 1 314 ? 8.164 13.688 -19.312 1 75.25 314 ILE B N 1
ATOM 5406 C CA . ILE B 1 314 ? 7.305 14.406 -20.25 1 75.25 314 ILE B CA 1
ATOM 5407 C C . ILE B 1 314 ? 6.059 13.578 -20.547 1 75.25 314 ILE B C 1
ATOM 5409 O O . ILE B 1 314 ? 4.938 14.078 -20.484 1 75.25 314 ILE B O 1
ATOM 5413 N N . PHE B 1 315 ? 6.246 12.234 -20.812 1 72.69 315 PHE B N 1
ATOM 5414 C CA . PHE B 1 315 ? 5.156 11.453 -21.391 1 72.69 315 PHE B CA 1
ATOM 5415 C C . PHE B 1 315 ? 4.562 10.508 -20.344 1 72.69 315 PHE B C 1
ATOM 5417 O O . PHE B 1 315 ? 3.479 9.953 -20.547 1 72.69 315 PHE B O 1
ATOM 5424 N N . GLY B 1 316 ? 5.125 10.57 -19.266 1 67.19 316 GLY B N 1
ATOM 5425 C CA . GLY B 1 316 ? 4.688 9.586 -18.297 1 67.19 316 GLY B CA 1
ATOM 5426 C C . GLY B 1 316 ? 5.168 8.18 -18.609 1 67.19 316 GLY B C 1
ATOM 5427 O O . GLY B 1 316 ? 5.602 7.898 -19.719 1 67.19 316 GLY B O 1
ATOM 5428 N N . TYR B 1 317 ? 5.547 7.418 -17.547 1 58.94 317 TYR B N 1
ATOM 5429 C CA . TYR B 1 317 ? 5.941 6.027 -17.734 1 58.94 317 TYR B CA 1
ATOM 5430 C C . TYR B 1 317 ? 4.723 5.137 -17.938 1 58.94 317 TYR B C 1
ATOM 5432 O O . TYR B 1 317 ? 3.746 5.234 -17.188 1 58.94 317 TYR B O 1
ATOM 5440 N N . ARG B 1 318 ? 4.352 4.629 -19.109 1 47.69 318 ARG B N 1
ATOM 5441 C CA . ARG B 1 318 ? 3.234 3.723 -19.344 1 47.69 318 ARG B CA 1
ATOM 5442 C C . ARG B 1 318 ? 3.348 2.469 -18.484 1 47.69 318 ARG B C 1
ATOM 5444 O O . ARG B 1 318 ? 4.453 1.997 -18.219 1 47.69 318 ARG B O 1
#

Organism: Campylobacter curvus (strain 525.92) (NCBI:txid360105)

pLDDT: mean 82.55, std 21.0, range [25.55, 98.88]

Nearest PDB structures (foldseek):
  1yro-assembly2_D  TM=5.953E-01  e=3.239E-07  Bos taurus
  6p61-assembly2_B  TM=6.624E-01  e=3.445E-06  Leptospira borgpetersenii serovar Hardjo-bovis str. JB197
  6p61-assembly3_C  TM=6.471E-01  e=7.736E-06  Leptospira borgpetersenii serovar Hardjo-bovis str. JB197
  2fyd-assembly2_D  TM=5.961E-01  e=2.372E-06  Bos taurus
  1pzy-assembly2_D  TM=5.874E-01  e=1.273E-05  Bos taurus

Secondary structure (DSSP, 8-state):
----TT----S-TT--TT--TT--EEEEEEE--SSS-SHHHHHHHHHHTTS-HHHHHTEEEEEEE---SS-------SS-EEEEEESS--TT-HHHHHHHHHHT--SSEEEE--TTEEE-HHHHHHHHTPPP-TTEEEE-EEEE-S----------TT-------TTS-EEEPPPTT-EEEEHHHHHHTTSS-GGGTTS-S-HHHHHHHHHHHTT-EEEE--TTSEEEEPP-STT-TT---HHHHS-------TTHHHHHHHHHHHHHHH-TT-S-------S-E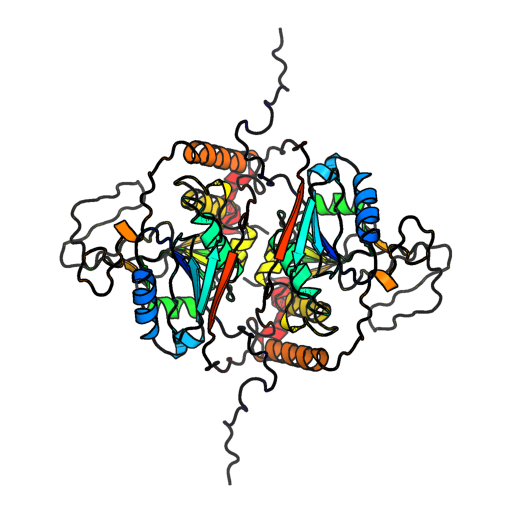EEEEEE--S--PPPPP-TTTGGGHHHHHHH---/----TT----S-TT--TT--TT--EEEEEEE--SSS-SHHHHHHHHHHTTS-HHHHHHEEEEEEE---SS-------SS-EEEEEESS--TT-HHHHHHHHHHT--SSEEEE--TTEEE-HHHHHHHHTPPP-TTEEEE-EEEE-S----------SS-------TTS-EEEPPPTT-EEEEHHHHHHTTSS-GGGTTS-S-HHHHHHHHHHHTT-EEEE--TTSEEEEPP-STT-TT---HHHHS-------TTHHHHHHHHHHHHHHH-TT-S-------S-EEEEEEE--S--PPPPP-TTTGGGHHHHHHH---